Protein AF-A0ABD1XYP7-F1 (afdb_monomer)

InterPro domains:
  IPR052374 SERAC1 [PTHR48182] (109-264)

Secondary structure (DSSP, 8-state):
-------SSSS-----------TTSSHHHHHHHHHHHHHHHHHHHHHHHHHHHHHHHHHHHHHHHHHHHHHHHHHHHHHHHHHHHHHHHHHHHHHHHHHHHHHHTSS---------PEE-SSSEEEES--TT-SSS-TT-SEEEEEE--PBPTTS-GGGHHHHTTB-SS-TT-BHHHHTHHHHTTGGG----EEEEEE----BS--TTSTTTTT-HHHHHHHHHHHHH-TTT-SSS-STT--EEEEE-THHHHHHHHHHHHHHHHHHHHTS----TTSS---SSSHHHHHHHHHHHHHHS--SS-S-S---EEEEE-SPEEEEETTEEEEE-SS-HHHHHTT-SEEEEESS-TTTTTS-SSTT-HHHHHHHHHHHHHHHHHTT--GGG-HHHHHHHHHHHHHHSPPPP-

Structure (mmCIF, N/CA/C/O backbone):
data_AF-A0ABD1XYP7-F1
#
_entry.id   AF-A0ABD1XYP7-F1
#
loop_
_atom_site.group_PDB
_atom_site.id
_atom_site.type_symbol
_atom_site.label_atom_id
_atom_site.label_alt_id
_atom_site.label_comp_id
_atom_site.label_asym_id
_atom_site.label_entity_id
_atom_site.label_seq_id
_atom_site.pdbx_PDB_ins_code
_atom_site.Cartn_x
_atom_site.Cartn_y
_atom_site.Cartn_z
_atom_site.occupancy
_atom_site.B_iso_or_equiv
_atom_site.auth_seq_id
_atom_site.auth_comp_id
_atom_site.auth_asym_id
_atom_site.auth_atom_id
_atom_site.pdbx_PDB_model_num
ATOM 1 N N . MET A 1 1 ? 67.434 40.157 -52.008 1.00 37.41 1 MET A N 1
ATOM 2 C CA . MET A 1 1 ? 68.834 40.425 -51.614 1.00 37.41 1 MET A CA 1
ATOM 3 C C . MET A 1 1 ? 69.728 39.711 -52.620 1.00 37.41 1 MET A C 1
ATOM 5 O O . MET A 1 1 ? 69.440 38.561 -52.905 1.00 37.41 1 MET A O 1
ATOM 9 N N . LEU A 1 2 ? 70.724 40.421 -53.167 1.00 35.06 2 LEU A N 1
ATOM 10 C CA . LEU A 1 2 ? 71.664 40.052 -54.247 1.00 35.06 2 LEU A CA 1
ATOM 11 C C . LEU A 1 2 ? 71.114 40.037 -55.690 1.00 35.06 2 LEU A C 1
ATOM 13 O O . LEU A 1 2 ? 70.698 39.028 -56.244 1.00 35.06 2 LEU A O 1
ATOM 17 N N . ARG A 1 3 ? 71.184 41.229 -56.300 1.00 31.38 3 ARG A N 1
ATOM 18 C CA . ARG A 1 3 ? 71.047 41.532 -57.730 1.00 31.38 3 ARG A CA 1
ATOM 19 C C . ARG A 1 3 ? 72.464 41.837 -58.234 1.00 31.38 3 ARG A C 1
ATOM 21 O O . ARG A 1 3 ? 72.964 42.921 -57.953 1.00 31.38 3 ARG A O 1
ATOM 28 N N . MET A 1 4 ? 73.135 40.897 -58.902 1.00 36.47 4 MET A N 1
ATOM 29 C CA . MET A 1 4 ? 74.430 41.163 -59.549 1.00 36.47 4 MET A CA 1
ATOM 30 C C . MET A 1 4 ? 74.198 41.647 -60.984 1.00 36.47 4 MET A C 1
ATOM 32 O O . MET A 1 4 ? 73.587 40.953 -61.793 1.00 36.47 4 MET A O 1
ATOM 36 N N . ARG A 1 5 ? 74.647 42.878 -61.256 1.00 38.38 5 ARG A N 1
ATOM 37 C CA . ARG A 1 5 ? 74.736 43.501 -62.582 1.00 38.38 5 ARG A CA 1
ATOM 38 C C . ARG A 1 5 ? 75.950 42.927 -63.314 1.00 38.38 5 ARG A C 1
ATOM 40 O O . ARG A 1 5 ? 77.047 42.958 -62.773 1.00 38.38 5 ARG A O 1
ATOM 47 N N . THR A 1 6 ? 75.761 42.473 -64.545 1.00 44.56 6 THR A N 1
ATOM 48 C CA . THR A 1 6 ? 76.816 41.993 -65.454 1.00 44.56 6 THR A CA 1
ATOM 49 C C . THR A 1 6 ? 77.081 42.999 -66.577 1.00 44.56 6 THR A C 1
ATOM 51 O O . THR A 1 6 ? 77.059 42.624 -67.743 1.00 44.56 6 THR A O 1
ATOM 54 N N . ASN A 1 7 ? 77.289 44.278 -66.241 1.00 41.00 7 ASN A N 1
ATOM 55 C CA . ASN A 1 7 ? 77.436 45.353 -67.237 1.00 41.00 7 ASN A CA 1
ATOM 56 C C . ASN A 1 7 ? 78.763 46.134 -67.168 1.00 41.00 7 ASN A C 1
ATOM 58 O O . ASN A 1 7 ? 78.830 47.206 -67.749 1.00 41.00 7 ASN A O 1
ATOM 62 N N . ASP A 1 8 ? 79.821 45.608 -66.543 1.00 43.84 8 ASP A N 1
ATOM 63 C CA . ASP A 1 8 ? 81.109 46.325 -66.430 1.00 43.84 8 ASP A CA 1
ATOM 64 C C . ASP A 1 8 ? 82.315 45.489 -66.896 1.00 43.84 8 ASP A C 1
ATOM 66 O O . ASP A 1 8 ? 83.331 45.398 -66.212 1.00 43.84 8 ASP A O 1
ATOM 70 N N . LEU A 1 9 ? 82.223 44.843 -68.065 1.00 44.03 9 LEU A N 1
ATOM 71 C CA . LEU A 1 9 ? 83.355 44.080 -68.612 1.00 44.03 9 LEU A CA 1
ATOM 72 C C . LEU A 1 9 ? 83.523 44.192 -70.135 1.00 44.03 9 LEU A C 1
ATOM 74 O O . LEU A 1 9 ? 83.969 43.244 -70.761 1.00 44.03 9 LEU A O 1
ATOM 78 N N . GLU A 1 10 ? 83.205 45.343 -70.741 1.00 44.25 10 GLU A N 1
ATOM 79 C CA . GLU A 1 10 ? 83.543 45.627 -72.155 1.00 44.25 10 GLU A CA 1
ATOM 80 C C . GLU A 1 10 ? 83.921 47.101 -72.415 1.00 44.25 10 GLU A C 1
ATOM 82 O O . GLU A 1 10 ? 83.537 47.701 -73.416 1.00 44.25 10 GLU A O 1
ATOM 87 N N . ALA A 1 11 ? 84.718 47.710 -71.536 1.00 44.16 11 ALA A N 1
ATOM 88 C CA . ALA A 1 11 ? 85.338 49.007 -71.816 1.00 44.16 11 ALA A CA 1
ATOM 89 C C . ALA A 1 11 ? 86.779 49.026 -71.300 1.00 44.16 11 ALA A C 1
ATOM 91 O O . ALA A 1 11 ? 87.026 49.341 -70.141 1.00 44.16 11 ALA A O 1
ATOM 92 N N . GLY A 1 12 ? 87.737 48.657 -72.156 1.00 44.53 12 GLY A N 1
ATOM 93 C CA . GLY A 1 12 ? 89.149 48.802 -71.802 1.00 44.53 12 GLY A CA 1
ATOM 94 C C . GLY A 1 12 ? 90.160 47.964 -72.574 1.00 44.53 12 GLY A C 1
ATOM 95 O O . GLY A 1 12 ? 91.100 47.499 -71.951 1.00 44.53 12 GLY A O 1
ATOM 96 N N . VAL A 1 13 ? 90.015 47.751 -73.889 1.00 46.94 13 VAL A N 1
ATOM 97 C CA . VAL A 1 13 ? 91.142 47.280 -74.727 1.00 46.94 13 VAL A CA 1
ATOM 98 C C . VAL A 1 13 ? 91.039 47.886 -76.131 1.00 46.94 13 VAL A C 1
ATOM 100 O O . VAL A 1 13 ? 90.602 47.247 -77.087 1.00 46.94 13 VAL A O 1
ATOM 103 N N . ARG A 1 14 ? 91.412 49.161 -76.258 1.00 44.78 14 ARG A N 1
ATOM 104 C CA . ARG A 1 14 ? 91.701 49.816 -77.543 1.00 44.78 14 ARG A CA 1
ATOM 105 C C . ARG A 1 14 ? 92.742 50.911 -77.316 1.00 44.78 14 ARG A C 1
ATOM 107 O O . ARG A 1 14 ? 92.373 52.053 -77.120 1.00 44.78 14 ARG A O 1
ATOM 114 N N . GLU A 1 15 ? 94.016 50.527 -77.302 1.00 42.56 15 GLU A N 1
ATOM 115 C CA . GLU A 1 15 ? 95.159 51.312 -77.804 1.00 42.56 15 GLU A CA 1
ATOM 116 C C . GLU A 1 15 ? 96.464 50.608 -77.426 1.00 42.56 15 GLU A C 1
ATOM 118 O O . GLU A 1 15 ? 96.880 50.639 -76.276 1.00 42.56 15 GLU A O 1
ATOM 123 N N . GLN A 1 16 ? 97.085 49.938 -78.395 1.00 41.25 16 GLN A N 1
ATOM 124 C CA . GLN A 1 16 ? 98.480 50.148 -78.801 1.00 41.25 16 GLN A CA 1
ATOM 125 C C . GLN A 1 16 ? 98.911 48.996 -79.708 1.00 41.25 16 GLN A C 1
ATOM 127 O O . GLN A 1 16 ? 99.059 47.846 -79.303 1.00 41.25 16 GLN A O 1
ATOM 132 N N . ALA A 1 17 ? 99.077 49.346 -80.979 1.00 42.38 17 ALA A N 1
ATOM 133 C CA . ALA A 1 17 ? 99.805 48.562 -81.953 1.00 42.38 17 ALA A CA 1
ATOM 134 C C . ALA A 1 17 ? 101.308 48.782 -81.741 1.00 42.38 17 ALA A C 1
ATOM 136 O O . ALA A 1 17 ? 101.734 49.925 -81.575 1.00 42.38 17 ALA A O 1
ATOM 137 N N . GLY A 1 18 ? 102.103 47.712 -81.817 1.00 44.47 18 GLY A N 1
ATOM 138 C CA . GLY A 1 18 ? 103.547 47.840 -82.011 1.00 44.47 18 GLY A CA 1
ATOM 139 C C . GLY A 1 18 ? 104.395 46.679 -81.501 1.00 44.47 18 GLY A C 1
ATOM 140 O O . GLY A 1 18 ? 105.128 46.875 -80.544 1.00 44.47 18 GLY A O 1
ATOM 141 N N . ALA A 1 19 ? 104.336 45.509 -82.148 1.00 45.31 19 ALA A N 1
ATOM 142 C CA . ALA A 1 19 ? 105.483 44.598 -82.315 1.00 45.31 19 ALA A CA 1
ATOM 143 C C . ALA A 1 19 ? 105.086 43.383 -83.185 1.00 45.31 19 ALA A C 1
ATOM 145 O O . ALA A 1 19 ? 104.047 42.776 -82.921 1.00 45.31 19 ALA A O 1
ATOM 146 N N . PRO A 1 20 ? 105.875 43.008 -84.209 1.00 52.56 20 PRO A N 1
ATOM 147 C CA . PRO A 1 20 ? 105.659 41.802 -84.994 1.00 52.56 20 PRO A CA 1
ATOM 148 C C . PRO A 1 20 ? 106.479 40.643 -84.411 1.00 52.56 20 PRO A C 1
ATOM 150 O O . PRO A 1 20 ? 107.706 40.687 -84.392 1.00 52.56 20 PRO A O 1
ATOM 153 N N . GLY A 1 21 ? 105.801 39.596 -83.958 1.00 53.56 21 GLY A N 1
ATOM 154 C CA . GLY A 1 21 ? 106.430 38.352 -83.526 1.00 53.56 21 GLY A CA 1
ATOM 155 C C . GLY A 1 21 ? 105.373 37.354 -83.073 1.00 53.56 21 GLY A C 1
ATOM 156 O O . GLY A 1 21 ? 104.520 37.698 -82.266 1.00 53.56 21 GLY A O 1
ATOM 157 N N . ASP A 1 22 ? 105.448 36.142 -83.616 1.00 46.72 22 ASP A N 1
ATOM 158 C CA . ASP A 1 22 ? 104.757 34.922 -83.178 1.00 46.72 22 ASP A CA 1
ATOM 159 C C . ASP A 1 22 ? 103.331 34.681 -83.715 1.00 46.72 22 ASP A C 1
ATOM 161 O O . ASP A 1 22 ? 102.302 34.873 -83.069 1.00 46.72 22 ASP A O 1
ATOM 165 N N . VAL A 1 23 ? 103.296 34.134 -84.936 1.00 53.69 23 VAL A N 1
ATOM 166 C CA . VAL A 1 23 ? 102.107 33.614 -85.642 1.00 53.69 23 VAL A CA 1
ATOM 167 C C . VAL A 1 23 ? 101.726 32.185 -85.196 1.00 53.69 23 VAL A C 1
ATOM 169 O O . VAL A 1 23 ? 100.814 31.585 -85.753 1.00 53.69 23 VAL A O 1
ATOM 172 N N . GLU A 1 24 ? 102.320 31.632 -84.134 1.00 52.03 24 GLU A N 1
ATOM 173 C CA . GLU A 1 24 ? 102.100 30.224 -83.745 1.00 52.03 24 GLU A CA 1
ATOM 174 C C . GLU A 1 24 ? 101.394 30.010 -82.390 1.00 52.03 24 GLU A C 1
ATOM 176 O O . GLU A 1 24 ? 101.464 28.933 -81.810 1.00 52.03 24 GLU A O 1
ATOM 181 N N . TYR A 1 25 ? 100.640 31.003 -81.895 1.00 48.78 25 TYR A N 1
ATOM 182 C CA . TYR A 1 25 ? 99.848 30.876 -80.651 1.00 48.78 25 TYR A CA 1
ATOM 183 C C . TYR A 1 25 ? 98.356 31.243 -80.780 1.00 48.78 25 TYR A C 1
ATOM 185 O O . TYR A 1 25 ? 97.660 31.423 -79.780 1.00 48.78 25 TYR A O 1
ATOM 193 N N . ASN A 1 26 ? 97.823 31.336 -82.007 1.00 50.66 26 ASN A N 1
ATOM 194 C CA . ASN A 1 26 ? 96.419 31.722 -82.242 1.00 50.66 26 ASN A CA 1
ATOM 195 C C . ASN A 1 26 ? 95.475 30.582 -82.665 1.00 50.66 26 ASN A C 1
ATOM 197 O O . ASN A 1 26 ? 94.258 30.755 -82.608 1.00 50.66 26 ASN A O 1
ATOM 201 N N . VAL A 1 27 ? 95.984 29.392 -83.000 1.00 53.78 27 VAL A N 1
ATOM 202 C CA . VAL A 1 27 ? 95.121 28.244 -83.354 1.00 53.78 27 VAL A CA 1
ATOM 203 C C . VAL A 1 27 ? 94.685 27.451 -82.109 1.00 53.78 27 VAL A C 1
ATOM 205 O O . VAL A 1 27 ? 93.539 27.007 -82.028 1.00 53.78 27 VAL A O 1
ATOM 208 N N . ALA A 1 28 ? 95.530 27.371 -81.072 1.00 54.72 28 ALA A N 1
ATOM 209 C CA . ALA A 1 28 ? 95.205 26.673 -79.820 1.00 54.72 28 ALA A CA 1
ATOM 210 C C . ALA A 1 28 ? 94.099 27.374 -78.997 1.00 54.72 28 ALA A C 1
ATOM 212 O O . ALA A 1 28 ? 93.266 26.716 -78.371 1.00 54.72 28 ALA A O 1
ATOM 213 N N . ASN A 1 29 ? 94.018 28.708 -79.056 1.00 56.66 29 ASN A N 1
ATOM 214 C CA . ASN A 1 29 ? 93.014 29.481 -78.315 1.00 56.66 29 ASN A CA 1
ATOM 215 C C . ASN A 1 29 ? 91.600 29.403 -78.920 1.00 56.66 29 ASN A C 1
ATOM 217 O O . ASN A 1 29 ? 90.615 29.521 -78.188 1.00 56.66 29 ASN A O 1
ATOM 221 N N . GLY A 1 30 ? 91.471 29.182 -80.232 1.00 59.47 30 GLY A N 1
ATOM 222 C CA . GLY A 1 30 ? 90.167 29.039 -80.890 1.00 59.47 30 GLY A CA 1
ATOM 223 C C . GLY A 1 30 ? 89.461 27.737 -80.509 1.00 59.47 30 GLY A C 1
ATOM 224 O O . GLY A 1 30 ? 88.283 27.746 -80.143 1.00 59.47 30 GLY A O 1
ATOM 225 N N . TRP A 1 31 ? 90.202 26.625 -80.513 1.00 67.31 31 TRP A N 1
ATOM 226 C CA . TRP A 1 31 ? 89.675 25.311 -80.132 1.00 67.31 31 TRP A CA 1
ATOM 227 C C . TRP A 1 31 ? 89.304 25.244 -78.647 1.00 67.31 31 TRP A C 1
ATOM 229 O O . TRP A 1 31 ? 88.237 24.738 -78.300 1.00 67.31 31 TRP A O 1
ATOM 239 N N . PHE A 1 32 ? 90.123 25.834 -77.771 1.00 68.81 32 PHE A N 1
ATOM 240 C CA . PHE A 1 32 ? 89.846 25.870 -76.334 1.00 68.81 32 PHE A CA 1
ATOM 241 C C . PHE A 1 32 ? 88.618 26.734 -75.991 1.00 68.81 32 PHE A C 1
ATOM 243 O O . PHE A 1 32 ? 87.756 26.305 -75.222 1.00 68.81 32 PHE A O 1
ATOM 250 N N . LYS A 1 33 ? 88.454 27.904 -76.631 1.00 73.00 33 LYS A N 1
ATOM 251 C CA . LYS A 1 33 ? 87.241 28.733 -76.485 1.00 73.00 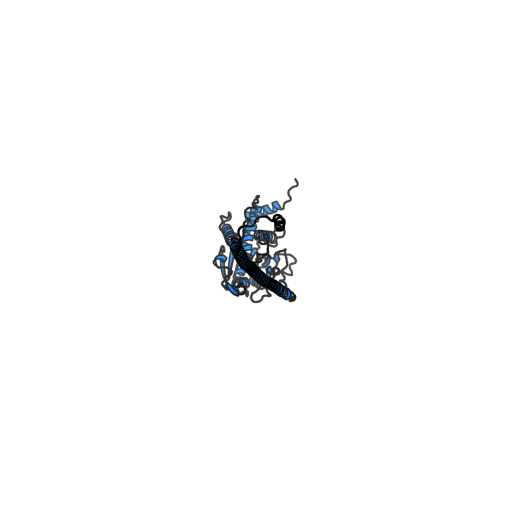33 LYS A CA 1
ATOM 252 C C . LYS A 1 33 ? 85.989 28.031 -77.024 1.00 73.00 33 LYS A C 1
ATOM 254 O O . LYS A 1 33 ? 84.929 28.123 -76.405 1.00 73.00 33 LYS A O 1
ATOM 259 N N . GLY A 1 34 ? 86.108 27.295 -78.132 1.00 72.75 34 GLY A N 1
ATOM 260 C CA . GLY A 1 34 ? 85.026 26.471 -78.679 1.00 72.75 34 GLY A CA 1
ATOM 261 C C . GLY A 1 34 ? 84.605 25.340 -77.737 1.00 72.75 34 GLY A C 1
ATOM 262 O O . GLY A 1 34 ? 83.410 25.154 -77.499 1.00 72.75 34 GLY A O 1
ATOM 263 N N . LEU A 1 35 ? 85.575 24.641 -77.138 1.00 75.19 35 LEU A N 1
ATOM 264 C CA . LEU A 1 35 ? 85.332 23.565 -76.175 1.00 75.19 35 LEU A CA 1
ATOM 265 C C . LEU A 1 35 ? 84.685 24.090 -74.886 1.00 75.19 35 LEU A C 1
ATOM 267 O O . LEU A 1 35 ? 83.712 23.503 -74.417 1.00 75.19 35 LEU A O 1
ATOM 271 N N . ILE A 1 36 ? 85.155 25.224 -74.353 1.00 73.62 36 ILE A N 1
ATOM 272 C CA . ILE A 1 36 ? 84.551 25.866 -73.175 1.00 73.62 36 ILE A CA 1
ATOM 273 C C . ILE A 1 36 ? 83.125 26.322 -73.480 1.00 73.62 36 ILE A C 1
ATOM 275 O O . ILE A 1 36 ? 82.221 26.039 -72.698 1.00 73.62 36 ILE A O 1
ATOM 279 N N . ALA A 1 37 ? 82.883 26.970 -74.624 1.00 73.25 37 ALA A N 1
ATOM 280 C CA . ALA A 1 37 ? 81.538 27.394 -75.011 1.00 73.25 37 ALA A CA 1
ATOM 281 C C . ALA A 1 37 ? 80.592 26.198 -75.216 1.00 73.25 37 ALA A C 1
ATOM 283 O O . ALA A 1 37 ? 79.418 26.263 -74.842 1.00 73.25 37 ALA A O 1
ATOM 284 N N . TYR A 1 38 ? 81.090 25.092 -75.775 1.00 75.12 38 TYR A N 1
ATOM 285 C CA . TYR A 1 38 ? 80.327 23.855 -75.920 1.00 75.12 38 TYR A CA 1
ATOM 286 C C . TYR A 1 38 ? 80.023 23.210 -74.563 1.00 75.12 38 TYR A C 1
ATOM 288 O O . TYR A 1 38 ? 78.866 22.882 -74.301 1.00 75.12 38 TYR A O 1
ATOM 296 N N . ALA A 1 39 ? 81.013 23.108 -73.671 1.00 72.75 39 ALA A N 1
ATOM 297 C CA . ALA A 1 39 ? 80.836 22.604 -72.312 1.00 72.75 39 ALA A CA 1
ATOM 298 C C . ALA A 1 39 ? 79.838 23.465 -71.522 1.00 72.75 39 ALA A C 1
ATOM 300 O O . ALA A 1 39 ? 78.925 22.923 -70.906 1.00 72.75 39 ALA A O 1
ATOM 301 N N . PHE A 1 40 ? 79.913 24.796 -71.628 1.00 73.44 40 PHE A N 1
ATOM 302 C CA . PHE A 1 40 ? 78.950 25.701 -70.995 1.00 73.44 40 PHE A CA 1
ATOM 303 C C . PHE A 1 40 ? 77.534 25.514 -71.546 1.00 73.44 40 PHE A C 1
ATOM 305 O O . PHE A 1 40 ? 76.577 25.466 -70.778 1.00 73.44 40 PHE A O 1
ATOM 312 N N . ARG A 1 41 ? 77.369 25.350 -72.867 1.00 73.12 41 ARG A N 1
ATOM 313 C CA . ARG A 1 41 ? 76.054 25.058 -73.466 1.00 73.12 41 ARG A CA 1
ATOM 314 C C . ARG A 1 41 ? 75.535 23.677 -73.065 1.00 73.12 41 ARG A C 1
ATOM 316 O O . ARG A 1 41 ? 74.333 23.539 -72.850 1.00 73.12 41 ARG A O 1
ATOM 323 N N . ALA A 1 42 ? 76.402 22.672 -72.960 1.00 70.88 42 ALA A N 1
ATOM 324 C CA . ALA A 1 42 ? 76.035 21.321 -72.545 1.00 70.88 42 ALA A CA 1
ATOM 325 C C . ALA A 1 42 ? 75.608 21.286 -71.069 1.00 70.88 42 ALA A C 1
ATOM 327 O O . ALA A 1 42 ? 74.534 20.773 -70.760 1.00 70.88 42 ALA A O 1
ATOM 328 N N . VAL A 1 43 ? 76.382 21.923 -70.185 1.00 71.44 43 VAL A N 1
ATOM 329 C CA . VAL A 1 43 ? 76.063 22.086 -68.760 1.00 71.44 43 VAL A CA 1
ATOM 330 C C . VAL A 1 43 ? 74.788 22.908 -68.592 1.00 71.44 43 VAL A C 1
ATOM 332 O O . VAL A 1 43 ? 73.885 22.472 -67.888 1.00 71.44 43 VAL A O 1
ATOM 335 N N . ASN A 1 44 ? 74.631 24.028 -69.304 1.00 73.44 44 ASN A N 1
ATOM 336 C CA . ASN A 1 44 ? 73.414 24.836 -69.226 1.00 73.44 44 ASN A CA 1
ATOM 337 C C . ASN A 1 44 ? 72.178 24.062 -69.722 1.00 73.44 44 ASN A C 1
ATOM 339 O O . ASN A 1 44 ? 71.129 24.103 -69.083 1.00 73.44 44 ASN A O 1
ATOM 343 N N . ARG A 1 45 ? 72.289 23.275 -70.804 1.00 70.62 45 ARG A N 1
ATOM 344 C CA . ARG A 1 45 ? 71.197 22.391 -71.260 1.00 70.62 45 ARG A CA 1
ATOM 345 C C . ARG A 1 45 ? 70.870 21.301 -70.240 1.00 70.62 45 ARG A C 1
ATOM 347 O O . ARG A 1 45 ? 69.692 20.997 -70.062 1.00 70.62 45 ARG A O 1
ATOM 354 N N . PHE A 1 46 ? 71.876 20.724 -69.586 1.00 74.62 46 PHE A N 1
ATOM 355 C CA . PHE A 1 46 ? 71.676 19.709 -68.553 1.00 74.62 46 PHE A CA 1
ATOM 356 C C . PHE A 1 46 ? 70.994 20.308 -67.317 1.00 74.62 46 PHE A C 1
ATOM 358 O O . PHE A 1 46 ? 69.954 19.810 -66.897 1.00 74.62 46 PHE A O 1
ATOM 365 N N . TYR A 1 47 ? 71.493 21.437 -66.806 1.00 73.06 47 TYR A N 1
ATOM 366 C CA . TYR A 1 47 ? 70.888 22.145 -65.677 1.00 73.06 47 TYR A CA 1
ATOM 367 C C . TYR A 1 47 ? 69.473 22.632 -65.984 1.00 73.06 47 TYR A C 1
ATOM 369 O O . TYR A 1 47 ? 68.587 22.458 -65.155 1.00 73.06 47 TYR A O 1
ATOM 377 N N . THR A 1 48 ? 69.220 23.163 -67.183 1.00 74.25 48 THR A N 1
ATOM 378 C CA . THR A 1 48 ? 67.874 23.612 -67.571 1.00 74.25 48 THR A CA 1
ATOM 379 C C . THR A 1 48 ? 66.890 22.438 -67.591 1.00 74.25 48 THR A C 1
ATOM 381 O O . THR A 1 48 ? 65.796 22.549 -67.045 1.00 74.25 48 THR A O 1
ATOM 384 N N . LYS A 1 49 ? 67.283 21.279 -68.143 1.00 76.44 49 LYS A N 1
ATOM 385 C CA . LYS A 1 49 ? 66.440 20.071 -68.130 1.00 76.44 49 LYS A CA 1
ATOM 386 C C . LYS A 1 49 ? 66.212 19.529 -66.715 1.00 76.44 49 LYS A C 1
ATOM 388 O O . LYS A 1 49 ? 65.086 19.159 -66.396 1.00 76.44 49 LYS A O 1
ATOM 393 N N . SER A 1 50 ? 67.237 19.533 -65.863 1.00 78.81 50 SER A N 1
ATOM 394 C CA . SER A 1 50 ? 67.128 19.093 -64.467 1.00 78.81 50 SER A CA 1
ATOM 395 C C . SER A 1 50 ? 66.254 20.027 -63.625 1.00 78.81 50 SER A C 1
ATOM 397 O O . SER A 1 50 ? 65.423 19.548 -62.860 1.00 78.81 50 SER A O 1
ATOM 399 N N . ILE A 1 51 ? 66.369 21.348 -63.802 1.00 78.94 51 ILE A N 1
ATOM 400 C CA . ILE A 1 51 ? 65.522 22.337 -63.115 1.00 78.94 51 ILE A CA 1
ATOM 401 C C . ILE A 1 51 ? 64.064 22.190 -63.558 1.00 78.94 51 ILE A C 1
ATOM 403 O O . ILE A 1 51 ? 63.182 22.136 -62.706 1.00 78.94 51 ILE A O 1
ATOM 407 N N . ILE A 1 52 ? 63.802 22.042 -64.863 1.00 81.56 52 ILE A N 1
ATOM 408 C CA . ILE A 1 52 ? 62.446 21.780 -65.373 1.00 81.56 52 ILE A CA 1
ATOM 409 C C . ILE A 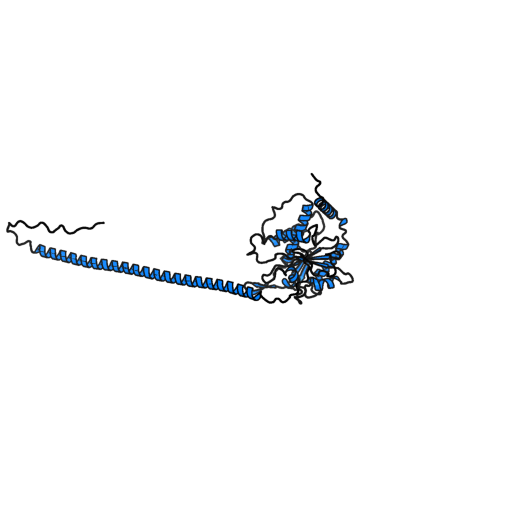1 52 ? 61.893 20.477 -6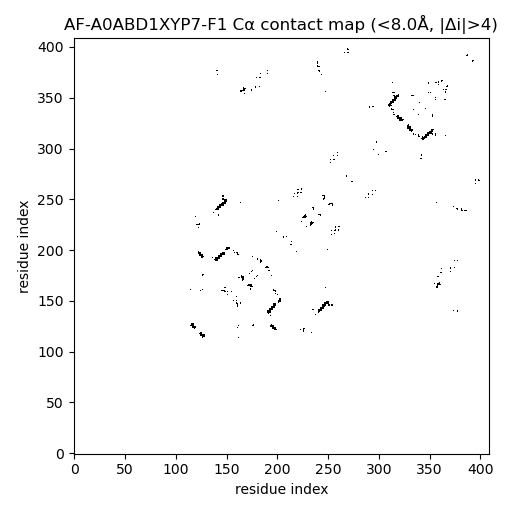4.780 1.00 81.56 52 ILE A C 1
ATOM 411 O O . ILE A 1 52 ? 60.751 20.457 -64.327 1.00 81.56 52 ILE A O 1
ATOM 415 N N . GLY A 1 53 ? 62.702 19.415 -64.710 1.00 83.31 53 GLY A N 1
ATOM 416 C CA . GLY A 1 53 ? 62.311 18.150 -64.084 1.00 83.31 53 GLY A CA 1
ATOM 417 C C . GLY A 1 53 ? 61.950 18.295 -62.601 1.00 83.31 53 GLY A C 1
ATOM 418 O O . GLY A 1 53 ? 60.915 17.789 -62.171 1.00 83.31 53 GLY A O 1
ATOM 419 N N . ILE A 1 54 ? 62.748 19.037 -61.827 1.00 83.31 54 ILE A N 1
ATOM 420 C CA . ILE A 1 54 ? 62.479 19.299 -60.405 1.00 83.31 54 ILE A CA 1
ATOM 421 C C . ILE A 1 54 ? 61.214 20.150 -60.234 1.00 83.31 54 ILE A C 1
ATOM 423 O O . ILE A 1 54 ? 60.380 19.823 -59.393 1.00 83.31 54 ILE A O 1
ATOM 427 N N . CYS A 1 55 ? 61.028 21.199 -61.040 1.00 81.06 55 CYS A N 1
ATOM 428 C CA . CYS A 1 55 ? 59.823 22.032 -61.011 1.00 81.06 55 CYS A CA 1
ATOM 429 C C . CYS A 1 55 ? 58.558 21.246 -61.388 1.00 81.06 55 CYS A C 1
ATOM 431 O O . CYS A 1 55 ? 57.513 21.437 -60.770 1.00 81.06 55 CYS A O 1
ATOM 433 N N . LEU A 1 56 ? 58.641 20.336 -62.362 1.00 82.25 56 LEU A N 1
ATOM 434 C CA . LEU A 1 56 ? 57.523 19.462 -62.722 1.00 82.25 56 LEU A CA 1
ATOM 435 C C . LEU A 1 56 ? 57.212 18.455 -61.611 1.00 82.25 56 LEU A C 1
ATOM 437 O O . LEU A 1 56 ? 56.044 18.252 -61.298 1.00 82.25 56 LEU A O 1
ATOM 441 N N . MET A 1 57 ? 58.229 17.873 -60.968 1.00 78.06 57 MET A N 1
ATOM 442 C CA . MET A 1 57 ? 58.035 16.959 -59.836 1.00 78.06 57 MET A CA 1
ATOM 443 C C . MET A 1 57 ? 57.434 17.662 -58.614 1.00 78.06 57 MET A C 1
ATOM 445 O O . MET A 1 57 ? 56.523 17.122 -57.983 1.00 78.06 57 MET A O 1
ATOM 449 N N . THR A 1 58 ? 57.885 18.874 -58.276 1.00 80.69 58 THR A N 1
ATOM 450 C CA . THR A 1 58 ? 57.299 19.644 -57.165 1.00 80.69 58 THR A CA 1
ATOM 451 C C . THR A 1 58 ? 55.871 20.076 -57.477 1.00 80.69 58 THR A C 1
ATOM 453 O O . THR A 1 58 ? 55.001 19.930 -56.616 1.00 80.69 58 THR A O 1
ATOM 456 N N . TRP A 1 59 ? 55.596 20.509 -58.711 1.00 85.88 59 TRP A N 1
ATOM 457 C CA . TRP A 1 59 ? 54.239 20.824 -59.162 1.00 85.88 59 TRP A CA 1
ATOM 458 C C . TRP A 1 59 ? 53.324 19.593 -59.122 1.00 85.88 59 TRP A C 1
ATOM 460 O O . TRP A 1 59 ? 52.228 19.661 -58.571 1.00 85.88 59 TRP A O 1
ATOM 470 N N . PHE A 1 60 ? 53.794 18.441 -59.605 1.00 80.69 60 PHE A N 1
ATOM 471 C CA . PHE A 1 60 ? 53.043 17.184 -59.588 1.00 80.69 60 PHE A CA 1
ATOM 472 C C . PHE A 1 60 ? 52.745 16.708 -58.157 1.00 80.69 60 PHE A C 1
ATOM 474 O O . PHE A 1 60 ? 51.623 16.312 -57.846 1.00 80.69 60 PHE A O 1
ATOM 481 N N . THR A 1 61 ? 53.714 16.829 -57.245 1.00 80.19 61 THR A N 1
ATOM 482 C CA . THR A 1 61 ? 53.528 16.479 -55.825 1.00 80.19 61 THR A CA 1
ATOM 483 C C . THR A 1 61 ? 52.535 17.423 -55.135 1.00 80.19 61 THR A C 1
ATOM 485 O O . THR A 1 61 ? 51.723 16.984 -54.317 1.00 80.19 61 THR A O 1
ATOM 488 N N . ALA A 1 62 ? 52.563 18.719 -55.467 1.00 79.00 62 ALA A N 1
ATOM 489 C CA . ALA A 1 62 ? 51.590 19.693 -54.974 1.00 79.00 62 ALA A CA 1
ATOM 490 C C . ALA A 1 62 ? 50.180 19.412 -55.517 1.00 79.00 62 ALA A C 1
ATOM 492 O O . ALA A 1 62 ? 49.218 19.461 -54.750 1.00 79.00 62 ALA A O 1
ATOM 493 N N . ALA A 1 63 ? 50.065 19.041 -56.797 1.00 80.25 63 ALA A N 1
ATOM 494 C CA . ALA A 1 63 ? 48.805 18.637 -57.407 1.00 80.25 63 ALA A CA 1
ATOM 495 C C . ALA A 1 63 ? 48.217 17.404 -56.703 1.00 80.25 63 ALA A C 1
ATOM 497 O O . ALA A 1 63 ? 47.072 17.460 -56.274 1.00 80.25 63 ALA A O 1
ATOM 498 N N . ILE A 1 64 ? 49.006 16.347 -56.462 1.00 81.62 64 ILE A N 1
ATOM 499 C CA . ILE A 1 64 ? 48.547 15.150 -55.729 1.00 81.62 64 ILE A CA 1
ATOM 500 C C . ILE A 1 64 ? 48.056 15.500 -54.318 1.00 81.62 64 ILE A C 1
ATOM 502 O O . ILE A 1 64 ? 47.003 15.017 -53.899 1.00 81.62 64 ILE A O 1
ATOM 506 N N . LYS A 1 65 ? 48.789 16.349 -53.582 1.00 80.56 65 LYS A N 1
ATOM 507 C CA . LYS A 1 65 ? 48.370 16.797 -52.243 1.00 80.56 65 LYS A CA 1
ATOM 508 C C . LYS A 1 65 ? 47.055 17.572 -52.289 1.00 80.56 65 LYS A C 1
ATOM 510 O O . LYS A 1 65 ? 46.210 17.358 -51.422 1.00 80.56 65 LYS A O 1
ATOM 515 N N . LEU A 1 66 ? 46.871 18.432 -53.291 1.00 84.31 66 LEU A N 1
ATOM 516 C CA . LEU A 1 66 ? 45.628 19.171 -53.485 1.00 84.31 66 LEU A CA 1
ATOM 517 C C . LEU A 1 66 ? 44.467 18.220 -53.804 1.00 84.31 66 LEU A C 1
ATOM 519 O O . LEU A 1 66 ? 43.411 18.335 -53.191 1.00 84.31 66 LEU A O 1
ATOM 523 N N . THR A 1 67 ? 44.670 17.228 -54.676 1.00 82.25 67 THR A N 1
ATOM 524 C CA . THR A 1 67 ? 43.642 16.226 -54.992 1.00 82.25 67 THR A CA 1
ATOM 525 C C . THR A 1 67 ? 43.267 15.403 -53.758 1.00 82.25 67 THR A C 1
ATOM 527 O O . THR A 1 67 ? 42.084 15.215 -53.488 1.00 82.25 67 THR A O 1
ATOM 530 N N . HIS A 1 68 ? 44.247 14.979 -52.951 1.00 82.00 68 HIS A N 1
ATOM 531 C CA . HIS A 1 68 ? 43.991 14.278 -51.687 1.00 82.00 68 HIS A CA 1
ATOM 532 C C . HIS A 1 68 ? 43.209 15.137 -50.685 1.00 82.00 68 HIS A C 1
ATOM 534 O O . HIS A 1 68 ? 42.286 14.634 -50.050 1.00 82.00 68 HIS A O 1
ATOM 540 N N . GLN A 1 69 ? 43.546 16.424 -50.558 1.00 83.19 69 GLN A N 1
ATOM 541 C CA . GLN A 1 69 ? 42.817 17.369 -49.705 1.00 83.19 69 GLN A CA 1
ATOM 542 C C . GLN A 1 69 ? 41.366 17.536 -50.171 1.00 83.19 69 GLN A C 1
ATOM 544 O O . GLN A 1 69 ? 40.453 17.469 -49.354 1.00 83.19 69 GLN A O 1
ATOM 549 N N . VAL A 1 70 ? 41.134 17.672 -51.481 1.00 84.38 70 VAL A N 1
ATOM 550 C CA . VAL A 1 70 ? 39.782 17.792 -52.050 1.00 84.38 70 VAL A CA 1
ATOM 551 C C . VAL A 1 70 ? 38.960 16.522 -51.811 1.00 84.38 70 VAL A C 1
ATOM 553 O O . VAL A 1 70 ? 37.806 16.627 -51.394 1.00 84.38 70 VAL A O 1
ATOM 556 N N . VAL A 1 71 ? 39.547 15.334 -52.004 1.00 85.69 71 VAL A N 1
ATOM 557 C CA . VAL A 1 71 ? 38.892 14.040 -51.721 1.00 85.69 71 VAL A CA 1
ATOM 558 C C . VAL A 1 71 ? 38.559 13.903 -50.234 1.00 85.69 71 VAL A C 1
ATOM 560 O O . VAL A 1 71 ? 37.462 13.476 -49.881 1.00 85.69 71 VAL A O 1
ATOM 563 N N . TYR A 1 72 ? 39.469 14.311 -49.347 1.00 85.50 72 TYR A N 1
ATOM 564 C CA . TYR A 1 72 ? 39.236 14.269 -47.905 1.00 85.50 72 TYR A CA 1
ATOM 565 C C . TYR A 1 72 ? 38.107 15.225 -47.499 1.00 85.50 72 TYR A C 1
ATOM 567 O O . TYR A 1 72 ? 37.180 14.826 -46.803 1.00 85.50 72 TYR A O 1
ATOM 575 N N . ILE A 1 73 ? 38.116 16.464 -47.999 1.00 87.19 73 ILE A N 1
ATOM 576 C CA . ILE A 1 73 ? 37.058 17.445 -47.719 1.00 87.19 73 ILE A CA 1
ATOM 577 C C . ILE A 1 73 ? 35.701 16.939 -48.217 1.00 87.19 73 ILE A C 1
ATOM 579 O O . ILE A 1 73 ? 34.728 17.006 -47.472 1.00 87.19 73 ILE A O 1
ATOM 583 N N . THR A 1 74 ? 35.623 16.388 -49.433 1.00 85.50 74 THR A N 1
ATOM 584 C CA . THR A 1 74 ? 34.363 15.835 -49.965 1.00 85.50 74 THR A CA 1
ATOM 585 C C . THR A 1 74 ? 33.876 14.621 -49.176 1.00 85.50 74 THR A C 1
ATOM 587 O O . THR A 1 74 ? 32.680 14.526 -48.904 1.00 85.50 74 THR A O 1
ATOM 590 N N . PHE A 1 75 ? 34.779 13.741 -48.734 1.00 88.50 75 PHE A N 1
ATOM 591 C CA . PHE A 1 75 ? 34.435 12.610 -47.869 1.00 88.50 75 PHE A CA 1
ATOM 592 C C . PHE A 1 75 ? 33.863 13.068 -46.517 1.00 88.50 75 PHE A C 1
ATOM 594 O O . PHE A 1 75 ? 32.809 12.591 -46.097 1.00 88.50 75 PHE A O 1
ATOM 601 N N . PHE A 1 76 ? 34.504 14.043 -45.863 1.00 86.81 76 PHE A N 1
ATOM 602 C CA . PHE A 1 76 ? 34.027 14.587 -44.587 1.00 86.81 76 PHE A CA 1
ATOM 603 C C . PHE A 1 76 ? 32.715 15.361 -44.732 1.00 86.81 76 PHE A C 1
ATOM 605 O O . PHE A 1 76 ? 31.847 15.234 -43.869 1.00 86.81 76 PHE A O 1
ATOM 612 N N . LEU A 1 77 ? 32.531 16.105 -45.829 1.00 89.19 77 LEU A N 1
ATOM 613 C CA . LEU A 1 77 ? 31.258 16.766 -46.119 1.00 89.19 77 LEU A CA 1
ATOM 614 C C . LEU A 1 77 ? 30.132 15.737 -46.288 1.00 89.19 77 LEU A C 1
ATOM 616 O O . LEU A 1 77 ? 29.055 15.910 -45.723 1.00 89.19 77 LEU A O 1
ATOM 620 N N . GLY A 1 78 ? 30.394 14.644 -47.014 1.00 90.31 78 GLY A N 1
ATOM 621 C CA . GLY A 1 78 ? 29.442 13.544 -47.178 1.00 90.31 78 GLY A CA 1
ATOM 622 C C . GLY A 1 78 ? 29.058 12.905 -45.842 1.00 90.31 78 GLY A C 1
ATOM 623 O O . GLY A 1 78 ? 27.875 12.719 -45.565 1.00 90.31 78 GLY A O 1
ATOM 624 N N . PHE A 1 79 ? 30.040 12.645 -44.973 1.00 88.56 79 PHE A N 1
ATOM 625 C CA . PHE A 1 79 ? 29.788 12.077 -43.646 1.00 88.56 79 PHE A CA 1
ATOM 626 C C . PHE A 1 79 ? 28.999 13.035 -42.740 1.00 88.56 79 PHE A C 1
ATOM 628 O O . PHE A 1 79 ? 28.076 12.607 -42.050 1.00 88.56 79 PHE A O 1
ATOM 635 N N . ALA A 1 80 ? 29.306 14.336 -42.781 1.00 87.81 80 ALA A N 1
ATOM 636 C CA . ALA A 1 80 ? 28.573 15.354 -42.032 1.00 87.81 80 ALA A CA 1
ATOM 637 C C . ALA A 1 80 ? 27.107 15.464 -42.485 1.00 87.81 80 ALA A C 1
ATOM 639 O O . ALA A 1 80 ? 26.220 15.593 -41.645 1.00 87.81 80 ALA A O 1
ATOM 640 N N . ILE A 1 81 ? 26.841 15.355 -43.793 1.00 91.06 81 ILE A N 1
ATOM 641 C CA . ILE A 1 81 ? 25.478 15.348 -44.344 1.00 91.06 81 ILE A CA 1
ATOM 642 C C . ILE A 1 81 ? 24.709 14.102 -43.884 1.00 91.06 81 ILE A C 1
ATOM 644 O O . ILE A 1 81 ? 23.574 14.228 -43.432 1.00 91.06 81 ILE A O 1
ATOM 648 N N . ILE A 1 82 ? 25.323 12.914 -43.943 1.00 89.06 82 ILE A N 1
ATOM 649 C CA . ILE A 1 82 ? 24.699 11.662 -43.476 1.00 89.06 82 ILE A CA 1
ATOM 650 C C . ILE A 1 82 ? 24.396 11.734 -41.975 1.00 89.06 82 ILE A C 1
ATOM 652 O O . ILE A 1 82 ? 23.304 11.367 -41.544 1.00 89.06 82 ILE A O 1
ATOM 656 N N . PHE A 1 83 ? 25.339 12.239 -41.178 1.00 89.19 83 PHE A N 1
ATOM 657 C CA . PHE A 1 83 ? 25.152 12.401 -39.740 1.00 89.19 83 PHE A CA 1
ATOM 658 C C . PHE A 1 83 ? 24.031 13.399 -39.422 1.00 89.19 83 PHE A C 1
ATOM 660 O O . PHE A 1 83 ? 23.160 13.104 -38.607 1.00 89.19 83 PHE A O 1
ATOM 667 N N . LEU A 1 84 ? 24.003 14.549 -40.104 1.00 90.75 84 LEU A N 1
ATOM 668 C CA . LEU A 1 84 ? 22.939 15.539 -39.946 1.00 90.75 84 LEU A CA 1
ATOM 669 C C . LEU A 1 84 ? 21.570 14.954 -40.323 1.00 90.75 84 LEU A C 1
ATOM 671 O O . LEU A 1 84 ? 20.602 15.166 -39.597 1.00 90.75 84 LEU A O 1
ATOM 675 N N . TRP A 1 85 ? 21.497 14.173 -41.404 1.00 92.06 85 TRP A N 1
ATOM 676 C CA . TRP A 1 85 ? 20.276 13.471 -41.802 1.00 92.06 85 TRP A CA 1
ATOM 677 C C . TRP A 1 85 ? 19.806 12.478 -40.731 1.00 92.06 85 TRP A C 1
ATOM 679 O O . TRP A 1 85 ? 18.633 12.479 -40.369 1.00 92.06 85 TRP A O 1
ATOM 689 N N . ALA A 1 86 ? 20.717 11.678 -40.168 1.00 87.69 86 ALA A N 1
ATOM 690 C CA . ALA A 1 86 ? 20.395 10.733 -39.098 1.00 87.69 86 ALA A CA 1
ATOM 691 C C . ALA A 1 86 ? 19.875 11.437 -37.831 1.00 87.69 86 ALA A C 1
ATOM 693 O O . ALA A 1 86 ? 18.928 10.963 -37.206 1.00 87.69 86 ALA A O 1
ATOM 694 N N . VAL A 1 87 ? 20.450 12.590 -37.471 1.00 88.81 87 VAL A N 1
ATOM 695 C CA . VAL A 1 87 ? 19.964 13.412 -36.350 1.00 88.81 87 VAL A CA 1
ATOM 696 C C . VAL A 1 87 ? 18.570 13.972 -36.644 1.00 88.81 87 VAL A C 1
ATOM 698 O O . VAL A 1 87 ? 17.709 13.931 -35.767 1.00 88.81 87 VAL A O 1
ATOM 701 N N . ILE A 1 88 ? 18.323 14.457 -37.866 1.00 90.06 88 ILE A N 1
ATOM 702 C CA . ILE A 1 88 ? 17.002 14.949 -38.283 1.00 90.06 88 ILE A CA 1
ATOM 703 C C . ILE A 1 88 ? 15.959 13.827 -38.197 1.00 90.06 88 ILE A C 1
ATOM 705 O O . ILE A 1 88 ? 14.909 14.046 -37.599 1.00 90.06 88 ILE A O 1
ATOM 709 N N . GLU A 1 89 ? 16.252 12.630 -38.711 1.00 89.50 89 GLU A N 1
ATOM 710 C CA . GLU A 1 89 ? 15.376 11.452 -38.597 1.00 89.50 89 GLU A CA 1
ATOM 711 C C . GLU A 1 89 ? 15.090 11.085 -37.137 1.00 89.50 89 GLU A C 1
ATOM 713 O O . GLU A 1 89 ? 13.940 10.865 -36.765 1.00 89.50 89 GLU A O 1
ATOM 718 N N . LEU A 1 90 ? 16.102 11.103 -36.267 1.00 84.88 90 LEU A N 1
ATOM 719 C CA . LEU A 1 90 ? 15.928 10.787 -34.847 1.00 84.88 90 LEU A CA 1
ATOM 720 C C . LEU A 1 90 ? 15.049 11.826 -34.126 1.00 84.88 90 LEU A C 1
ATOM 722 O O . LEU A 1 90 ? 14.205 11.474 -33.296 1.00 84.88 90 LEU A O 1
ATOM 726 N N . VAL A 1 91 ? 15.191 13.108 -34.476 1.00 85.50 91 VAL A N 1
ATOM 727 C CA . VAL A 1 91 ? 14.308 14.180 -33.991 1.00 85.50 91 VAL A CA 1
ATOM 728 C C . VAL A 1 91 ? 12.892 14.009 -34.546 1.00 85.50 91 VAL A C 1
ATOM 730 O O . VAL A 1 91 ? 11.931 14.128 -33.786 1.00 85.50 91 VAL A O 1
ATOM 733 N N . PHE A 1 92 ? 12.736 13.677 -35.830 1.00 82.81 92 PHE A N 1
ATOM 734 C CA . PHE A 1 92 ? 11.429 13.423 -36.441 1.00 82.81 92 PHE A CA 1
ATOM 735 C C . PHE A 1 92 ? 10.731 12.205 -35.834 1.00 82.81 92 PHE A C 1
ATOM 737 O O . PHE A 1 92 ? 9.542 12.299 -35.537 1.00 82.81 92 PHE A O 1
ATOM 744 N N . GLN A 1 93 ? 11.443 11.110 -35.563 1.00 80.00 93 GLN A N 1
ATOM 745 C CA . GLN A 1 93 ? 10.905 9.950 -34.850 1.00 80.00 93 GLN A CA 1
ATOM 746 C C . GLN A 1 93 ? 10.452 10.325 -33.439 1.00 80.00 93 GLN A C 1
ATOM 748 O O . GLN A 1 93 ? 9.344 9.971 -33.038 1.00 80.00 93 GLN A O 1
ATOM 753 N N . LYS A 1 94 ? 11.245 11.117 -32.705 1.00 75.94 94 LYS A N 1
ATOM 754 C CA . LYS A 1 94 ? 10.880 11.575 -31.355 1.00 75.94 94 LYS A CA 1
ATOM 755 C C . LYS A 1 94 ? 9.656 12.499 -31.366 1.00 75.94 94 LYS A C 1
ATOM 757 O O . LYS A 1 94 ? 8.781 12.369 -30.512 1.00 75.94 94 LYS A O 1
ATOM 762 N N . VAL A 1 95 ? 9.553 13.390 -32.354 1.00 75.00 95 VAL A N 1
ATOM 763 C CA . VAL A 1 95 ? 8.403 14.295 -32.531 1.00 75.00 95 VAL A CA 1
ATOM 764 C C . VAL A 1 95 ? 7.166 13.559 -33.065 1.00 75.00 95 VAL A C 1
ATOM 766 O O . VAL A 1 95 ? 6.044 13.900 -32.703 1.00 75.00 95 VAL A O 1
ATOM 769 N N . SER A 1 96 ? 7.329 12.545 -33.914 1.00 71.25 96 SER A N 1
ATOM 770 C CA . SER A 1 96 ? 6.224 11.718 -34.411 1.00 71.25 96 SER A CA 1
ATOM 771 C C . SER A 1 96 ? 5.681 10.805 -33.307 1.00 71.25 96 SER A C 1
ATOM 773 O O . SER A 1 96 ? 4.467 10.742 -33.115 1.00 71.25 96 SER A O 1
ATOM 775 N N . SER A 1 97 ? 6.565 10.214 -32.495 1.00 62.12 97 SER A N 1
ATOM 776 C CA . SER A 1 97 ? 6.193 9.455 -31.298 1.00 62.12 97 SER A CA 1
ATOM 777 C C . SER A 1 97 ? 5.438 10.331 -30.298 1.00 62.12 97 SER A C 1
ATOM 779 O O . SER A 1 97 ? 4.390 9.911 -29.809 1.00 62.12 97 SER A O 1
ATOM 781 N N . SER A 1 98 ? 5.897 11.566 -30.050 1.00 54.31 98 SER A N 1
ATOM 782 C CA . SER A 1 98 ? 5.212 12.489 -29.134 1.00 54.31 98 SER A CA 1
ATOM 783 C C . SER A 1 98 ? 3.880 13.004 -29.685 1.00 54.31 98 SER A C 1
ATOM 785 O O . SER A 1 98 ? 2.942 13.204 -28.916 1.00 54.31 98 SER A O 1
ATOM 787 N N . LYS A 1 99 ? 3.748 13.164 -31.009 1.00 53.59 99 LYS A N 1
ATOM 788 C CA . LYS A 1 99 ? 2.474 13.520 -31.652 1.00 53.59 99 LYS A CA 1
ATOM 789 C C . LYS A 1 99 ? 1.472 12.365 -31.666 1.00 53.59 99 LYS A C 1
ATOM 791 O O . LYS A 1 99 ? 0.296 12.642 -31.469 1.00 53.59 99 LYS A O 1
ATOM 796 N N . SER A 1 100 ? 1.901 11.108 -31.821 1.00 51.09 100 SER A N 1
ATOM 797 C CA . SER A 1 100 ? 0.988 9.955 -31.693 1.00 51.09 100 SER A CA 1
ATOM 798 C C . SER A 1 100 ? 0.448 9.819 -30.262 1.00 51.09 100 SER A C 1
ATOM 800 O O . SER A 1 100 ? -0.757 9.693 -30.076 1.00 51.09 100 SER A O 1
ATOM 802 N N . LEU A 1 101 ? 1.301 10.032 -29.250 1.00 49.66 101 LEU A N 1
ATOM 803 C CA . LEU A 1 101 ? 0.886 10.095 -27.844 1.00 49.66 101 LEU A CA 1
ATOM 804 C C . LEU A 1 101 ? -0.029 11.295 -27.548 1.00 49.66 101 LEU A C 1
ATOM 806 O O . LEU A 1 101 ? -0.981 11.175 -26.785 1.00 49.66 101 LEU A O 1
ATOM 810 N N . ALA A 1 102 ? 0.206 12.455 -28.166 1.00 45.91 102 ALA A N 1
ATOM 811 C CA . ALA A 1 102 ? -0.630 13.638 -27.951 1.00 45.91 102 ALA A CA 1
ATOM 812 C C . ALA A 1 102 ? -1.979 13.591 -28.697 1.00 45.91 102 ALA A C 1
ATOM 814 O O . ALA A 1 102 ? -2.909 14.308 -28.315 1.00 45.91 102 ALA A O 1
ATOM 815 N N . GLN A 1 103 ? -2.099 12.782 -29.755 1.00 41.66 103 GLN A N 1
ATOM 816 C CA . GLN A 1 103 ? -3.301 12.708 -30.588 1.00 41.66 103 GLN A CA 1
ATOM 817 C C . GLN A 1 103 ? -4.274 11.606 -30.137 1.00 41.66 103 GLN A C 1
ATOM 819 O O . GLN A 1 103 ? -5.476 11.800 -30.297 1.00 41.66 103 GLN A O 1
ATOM 824 N N . ASP A 1 104 ? -3.800 10.568 -29.436 1.00 42.03 104 ASP A N 1
ATOM 825 C CA . ASP A 1 104 ? -4.665 9.595 -28.741 1.00 42.03 104 ASP A CA 1
ATOM 826 C C . ASP A 1 104 ? -5.184 10.093 -27.375 1.00 42.03 104 ASP A C 1
ATOM 828 O O . ASP A 1 104 ? -6.181 9.589 -26.859 1.00 42.03 104 ASP A O 1
ATOM 832 N N . TYR A 1 105 ? -4.598 11.155 -26.807 1.00 41.34 105 TYR A N 1
ATOM 833 C CA . TYR A 1 105 ? -5.094 11.775 -25.565 1.00 41.34 105 TYR A CA 1
ATOM 834 C C . TYR A 1 105 ? -6.206 12.818 -25.772 1.00 41.34 105 TYR A C 1
ATOM 836 O O . TYR A 1 105 ? -6.776 13.334 -24.803 1.00 41.34 105 TYR A O 1
ATOM 844 N N . LYS A 1 106 ? -6.570 13.133 -27.021 1.00 41.00 106 LYS A N 1
ATOM 845 C CA . LYS A 1 106 ? -7.685 14.037 -27.333 1.00 41.00 106 LYS A CA 1
ATOM 846 C C . LYS A 1 106 ? -8.862 13.255 -27.914 1.00 41.00 106 LYS A C 1
ATOM 848 O O . LYS A 1 106 ? -8.900 12.952 -29.095 1.00 41.00 106 LYS A O 1
ATOM 853 N N . LEU A 1 107 ? -9.876 13.086 -27.063 1.00 40.22 107 LEU A N 1
ATOM 854 C CA . LEU A 1 107 ? -11.226 12.584 -27.355 1.00 40.22 107 LEU A CA 1
ATOM 855 C C . LEU A 1 107 ? -11.398 11.063 -27.440 1.00 40.22 107 LEU A C 1
ATOM 857 O O . LEU A 1 107 ? -11.964 10.525 -28.383 1.00 40.22 107 LEU A O 1
ATOM 861 N N . SER A 1 108 ? -11.219 10.429 -26.286 1.00 33.50 108 SER A N 1
ATOM 862 C CA . SER A 1 108 ? -12.342 9.678 -25.733 1.00 33.50 108 SER A CA 1
ATOM 863 C C . SER A 1 108 ? -12.642 10.159 -24.313 1.00 33.50 108 SER A C 1
ATOM 865 O O . SER A 1 108 ? -12.262 9.538 -23.323 1.00 33.50 108 SER A O 1
ATOM 867 N N . ARG A 1 109 ? -13.361 11.288 -24.203 1.00 38.47 109 ARG A N 1
ATOM 868 C CA . ARG A 1 109 ? -14.190 11.569 -23.020 1.00 38.47 109 ARG A CA 1
ATOM 869 C C . ARG A 1 109 ? -15.339 10.558 -23.013 1.00 38.47 109 ARG A C 1
ATOM 871 O O . ARG A 1 109 ? -16.492 10.915 -23.227 1.00 38.47 109 ARG A O 1
ATOM 878 N N . PHE A 1 110 ? -15.026 9.286 -22.796 1.00 34.25 110 PHE A N 1
ATOM 879 C CA . PHE A 1 110 ? -15.997 8.435 -22.141 1.00 34.25 110 PHE A CA 1
ATOM 880 C C . PHE A 1 110 ? -16.129 9.004 -20.728 1.00 34.25 110 PHE A C 1
ATOM 882 O O . PHE A 1 110 ? -15.101 9.243 -20.086 1.00 34.25 110 PHE A O 1
ATOM 889 N N . PRO A 1 111 ? -17.342 9.290 -20.236 1.00 36.69 111 PRO A N 1
ATOM 890 C CA . PRO A 1 111 ? -17.535 9.526 -18.821 1.00 36.69 111 PRO A CA 1
ATOM 891 C C . PRO A 1 111 ? -17.263 8.190 -18.128 1.00 36.69 111 PRO A C 1
ATOM 893 O O . PRO A 1 111 ? -18.179 7.428 -17.832 1.00 36.69 111 PRO A O 1
ATOM 896 N N . ILE A 1 112 ? -15.985 7.866 -17.914 1.00 42.91 112 ILE A N 1
ATOM 897 C CA . ILE A 1 112 ? -15.605 6.895 -16.902 1.00 42.91 112 ILE A CA 1
ATOM 898 C C . ILE A 1 112 ? -16.154 7.526 -15.635 1.00 42.91 112 ILE A C 1
ATOM 900 O O . ILE A 1 112 ? -15.684 8.594 -15.237 1.00 42.91 112 ILE A O 1
ATOM 904 N N . LYS A 1 113 ? -17.225 6.943 -15.084 1.00 51.31 113 LYS A N 1
ATOM 905 C CA . LYS A 1 113 ? -17.756 7.336 -13.781 1.00 51.31 113 LYS A CA 1
ATOM 906 C C . LYS A 1 113 ? -16.553 7.398 -12.848 1.00 51.31 113 LYS A C 1
ATOM 908 O O . LYS A 1 113 ? -15.958 6.367 -12.545 1.00 51.31 113 LYS A O 1
ATOM 913 N N . SER A 1 114 ? -16.149 8.612 -12.481 1.00 57.94 114 SER A N 1
ATOM 914 C CA . SER A 1 114 ? -15.146 8.823 -11.450 1.00 57.94 114 SER A CA 1
ATOM 915 C C . SER A 1 114 ? -15.584 7.994 -10.254 1.00 57.94 114 SER A C 1
ATOM 917 O O . SER A 1 114 ? -16.771 8.032 -9.911 1.00 57.94 114 SER A O 1
ATOM 919 N N . CYS A 1 115 ? -14.669 7.236 -9.646 1.00 61.94 115 CYS A N 1
ATOM 920 C CA . CYS A 1 115 ? -14.947 6.627 -8.352 1.00 61.94 115 CYS A CA 1
ATOM 921 C C . CYS A 1 115 ? -15.592 7.711 -7.476 1.00 61.94 115 CYS A C 1
ATOM 923 O O . CYS A 1 115 ? -15.063 8.820 -7.386 1.00 61.94 115 CYS A O 1
ATOM 925 N N . SER A 1 116 ? -16.772 7.429 -6.922 1.00 62.97 116 SER A N 1
ATOM 926 C CA . SER A 1 116 ? -17.630 8.365 -6.176 1.00 62.97 116 SER A CA 1
ATOM 927 C C . SER A 1 116 ? -17.018 8.809 -4.838 1.00 62.97 116 SER A C 1
ATOM 929 O O . SER A 1 116 ? -17.722 9.286 -3.950 1.00 62.97 116 SER A O 1
ATOM 931 N N . GLY A 1 117 ? -15.707 8.622 -4.676 1.00 75.06 117 GLY A N 1
ATOM 932 C CA . GLY A 1 117 ? -14.982 8.915 -3.462 1.00 75.06 117 GLY A CA 1
ATOM 933 C C . GLY A 1 117 ? -15.031 10.398 -3.118 1.00 75.06 117 GLY A C 1
ATOM 934 O O . GLY A 1 117 ? -14.892 11.272 -3.977 1.00 75.06 117 GLY A O 1
ATOM 935 N N . ARG A 1 118 ? -15.213 10.680 -1.830 1.00 85.69 118 ARG A N 1
ATOM 936 C CA . ARG A 1 118 ? -15.155 12.033 -1.278 1.00 85.69 118 ARG A CA 1
ATOM 937 C C . ARG A 1 118 ? -13.713 12.330 -0.890 1.00 85.69 118 ARG A C 1
ATOM 939 O O . ARG A 1 118 ? -13.146 11.627 -0.057 1.00 85.69 118 ARG A O 1
ATOM 946 N N . LYS A 1 119 ? -13.126 13.381 -1.463 1.00 88.62 119 LYS A N 1
ATOM 947 C CA . LYS A 1 119 ? -11.828 13.904 -1.016 1.00 88.62 119 LYS A CA 1
ATOM 948 C C . LYS A 1 119 ? -11.987 14.455 0.410 1.00 88.62 119 LYS A C 1
ATOM 950 O O . LYS A 1 119 ? -12.852 15.302 0.631 1.00 88.62 119 LYS A O 1
ATOM 955 N N . LEU A 1 120 ? -11.221 13.924 1.363 1.00 85.19 120 LEU A N 1
ATOM 956 C CA . LEU A 1 120 ? -11.201 14.388 2.757 1.00 85.19 120 LEU A CA 1
ATOM 957 C C . LEU A 1 120 ? -10.075 15.399 2.972 1.00 85.19 120 LEU A C 1
ATOM 959 O O . LEU A 1 120 ? -10.306 16.457 3.543 1.00 85.19 120 LEU A O 1
ATOM 963 N N . GLN A 1 121 ? -8.892 15.071 2.456 1.00 86.50 121 GLN A N 1
ATOM 964 C CA . GLN A 1 121 ? -7.697 15.910 2.459 1.00 86.50 121 GLN A CA 1
ATOM 965 C C . GLN A 1 121 ? -6.985 15.805 1.105 1.00 86.50 121 GLN A C 1
ATOM 967 O O . GLN A 1 121 ? -7.501 15.169 0.183 1.00 86.50 121 GLN A O 1
ATOM 972 N N . ASP A 1 122 ? -5.816 16.428 0.947 1.00 86.75 122 ASP A N 1
ATOM 973 C CA . ASP A 1 122 ? -5.117 16.477 -0.337 1.00 86.75 122 ASP A CA 1
ATOM 974 C C . ASP A 1 122 ? -4.761 15.104 -0.903 1.00 86.75 122 ASP A C 1
ATOM 976 O O . ASP A 1 122 ? -4.980 14.859 -2.102 1.00 86.75 122 ASP A O 1
ATOM 980 N N . ARG A 1 123 ? -4.336 14.183 -0.037 1.00 89.44 123 ARG A N 1
ATOM 981 C CA . ARG A 1 123 ? -3.971 12.814 -0.406 1.00 89.44 123 ARG A CA 1
ATOM 982 C C . ARG A 1 123 ? -4.958 11.767 0.080 1.00 89.44 123 ARG A C 1
ATOM 984 O O . ARG A 1 123 ? -4.839 10.616 -0.326 1.00 89.44 123 ARG A O 1
ATOM 991 N N . VAL A 1 124 ? -5.943 12.127 0.898 1.00 90.56 124 VAL A N 1
ATOM 992 C CA . VAL A 1 124 ? -6.845 11.152 1.527 1.00 90.56 124 VAL A CA 1
ATOM 993 C C . VAL A 1 124 ? -8.245 11.221 0.930 1.00 90.56 124 VAL A C 1
ATOM 995 O O . VAL A 1 124 ? -8.930 12.245 0.987 1.00 90.56 124 VAL A O 1
ATOM 998 N N . TYR A 1 125 ? -8.696 10.088 0.399 1.00 91.88 125 TYR A N 1
ATOM 999 C CA . TYR A 1 125 ? -10.006 9.925 -0.222 1.00 91.88 125 TYR A CA 1
ATOM 1000 C C . TYR A 1 125 ? -10.811 8.894 0.554 1.00 91.88 125 TYR A C 1
ATOM 1002 O O . TYR A 1 125 ? -10.342 7.784 0.775 1.00 91.88 125 TYR A O 1
ATOM 1010 N N . GLN A 1 126 ? -12.043 9.219 0.926 1.00 91.44 126 GLN A N 1
ATOM 1011 C CA . GLN A 1 126 ? -12.985 8.222 1.415 1.00 91.44 126 GLN A CA 1
ATOM 1012 C C . GLN A 1 126 ? -13.643 7.535 0.228 1.00 91.44 126 GLN A C 1
ATOM 1014 O O . GLN A 1 126 ? -14.337 8.181 -0.560 1.00 91.44 126 GLN A O 1
ATOM 1019 N N . LEU A 1 127 ? -13.441 6.228 0.117 1.00 88.12 127 LEU A N 1
ATOM 1020 C CA . LEU A 1 127 ? -14.150 5.410 -0.848 1.00 88.12 127 LEU A CA 1
ATOM 1021 C C . LEU A 1 127 ? -15.557 5.126 -0.304 1.00 88.12 127 LEU A C 1
ATOM 1023 O O . LEU A 1 127 ? -15.714 4.730 0.848 1.00 88.12 127 LEU A O 1
ATOM 1027 N N . PHE A 1 128 ? -16.570 5.352 -1.141 1.00 80.50 128 PHE A N 1
ATOM 1028 C CA . PHE A 1 128 ? -17.988 5.062 -0.859 1.00 80.50 128 PHE A CA 1
ATOM 1029 C C . PHE A 1 128 ? -18.524 5.783 0.385 1.00 80.50 128 PHE A C 1
ATOM 1031 O O . PHE A 1 128 ? -18.915 5.146 1.365 1.00 80.50 128 PHE A O 1
ATOM 1038 N N . PRO A 1 129 ? -18.537 7.129 0.372 1.00 76.44 129 PRO A N 1
ATOM 1039 C CA . PRO A 1 129 ? -19.176 7.889 1.439 1.00 76.44 129 PRO A CA 1
ATOM 1040 C C . PRO A 1 129 ? -20.664 7.519 1.516 1.00 76.44 129 PRO A C 1
ATOM 1042 O O . PRO A 1 129 ? -21.342 7.471 0.489 1.00 76.44 129 PRO A O 1
ATOM 1045 N N . ASP A 1 130 ? -21.181 7.284 2.724 1.00 69.19 130 ASP A N 1
ATOM 1046 C CA . ASP A 1 130 ? -22.623 7.124 2.920 1.00 69.19 130 ASP A CA 1
ATOM 1047 C C . ASP A 1 130 ? -23.316 8.433 2.498 1.00 69.19 130 ASP A C 1
ATOM 1049 O O . ASP A 1 130 ? -23.044 9.484 3.091 1.00 69.19 130 ASP A O 1
ATOM 1053 N N . PRO A 1 131 ? -24.200 8.409 1.482 1.00 63.75 131 PRO A N 1
ATOM 1054 C CA . PRO A 1 131 ? -24.848 9.616 0.977 1.00 63.75 131 PRO A CA 1
ATOM 1055 C C . PRO A 1 131 ? -25.763 10.284 2.014 1.00 63.75 131 PRO A C 1
ATOM 1057 O O . PRO A 1 131 ? -26.106 11.457 1.856 1.00 63.75 131 PRO A O 1
ATOM 1060 N N . ASN A 1 132 ? -26.159 9.564 3.067 1.00 60.56 132 ASN A N 1
ATOM 1061 C CA . ASN A 1 132 ? -27.030 10.066 4.126 1.00 60.56 132 ASN A CA 1
ATOM 1062 C C . ASN A 1 132 ? -26.252 10.634 5.323 1.00 60.56 132 ASN A C 1
ATOM 1064 O O . ASN A 1 132 ? -26.832 11.360 6.135 1.00 60.56 132 ASN A O 1
ATOM 1068 N N . LEU A 1 133 ? -24.948 10.357 5.436 1.00 59.44 133 LEU A N 1
ATOM 1069 C CA . LEU A 1 133 ? -24.102 10.906 6.495 1.00 59.44 133 LEU A CA 1
ATOM 1070 C C . LEU A 1 133 ? -23.514 12.251 6.046 1.00 59.44 133 LEU A C 1
ATOM 1072 O O . LEU A 1 133 ? -22.545 12.328 5.292 1.00 59.44 133 LEU A O 1
ATOM 1076 N N . LYS A 1 134 ? -24.121 13.344 6.528 1.00 55.81 134 LYS A N 1
ATOM 1077 C CA . LYS A 1 134 ? -23.614 14.715 6.318 1.00 55.81 134 LYS A CA 1
ATOM 1078 C C . LYS A 1 134 ? -22.265 14.953 7.007 1.00 55.81 134 LYS A C 1
ATOM 1080 O O . LYS A 1 134 ? -21.477 15.770 6.531 1.00 55.81 134 LYS A O 1
ATOM 1085 N N . GLU A 1 135 ? -21.983 14.213 8.076 1.00 55.50 135 GLU A N 1
ATOM 1086 C CA . GLU A 1 135 ? -20.735 14.279 8.836 1.00 55.50 135 GLU A CA 1
ATOM 1087 C C . GLU A 1 135 ? -19.842 13.067 8.573 1.00 55.50 135 GLU A C 1
ATOM 1089 O O . GLU A 1 135 ? -20.306 11.940 8.390 1.00 55.50 135 GLU A O 1
ATOM 1094 N N . ALA A 1 136 ? -18.533 13.316 8.561 1.00 54.31 136 ALA A N 1
ATOM 1095 C CA . ALA A 1 136 ? -17.536 12.267 8.507 1.00 54.31 136 ALA A CA 1
ATOM 1096 C C . ALA A 1 136 ? -17.521 11.521 9.856 1.00 54.31 136 ALA A C 1
ATOM 1098 O O . ALA A 1 136 ? -17.134 12.079 10.872 1.00 54.31 136 ALA A O 1
ATOM 1099 N N . ALA A 1 137 ? -17.884 10.237 9.835 1.00 56.41 137 ALA A N 1
ATOM 1100 C CA . ALA A 1 137 ? -17.264 9.196 10.665 1.00 56.41 137 ALA A CA 1
ATOM 1101 C C . ALA A 1 137 ? -17.821 8.715 12.033 1.00 56.41 137 ALA A C 1
ATOM 1103 O O . ALA A 1 137 ? -17.179 7.814 12.573 1.00 56.41 137 ALA A O 1
ATOM 1104 N N . PRO A 1 138 ? -18.975 9.091 12.621 1.00 54.62 138 PRO A N 1
ATOM 1105 C CA . PRO A 1 138 ? -19.224 8.631 13.997 1.00 54.62 138 PRO A CA 1
ATOM 1106 C C . PRO A 1 138 ? -19.567 7.127 14.152 1.00 54.62 138 PRO A C 1
ATOM 1108 O O . PRO A 1 138 ? -19.447 6.587 15.256 1.00 54.62 138 PRO A O 1
ATOM 1111 N N . SER A 1 139 ? -19.945 6.399 13.093 1.00 75.06 139 SER A N 1
ATOM 1112 C CA . SER A 1 139 ? -20.481 5.026 13.213 1.00 75.06 139 SER A CA 1
ATOM 1113 C C . SER A 1 139 ? -19.616 3.897 12.647 1.00 75.06 139 SER A C 1
ATOM 1115 O O . SER A 1 139 ? -20.085 2.762 12.605 1.00 75.06 139 SER A O 1
ATOM 1117 N N . ALA A 1 140 ? -18.376 4.157 12.225 1.00 87.88 140 ALA A N 1
ATOM 1118 C CA . ALA A 1 140 ? -17.522 3.071 11.748 1.00 87.88 140 ALA A CA 1
ATOM 1119 C C . ALA A 1 140 ? -17.166 2.112 12.900 1.00 87.88 140 ALA A C 1
ATOM 1121 O O . ALA A 1 140 ? -16.849 2.555 14.010 1.00 87.88 140 ALA A O 1
ATOM 1122 N N . ASP A 1 141 ? -17.230 0.811 12.615 1.00 89.06 141 ASP A N 1
ATOM 1123 C CA . ASP A 1 141 ? -16.714 -0.259 13.477 1.00 89.06 141 ASP A CA 1
ATOM 1124 C C . ASP A 1 141 ? -15.238 -0.551 13.182 1.00 89.06 141 ASP A C 1
ATOM 1126 O O . ASP A 1 141 ? -14.565 -1.156 14.006 1.00 89.06 141 ASP A O 1
ATOM 1130 N N . VAL A 1 142 ? -14.749 -0.153 12.002 1.00 90.94 142 VAL A N 1
ATOM 1131 C CA . VAL A 1 142 ? -13.364 -0.331 11.550 1.00 90.94 142 VAL A CA 1
ATOM 1132 C C . VAL A 1 142 ? -13.010 0.715 10.501 1.00 90.94 142 VAL A C 1
ATOM 1134 O O . VAL A 1 142 ? -13.825 1.036 9.630 1.00 90.94 142 VAL A O 1
ATOM 1137 N N . GLU A 1 143 ? -11.782 1.218 10.554 1.00 90.44 143 GLU A N 1
ATOM 1138 C CA . GLU A 1 143 ? -11.215 2.086 9.524 1.00 90.44 143 GLU A CA 1
ATOM 1139 C C . GLU A 1 143 ? -10.195 1.304 8.699 1.00 90.44 143 GLU A C 1
ATOM 1141 O O . GLU A 1 143 ? -9.298 0.664 9.238 1.00 90.44 143 GLU A O 1
ATOM 1146 N N . ILE A 1 144 ? -10.338 1.331 7.378 1.00 93.94 144 ILE A N 1
ATOM 1147 C CA . ILE A 1 144 ? -9.466 0.616 6.446 1.00 93.94 144 ILE A CA 1
ATOM 1148 C C . ILE A 1 144 ? -8.772 1.648 5.574 1.00 93.94 144 ILE A C 1
ATOM 1150 O O . ILE A 1 144 ? -9.447 2.421 4.903 1.00 93.94 144 ILE A O 1
ATOM 1154 N N . VAL A 1 145 ? -7.443 1.648 5.553 1.00 94.56 145 VAL A N 1
ATOM 1155 C CA . VAL A 1 145 ? -6.640 2.619 4.802 1.00 94.56 145 VAL A CA 1
ATOM 1156 C C . VAL A 1 145 ? -5.844 1.900 3.723 1.00 94.56 145 VAL A C 1
ATOM 1158 O O . VAL A 1 145 ? -5.005 1.046 4.006 1.00 94.56 145 VAL A O 1
ATOM 1161 N N . LEU A 1 146 ? -6.129 2.243 2.472 1.00 96.38 146 LEU A N 1
ATOM 1162 C CA . LEU A 1 146 ? -5.577 1.609 1.284 1.00 96.38 146 LEU A CA 1
ATOM 1163 C C . LEU A 1 146 ? -4.377 2.403 0.736 1.00 96.38 146 LEU A C 1
ATOM 1165 O O . LEU A 1 146 ? -4.509 3.585 0.413 1.00 96.38 146 LEU A O 1
ATOM 1169 N N . PHE A 1 147 ? -3.233 1.737 0.571 1.00 95.12 147 PHE A N 1
ATOM 1170 C CA . PHE A 1 147 ? -1.994 2.276 -0.003 1.00 95.12 147 PHE A CA 1
ATOM 1171 C C . PHE A 1 147 ? -1.698 1.579 -1.342 1.00 95.12 147 PHE A C 1
ATOM 1173 O O . PHE A 1 147 ? -1.521 0.358 -1.391 1.00 95.12 147 PHE A O 1
ATOM 1180 N N . HIS A 1 148 ? -1.703 2.332 -2.447 1.00 94.06 148 HIS A N 1
ATOM 1181 C CA . HIS A 1 148 ? -1.593 1.775 -3.802 1.00 94.06 148 HIS A CA 1
ATOM 1182 C C . HIS A 1 148 ? -0.171 1.307 -4.189 1.00 94.06 148 HIS A C 1
ATOM 1184 O O . HIS A 1 148 ? 0.823 1.610 -3.542 1.00 94.06 148 HIS A O 1
ATOM 1190 N N . GLY A 1 149 ? -0.045 0.555 -5.281 1.00 89.06 149 GLY A N 1
ATOM 1191 C CA . GLY A 1 149 ? 1.272 0.129 -5.778 1.00 89.06 149 GLY A CA 1
ATOM 1192 C C . GLY A 1 149 ? 2.041 1.223 -6.511 1.00 89.06 149 GLY A C 1
ATOM 1193 O O . GLY A 1 149 ? 1.612 2.381 -6.561 1.00 89.06 149 GLY A O 1
ATOM 1194 N N . LEU A 1 150 ? 3.163 0.819 -7.114 1.00 83.00 150 LEU A N 1
ATOM 1195 C CA . LEU A 1 150 ? 3.901 1.645 -8.065 1.00 83.00 150 LEU A CA 1
ATOM 1196 C C . LEU A 1 150 ? 3.024 2.072 -9.246 1.00 83.00 150 LEU A C 1
ATOM 1198 O O . LEU A 1 150 ? 2.185 1.327 -9.762 1.00 83.00 150 LEU A O 1
ATOM 1202 N N . HIS A 1 151 ? 3.272 3.292 -9.700 1.00 81.38 151 HIS A N 1
ATOM 1203 C CA . HIS A 1 151 ? 2.669 3.870 -10.882 1.00 81.38 151 HIS A CA 1
ATOM 1204 C C . HIS A 1 151 ? 3.366 3.344 -12.138 1.00 81.38 151 HIS A C 1
ATOM 1206 O O . HIS A 1 151 ? 4.552 3.590 -12.364 1.00 81.38 151 HIS A O 1
ATOM 1212 N N . MET A 1 152 ? 2.604 2.643 -12.980 1.00 76.31 152 MET A N 1
ATOM 1213 C CA . MET A 1 152 ? 3.049 2.265 -14.322 1.00 76.31 152 MET A CA 1
ATOM 1214 C C . MET A 1 152 ? 2.912 3.463 -15.278 1.00 76.31 152 MET A C 1
ATOM 1216 O O . MET A 1 152 ? 1.875 4.127 -15.219 1.00 76.31 152 MET A O 1
ATOM 1220 N N . PRO A 1 153 ? 3.870 3.710 -16.195 1.00 70.25 153 PRO A N 1
ATOM 1221 C CA . PRO A 1 153 ? 3.896 4.904 -17.053 1.00 70.25 153 PRO A CA 1
ATOM 1222 C C . PRO A 1 153 ? 2.587 5.215 -17.794 1.00 70.25 153 PRO A C 1
ATOM 1224 O O . PRO A 1 153 ? 2.219 6.377 -17.930 1.00 70.25 153 PRO A O 1
ATOM 1227 N N . ASP A 1 154 ? 1.847 4.184 -18.206 1.00 74.44 154 ASP A N 1
ATOM 1228 C CA . ASP A 1 154 ? 0.605 4.327 -18.982 1.00 74.44 154 ASP A CA 1
ATOM 1229 C C . ASP A 1 154 ? -0.646 4.589 -18.120 1.00 74.44 154 ASP A C 1
ATOM 1231 O O . ASP A 1 154 ? -1.764 4.708 -18.626 1.00 74.44 154 ASP A O 1
ATOM 1235 N N . SER A 1 155 ? -0.503 4.630 -16.795 1.00 79.00 155 SER A N 1
ATOM 1236 C CA . SER A 1 155 ? -1.620 4.891 -15.884 1.00 79.00 155 SER A CA 1
ATOM 1237 C C . SER A 1 155 ? -1.764 6.383 -15.589 1.00 79.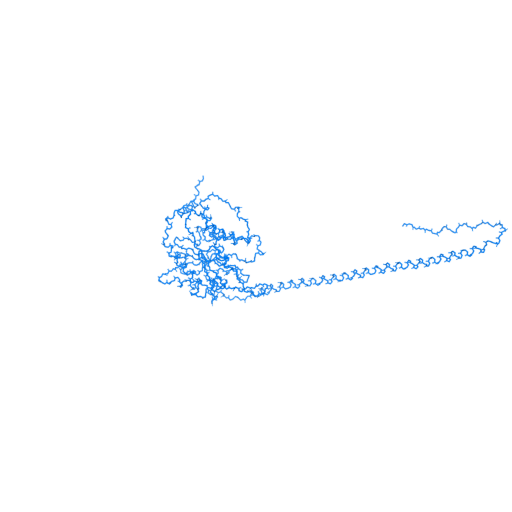00 155 SER A C 1
ATOM 1239 O O . SER A 1 155 ? -0.799 7.135 -15.596 1.00 79.00 155 SER A O 1
ATOM 1241 N N . ASP A 1 156 ? -2.981 6.824 -15.286 1.00 85.12 156 ASP A N 1
ATOM 1242 C CA . ASP A 1 156 ? -3.215 8.179 -14.781 1.00 85.12 156 ASP A CA 1
ATOM 1243 C C . ASP A 1 156 ? -2.904 8.219 -13.269 1.00 85.12 156 ASP A C 1
ATOM 1245 O O . ASP A 1 156 ? -3.605 7.522 -12.517 1.00 85.12 156 ASP A O 1
ATOM 1249 N N . PRO A 1 157 ? -1.896 8.993 -12.811 1.00 83.44 157 PRO A N 1
ATOM 1250 C CA . PRO A 1 157 ? -1.521 9.079 -11.398 1.00 83.44 157 PRO A CA 1
ATOM 1251 C C . PRO A 1 157 ? -2.666 9.590 -10.515 1.00 83.44 157 PRO A C 1
ATOM 1253 O O . PRO A 1 157 ? -2.798 9.175 -9.363 1.00 83.44 157 PRO A O 1
ATOM 1256 N N . GLU A 1 158 ? -3.568 10.410 -11.063 1.00 85.94 158 GLU A N 1
ATOM 1257 C CA . GLU A 1 158 ? -4.739 10.925 -10.344 1.00 85.94 158 GLU A CA 1
ATOM 1258 C C . GLU A 1 158 ? -5.757 9.831 -10.002 1.00 85.94 158 GLU A C 1
ATOM 1260 O O . GLU A 1 158 ? -6.651 10.040 -9.188 1.00 85.94 158 GLU A O 1
ATOM 1265 N N . GLN A 1 159 ? -5.638 8.649 -10.609 1.00 88.44 159 GLN A N 1
ATOM 1266 C CA . GLN A 1 159 ? -6.621 7.575 -10.485 1.00 88.44 159 GLN A CA 1
ATOM 1267 C C . GLN A 1 159 ? -6.083 6.342 -9.746 1.00 88.44 159 GLN A C 1
ATOM 1269 O O . GLN A 1 159 ? -6.838 5.396 -9.514 1.00 88.44 159 GLN A O 1
ATOM 1274 N N . LEU A 1 160 ? -4.802 6.321 -9.363 1.00 87.75 160 LEU A N 1
ATOM 1275 C CA . LEU A 1 160 ? -4.157 5.142 -8.764 1.00 87.75 160 LEU A CA 1
ATOM 1276 C C . LEU A 1 160 ? -4.786 4.715 -7.442 1.00 87.75 160 LEU A C 1
ATOM 1278 O O . LEU A 1 160 ? -4.938 3.512 -7.201 1.00 87.75 160 LEU A O 1
ATOM 1282 N N . PHE A 1 161 ? -5.206 5.694 -6.636 1.00 89.88 161 PHE A N 1
ATOM 1283 C CA . PHE A 1 161 ? -5.806 5.464 -5.326 1.00 89.88 161 PHE A CA 1
ATOM 1284 C C . PHE A 1 161 ? -7.045 4.559 -5.400 1.00 89.88 161 PHE A C 1
ATOM 1286 O O . PHE A 1 161 ? -7.287 3.786 -4.491 1.00 89.88 161 PHE A O 1
ATOM 1293 N N . TRP A 1 162 ? -7.804 4.552 -6.499 1.00 90.56 162 TRP A N 1
ATOM 1294 C CA . TRP A 1 162 ? -8.958 3.654 -6.647 1.00 90.56 162 TRP A CA 1
ATOM 1295 C C . TRP A 1 162 ? -8.754 2.567 -7.710 1.00 90.56 162 TRP A C 1
ATOM 1297 O O . TRP A 1 162 ? -9.277 1.462 -7.562 1.00 90.56 162 TRP A O 1
ATOM 1307 N N . LYS A 1 163 ? -7.965 2.825 -8.766 1.00 91.00 163 LYS A N 1
ATOM 1308 C CA . LYS A 1 163 ? -7.713 1.852 -9.848 1.00 91.00 163 LYS A CA 1
ATOM 1309 C C . LYS A 1 163 ? -7.018 0.583 -9.371 1.00 91.00 163 LYS A C 1
ATOM 1311 O O . LYS A 1 163 ? -7.256 -0.485 -9.938 1.00 91.00 163 LYS A O 1
ATOM 1316 N N . THR A 1 164 ? -6.163 0.693 -8.357 1.00 91.12 164 THR A N 1
ATOM 1317 C CA . THR A 1 164 ? -5.459 -0.459 -7.771 1.00 91.12 164 THR A CA 1
ATOM 1318 C C . THR A 1 164 ? -6.443 -1.507 -7.251 1.00 91.12 164 THR A C 1
ATOM 1320 O O . THR A 1 164 ? -6.207 -2.705 -7.394 1.00 91.12 164 THR A O 1
ATOM 1323 N N . TRP A 1 165 ? -7.598 -1.055 -6.762 1.00 94.12 165 TRP A N 1
ATOM 1324 C CA . TRP A 1 165 ? -8.598 -1.859 -6.059 1.00 94.12 165 TRP A CA 1
ATOM 1325 C C . TRP A 1 165 ? -9.786 -2.257 -6.940 1.00 94.12 165 TRP A C 1
ATOM 1327 O O . TRP A 1 165 ? -10.874 -2.550 -6.442 1.00 94.12 165 TRP A O 1
ATOM 1337 N N . LYS A 1 166 ? -9.609 -2.262 -8.262 1.00 93.50 166 LYS A N 1
ATOM 1338 C CA . LYS A 1 166 ? -10.634 -2.745 -9.192 1.00 93.50 166 LYS A CA 1
ATOM 1339 C C . LYS A 1 166 ? -10.853 -4.250 -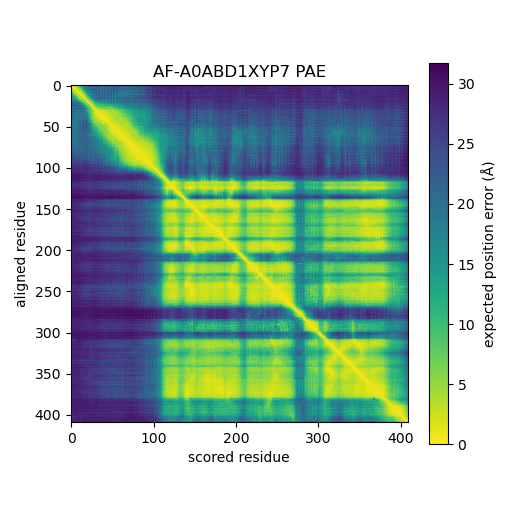9.065 1.00 93.50 166 LYS A C 1
ATOM 1341 O O . LYS A 1 166 ? -9.929 -5.002 -8.754 1.00 93.50 166 LYS A O 1
ATOM 1346 N N . MET A 1 167 ? -12.068 -4.704 -9.345 1.00 92.88 167 MET A N 1
ATOM 1347 C CA . MET A 1 167 ? -12.342 -6.132 -9.489 1.00 92.88 167 MET A CA 1
ATOM 1348 C C . MET A 1 167 ? -11.714 -6.664 -10.779 1.00 92.88 167 MET A C 1
ATOM 1350 O O . MET A 1 167 ? -11.617 -5.964 -11.787 1.00 92.88 167 MET A O 1
ATOM 1354 N N . ARG A 1 168 ? -11.297 -7.934 -10.767 1.00 91.06 168 ARG A N 1
ATOM 1355 C CA . ARG A 1 168 ? -10.659 -8.550 -11.944 1.00 91.06 168 ARG A CA 1
ATOM 1356 C C . ARG A 1 168 ? -11.638 -8.821 -13.081 1.00 91.06 168 ARG A C 1
ATOM 1358 O O . ARG A 1 168 ? -11.275 -8.704 -14.244 1.00 91.06 168 ARG A O 1
ATOM 1365 N N . GLN A 1 169 ? -12.853 -9.235 -12.735 1.00 90.62 169 GLN A N 1
ATOM 1366 C CA . GLN A 1 169 ? -13.890 -9.588 -13.707 1.00 90.62 169 GLN A CA 1
ATOM 1367 C C . GLN A 1 169 ? -14.724 -8.382 -14.152 1.00 90.62 169 GLN A C 1
ATOM 1369 O O . GLN A 1 169 ? -15.400 -8.460 -15.171 1.00 90.62 169 GLN A O 1
ATOM 1374 N N . ASP A 1 170 ? -14.671 -7.281 -13.402 1.00 89.06 170 ASP A N 1
ATOM 1375 C CA . ASP A 1 170 ? -15.445 -6.073 -13.662 1.00 89.06 170 ASP A CA 1
ATOM 1376 C C . ASP A 1 170 ? -14.576 -4.848 -13.362 1.00 89.06 170 ASP A C 1
ATOM 1378 O O . ASP A 1 170 ? -14.477 -4.382 -12.226 1.00 89.06 170 ASP A O 1
ATOM 1382 N N . SER A 1 171 ? -13.896 -4.347 -14.394 1.00 84.19 171 SER A N 1
ATOM 1383 C CA . SER A 1 171 ? -12.967 -3.225 -14.262 1.00 84.19 171 SER A CA 1
ATOM 1384 C C . SER A 1 171 ? -13.651 -1.906 -13.913 1.00 84.19 171 SER A C 1
ATOM 1386 O O . SER A 1 171 ? -12.954 -0.941 -13.601 1.00 84.19 171 SER A O 1
ATOM 1388 N N . ASP A 1 172 ? -14.976 -1.828 -13.987 1.00 87.19 172 ASP A N 1
ATOM 1389 C CA . ASP A 1 172 ? -15.721 -0.622 -13.629 1.00 87.19 172 ASP A CA 1
ATOM 1390 C C . ASP A 1 172 ? -16.091 -0.605 -12.144 1.00 87.19 172 ASP A C 1
ATOM 1392 O O . ASP A 1 172 ? -16.470 0.439 -11.613 1.00 87.19 172 ASP A O 1
ATOM 1396 N N . LYS A 1 173 ? -15.916 -1.738 -11.456 1.00 90.56 173 LYS A N 1
ATOM 1397 C CA . LYS A 1 173 ? -16.194 -1.894 -10.031 1.00 90.56 173 LYS A CA 1
ATOM 1398 C C . LYS A 1 173 ? -14.924 -1.916 -9.199 1.00 90.56 173 LYS A C 1
ATOM 1400 O O . LYS A 1 173 ? -13.898 -2.481 -9.578 1.00 90.56 173 LYS A O 1
ATOM 1405 N N . VAL A 1 174 ? -15.028 -1.330 -8.015 1.00 92.62 174 VAL A N 1
ATOM 1406 C CA . VAL A 1 174 ? -13.971 -1.270 -7.007 1.00 92.62 174 VAL A CA 1
ATOM 1407 C C . VAL A 1 174 ? -14.365 -2.225 -5.883 1.00 92.62 174 VAL A C 1
ATOM 1409 O O . VAL A 1 174 ? -15.435 -2.095 -5.296 1.00 92.62 174 VAL A O 1
ATOM 1412 N N . TRP A 1 175 ? -13.554 -3.248 -5.610 1.00 94.19 175 TRP A N 1
ATOM 1413 C CA . TRP A 1 175 ? -13.977 -4.352 -4.741 1.00 94.19 175 TRP A CA 1
ATOM 1414 C C . TRP A 1 175 ? -14.288 -3.940 -3.290 1.00 94.19 175 TRP A C 1
ATOM 1416 O O . TRP A 1 175 ? -15.203 -4.545 -2.723 1.00 94.19 175 TRP A O 1
ATOM 1426 N N . PRO A 1 176 ? -13.631 -2.925 -2.681 1.00 93.31 176 PRO A N 1
ATOM 1427 C CA . PRO A 1 176 ? -14.038 -2.439 -1.367 1.00 93.31 176 PRO A CA 1
ATOM 1428 C C . PRO A 1 176 ? -15.460 -1.857 -1.346 1.00 93.31 176 PRO A C 1
ATOM 1430 O O . PRO A 1 176 ? -16.075 -1.847 -0.290 1.00 93.31 176 PRO A O 1
ATOM 1433 N N . GLU A 1 177 ? -16.000 -1.410 -2.487 1.00 89.69 177 GLU A N 1
ATOM 1434 C CA . GLU A 1 177 ? -17.405 -0.976 -2.609 1.00 89.69 177 GLU A CA 1
ATOM 1435 C C . GLU A 1 177 ? -18.354 -2.161 -2.620 1.00 89.69 177 GLU A C 1
ATOM 1437 O O . GLU A 1 177 ? -19.397 -2.159 -1.978 1.00 89.69 177 GLU A O 1
ATOM 1442 N N . VAL A 1 178 ? -18.008 -3.157 -3.435 1.00 90.69 178 VAL A N 1
ATOM 1443 C CA . VAL A 1 178 ? -18.975 -4.148 -3.903 1.00 90.69 178 VAL A CA 1
ATOM 1444 C C . VAL A 1 178 ? -18.956 -5.387 -3.028 1.00 90.69 178 VAL A C 1
ATOM 1446 O O . VAL A 1 178 ? -20.008 -5.920 -2.693 1.00 90.69 178 VAL A O 1
ATOM 1449 N N . LEU A 1 179 ? -17.763 -5.861 -2.672 1.00 93.94 179 LEU A N 1
ATOM 1450 C CA . LEU A 1 179 ? -17.595 -7.131 -1.973 1.00 93.94 179 LEU A CA 1
ATOM 1451 C C . LEU A 1 179 ? -17.558 -6.937 -0.459 1.00 93.94 179 LEU A C 1
ATOM 1453 O O . LEU A 1 179 ? -18.090 -7.757 0.288 1.00 93.94 179 LEU A O 1
ATOM 1457 N N . LEU A 1 180 ? -16.909 -5.867 0.005 1.00 92.44 180 LEU A N 1
ATOM 1458 C CA . LEU A 1 180 ? -16.626 -5.690 1.426 1.00 92.44 180 LEU A CA 1
ATOM 1459 C C . LEU A 1 180 ? -17.891 -5.503 2.283 1.00 92.44 180 LEU A C 1
ATOM 1461 O O . LEU A 1 180 ? -17.988 -6.197 3.296 1.00 92.44 180 LEU A O 1
ATOM 1465 N N . PRO A 1 181 ? -18.886 -4.671 1.902 1.00 89.00 181 PRO A N 1
ATOM 1466 C CA . PRO A 1 181 ? -20.100 -4.515 2.705 1.00 89.00 181 PRO A CA 1
ATOM 1467 C C . PRO A 1 181 ? -20.873 -5.826 2.868 1.00 89.00 181 PRO A C 1
ATOM 1469 O O . PRO A 1 181 ? -21.280 -6.160 3.978 1.00 89.00 181 PRO A O 1
ATOM 1472 N N . ASN A 1 182 ? -21.013 -6.607 1.792 1.00 89.88 182 ASN A N 1
ATOM 1473 C CA . ASN A 1 182 ? -21.698 -7.901 1.829 1.00 89.88 182 ASN A CA 1
ATOM 1474 C C . ASN A 1 182 ? -20.949 -8.897 2.714 1.00 89.88 182 ASN A C 1
ATOM 1476 O O . ASN A 1 182 ? -21.536 -9.557 3.574 1.00 89.88 182 ASN A O 1
ATOM 1480 N N . ALA A 1 183 ? -19.629 -8.975 2.539 1.00 92.25 183 ALA A N 1
ATOM 1481 C CA . ALA A 1 183 ? -18.800 -9.873 3.317 1.00 92.25 183 ALA A CA 1
ATOM 1482 C C . ALA A 1 183 ? -18.843 -9.524 4.810 1.00 92.25 183 ALA A C 1
ATOM 1484 O O . ALA A 1 183 ? -18.870 -10.422 5.645 1.00 92.25 183 ALA A O 1
ATOM 1485 N N . LEU A 1 184 ? -18.907 -8.246 5.178 1.00 91.31 184 LEU A N 1
ATOM 1486 C CA . LEU A 1 184 ? -18.933 -7.804 6.574 1.00 91.31 184 LEU A CA 1
ATOM 1487 C C . LEU A 1 184 ? -20.323 -7.829 7.236 1.00 91.31 184 LEU A C 1
ATOM 1489 O O . LEU A 1 184 ? -20.421 -7.554 8.428 1.00 91.31 184 LEU A O 1
ATOM 1493 N N . GLN A 1 185 ? -21.373 -8.223 6.509 1.00 87.88 185 GLN A N 1
ATOM 1494 C CA . GLN A 1 185 ? -22.737 -8.418 7.035 1.00 87.88 185 GLN A CA 1
ATOM 1495 C C . GLN A 1 185 ? -23.075 -9.882 7.365 1.00 87.88 185 GLN A C 1
ATOM 1497 O O . GLN A 1 185 ? -24.213 -10.216 7.704 1.00 87.88 185 GLN A O 1
ATOM 1502 N N . LYS A 1 186 ? -22.105 -10.791 7.253 1.00 76.62 186 LYS A N 1
ATOM 1503 C CA . LYS A 1 186 ? -22.341 -12.224 7.450 1.00 76.62 186 LYS A CA 1
ATOM 1504 C C . LYS A 1 186 ? -22.548 -12.583 8.929 1.00 76.62 186 LYS A C 1
ATOM 1506 O O . LYS A 1 186 ? -21.972 -11.972 9.822 1.00 76.62 186 LYS A O 1
ATOM 1511 N N . ASP A 1 187 ? -23.330 -13.635 9.169 1.00 78.44 187 ASP A N 1
ATOM 1512 C CA . ASP A 1 187 ? -23.498 -14.270 10.485 1.00 78.44 187 ASP A CA 1
ATOM 1513 C C . ASP A 1 187 ? -24.189 -13.375 11.540 1.00 78.44 187 ASP A C 1
ATOM 1515 O O . ASP A 1 187 ? -23.963 -13.509 12.741 1.00 78.44 187 ASP A O 1
ATOM 1519 N N . GLY A 1 188 ? -25.049 -12.448 11.093 1.00 78.06 188 GLY A N 1
ATOM 1520 C CA . GLY A 1 188 ? -25.877 -11.600 11.963 1.00 78.06 188 GLY A CA 1
ATOM 1521 C C . GLY A 1 188 ? -25.116 -10.489 12.694 1.00 78.06 188 GLY A C 1
ATOM 1522 O O . GLY A 1 188 ? -25.721 -9.737 13.457 1.00 78.06 188 GLY A O 1
ATOM 1523 N N . LYS A 1 189 ? -23.806 -10.360 12.458 1.00 81.25 189 LYS A N 1
ATOM 1524 C CA . LYS A 1 189 ? -22.990 -9.235 12.917 1.00 81.25 189 LYS A CA 1
ATOM 1525 C C . LYS A 1 189 ? -22.740 -8.308 11.736 1.00 81.25 189 LYS A C 1
ATOM 1527 O O . LYS A 1 189 ? -22.061 -8.686 10.789 1.00 81.25 189 LYS A O 1
ATOM 1532 N N . GLN A 1 190 ? -23.278 -7.098 11.807 1.00 89.06 190 GLN A N 1
ATOM 1533 C CA . GLN A 1 190 ? -22.968 -6.045 10.852 1.00 89.06 190 GLN A CA 1
ATOM 1534 C C . GLN A 1 190 ? -21.734 -5.291 11.349 1.00 89.06 190 GLN A C 1
ATOM 1536 O O . GLN A 1 190 ? -21.782 -4.688 12.417 1.00 89.06 190 GLN A O 1
A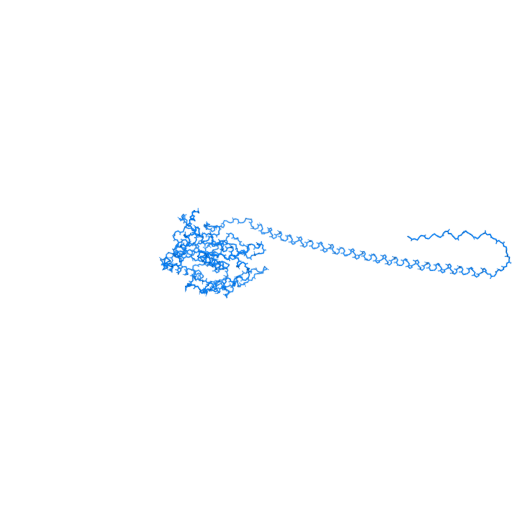TOM 1541 N N . ILE A 1 191 ? -20.636 -5.367 10.595 1.00 90.44 191 ILE A N 1
ATOM 1542 C CA . ILE A 1 191 ? -19.464 -4.502 10.775 1.00 90.44 191 ILE A CA 1
ATOM 1543 C C . ILE A 1 191 ? -19.552 -3.407 9.714 1.00 90.44 191 ILE A C 1
ATOM 1545 O O . ILE A 1 191 ? -19.648 -3.711 8.524 1.00 90.44 191 ILE A O 1
ATOM 1549 N N . SER A 1 192 ? -19.530 -2.148 10.139 1.00 90.62 192 SER A N 1
ATOM 1550 C CA . SER A 1 192 ? -19.557 -0.977 9.263 1.00 90.62 192 SER A CA 1
ATOM 1551 C C . SER A 1 192 ? -18.132 -0.488 8.963 1.00 90.62 192 SER A C 1
ATOM 1553 O O . SER A 1 192 ? -17.517 0.145 9.830 1.00 90.62 192 SER A O 1
ATOM 1555 N N . PRO A 1 193 ? -17.562 -0.779 7.776 1.00 91.44 193 PRO A N 1
ATOM 1556 C CA . PRO A 1 193 ? -16.239 -0.288 7.421 1.00 91.44 193 PRO A CA 1
ATOM 1557 C C . PRO A 1 193 ? -16.291 1.165 6.939 1.00 91.44 193 PRO A C 1
ATOM 1559 O O . PRO A 1 193 ? -17.127 1.537 6.114 1.00 91.44 193 PRO A O 1
ATOM 1562 N N . ARG A 1 194 ? -15.313 1.969 7.355 1.00 91.00 194 ARG A N 1
ATOM 1563 C CA . ARG A 1 194 ? -14.943 3.207 6.663 1.00 91.00 194 ARG A CA 1
ATOM 1564 C C . ARG A 1 194 ? -13.690 2.945 5.844 1.00 91.00 194 ARG A C 1
ATOM 1566 O O . ARG A 1 194 ? -12.635 2.672 6.406 1.00 91.00 194 ARG A O 1
ATOM 1573 N N . VAL A 1 195 ? -13.804 3.023 4.522 1.00 92.88 195 VAL A N 1
ATOM 1574 C CA . VAL A 1 195 ? -12.685 2.751 3.613 1.00 92.88 195 VAL A CA 1
ATOM 1575 C C . VAL A 1 195 ? -12.091 4.064 3.125 1.00 92.88 195 VAL A C 1
ATOM 1577 O O . VAL A 1 195 ? -12.767 4.877 2.497 1.00 92.88 195 VAL A O 1
ATOM 1580 N N . LEU A 1 196 ? -10.813 4.263 3.400 1.00 93.38 196 LEU A N 1
ATOM 1581 C CA . LEU A 1 196 ? -10.004 5.365 2.914 1.00 93.38 196 LEU A CA 1
ATOM 1582 C C . LEU A 1 196 ? -8.970 4.837 1.925 1.00 93.38 196 LEU A C 1
ATOM 1584 O O . LEU A 1 196 ? -8.495 3.711 2.042 1.00 93.38 196 LEU A O 1
ATOM 1588 N N . SER A 1 197 ? -8.586 5.668 0.969 1.00 94.81 197 SER A N 1
ATOM 1589 C CA . SER A 1 197 ? -7.441 5.422 0.114 1.00 94.81 197 SER A CA 1
ATOM 1590 C C . SER A 1 197 ? -6.542 6.637 0.062 1.00 94.81 197 SER A C 1
ATOM 1592 O O . SER A 1 197 ? -7.004 7.771 -0.074 1.00 94.81 197 SER A O 1
ATOM 1594 N N . VAL A 1 198 ? -5.249 6.358 0.133 1.00 93.31 198 VAL A N 1
ATOM 1595 C CA . VAL A 1 198 ? -4.187 7.352 0.104 1.00 93.31 198 VAL A CA 1
ATOM 1596 C C . VAL A 1 198 ? -3.685 7.499 -1.325 1.00 93.31 198 VAL A C 1
ATOM 1598 O O . VAL A 1 198 ? -3.560 6.509 -2.046 1.00 93.31 198 VAL A O 1
ATOM 1601 N N . LYS A 1 199 ? -3.413 8.734 -1.732 1.00 92.62 199 LYS A N 1
ATOM 1602 C CA . LYS A 1 199 ? -2.777 9.103 -2.991 1.00 92.62 199 LYS A CA 1
ATOM 1603 C C . LYS A 1 199 ? -1.377 9.634 -2.701 1.00 92.62 199 LYS A C 1
ATOM 1605 O O . LYS A 1 199 ? -1.228 10.616 -1.987 1.00 92.62 199 LYS A O 1
ATOM 1610 N N . TYR A 1 200 ? -0.356 9.054 -3.308 1.00 90.50 200 TYR A N 1
ATOM 1611 C CA . TYR A 1 200 ? 1.010 9.568 -3.207 1.00 90.50 200 TYR A CA 1
ATOM 1612 C C . TYR A 1 200 ? 1.767 9.395 -4.517 1.00 90.50 200 TYR A C 1
ATOM 1614 O O . TYR A 1 200 ? 1.350 8.669 -5.423 1.00 90.50 200 TYR A O 1
ATOM 1622 N N . GLU A 1 201 ? 2.890 10.099 -4.617 1.00 86.38 201 GLU A N 1
ATOM 1623 C CA . GLU A 1 201 ? 3.800 9.956 -5.742 1.00 86.38 201 GLU A CA 1
ATOM 1624 C C . GLU A 1 201 ? 4.412 8.551 -5.729 1.00 86.38 201 GLU A C 1
ATOM 1626 O O . GLU A 1 201 ? 4.982 8.121 -4.733 1.00 86.38 201 GLU A O 1
ATOM 1631 N N . SER A 1 202 ? 4.246 7.808 -6.818 1.00 83.31 202 SER A N 1
ATOM 1632 C CA . SER A 1 202 ? 4.652 6.398 -6.898 1.00 83.31 202 SER A CA 1
ATOM 1633 C C . SER A 1 202 ? 5.263 6.043 -8.251 1.00 83.31 202 SER A C 1
ATOM 1635 O O . SER A 1 202 ? 5.334 4.866 -8.608 1.00 83.31 202 SER A O 1
ATOM 1637 N N . ARG A 1 203 ? 5.695 7.049 -9.024 1.00 76.94 203 ARG A N 1
ATOM 1638 C CA . ARG A 1 203 ? 6.389 6.852 -10.299 1.00 76.94 203 ARG A CA 1
ATOM 1639 C C . ARG A 1 203 ? 7.595 5.930 -10.137 1.00 76.94 203 ARG A C 1
ATOM 1641 O O . ARG A 1 203 ? 8.485 6.179 -9.331 1.00 76.94 203 ARG A O 1
ATOM 1648 N N . ALA A 1 204 ? 7.624 4.878 -10.953 1.00 65.12 204 ALA A N 1
ATOM 1649 C CA . ALA A 1 204 ? 8.766 3.970 -11.041 1.00 65.12 204 ALA A CA 1
ATOM 1650 C C . ALA A 1 204 ? 9.983 4.616 -11.732 1.00 65.12 204 ALA A C 1
ATOM 1652 O O . ALA A 1 204 ? 11.113 4.171 -11.533 1.00 65.12 204 ALA A O 1
ATOM 1653 N N . ASP A 1 205 ? 9.759 5.655 -12.544 1.00 60.47 205 ASP A N 1
ATOM 1654 C CA . ASP A 1 205 ? 10.819 6.389 -13.230 1.00 60.47 205 ASP A CA 1
ATOM 1655 C C . ASP A 1 205 ? 11.291 7.582 -12.386 1.00 60.47 205 ASP A C 1
ATOM 1657 O O . ASP A 1 205 ? 10.646 8.630 -12.319 1.00 60.47 205 ASP A O 1
ATOM 1661 N N . LEU A 1 206 ? 12.428 7.390 -11.717 1.00 52.78 206 LEU A N 1
ATOM 1662 C CA . LEU A 1 206 ? 13.112 8.407 -10.915 1.00 52.78 206 LEU A CA 1
ATOM 1663 C C . LEU A 1 206 ? 14.014 9.324 -11.765 1.00 52.78 206 LEU A C 1
ATOM 1665 O O . LEU A 1 206 ? 14.615 10.250 -11.224 1.00 52.78 206 LEU A O 1
ATOM 1669 N N . GLY A 1 207 ? 14.148 9.068 -13.074 1.00 47.19 207 GLY A N 1
ATOM 1670 C CA . GLY A 1 207 ? 15.152 9.707 -13.932 1.00 47.19 207 GLY A CA 1
ATOM 1671 C C . GLY A 1 207 ? 14.987 11.219 -14.117 1.00 47.19 207 GLY A C 1
ATOM 1672 O O . GLY A 1 207 ? 15.986 11.912 -14.291 1.00 47.19 207 GLY A O 1
ATOM 1673 N N . ASP A 1 208 ? 13.757 11.732 -14.019 1.00 51.75 208 ASP A N 1
ATOM 1674 C CA . ASP A 1 208 ? 13.410 13.130 -14.339 1.00 51.75 208 ASP A CA 1
ATOM 1675 C C . ASP A 1 208 ? 12.976 13.970 -13.125 1.00 51.75 208 ASP A C 1
ATOM 1677 O O . ASP A 1 208 ? 12.606 15.137 -13.257 1.00 51.75 208 ASP A O 1
ATOM 1681 N N . LEU A 1 209 ? 13.004 13.398 -11.923 1.00 50.75 209 LEU A N 1
ATOM 1682 C CA . LEU A 1 209 ? 12.386 14.002 -10.742 1.00 50.75 209 LEU A CA 1
ATOM 1683 C C . LEU A 1 209 ? 13.309 14.960 -9.959 1.00 50.75 209 LEU A C 1
ATOM 1685 O O . LEU A 1 209 ? 12.870 15.645 -9.037 1.00 50.75 209 LEU A O 1
ATOM 1689 N N . GLY A 1 210 ? 14.575 15.097 -10.362 1.00 52.72 210 GLY A N 1
ATOM 1690 C CA . GLY A 1 210 ? 15.555 15.887 -9.612 1.00 52.72 210 GLY A CA 1
ATOM 1691 C C . GLY A 1 210 ? 15.876 15.265 -8.240 1.00 52.72 210 GLY A C 1
ATOM 1692 O O . GLY A 1 210 ? 15.374 14.192 -7.909 1.00 52.72 210 GLY A O 1
ATOM 1693 N N . PRO A 1 211 ? 16.743 15.897 -7.431 1.00 54.53 211 PRO A N 1
ATOM 1694 C CA . PRO A 1 211 ? 17.167 15.344 -6.141 1.00 54.53 211 PRO A CA 1
ATOM 1695 C C . PRO A 1 211 ? 16.043 15.269 -5.089 1.00 54.53 211 PRO A C 1
ATOM 1697 O O . PRO A 1 211 ? 16.191 14.523 -4.125 1.00 54.53 211 PRO A O 1
ATOM 1700 N N . ASP A 1 212 ? 14.935 15.993 -5.286 1.00 49.47 212 ASP A N 1
ATOM 1701 C CA . ASP A 1 212 ? 13.915 16.211 -4.251 1.00 49.47 212 ASP A CA 1
ATOM 1702 C C . ASP A 1 212 ? 12.682 15.295 -4.379 1.00 49.47 212 ASP A C 1
ATOM 1704 O O . ASP A 1 212 ? 12.036 14.995 -3.378 1.00 49.47 212 ASP A O 1
ATOM 1708 N N . ALA A 1 213 ? 12.339 14.794 -5.572 1.00 49.12 213 ALA A N 1
ATOM 1709 C CA . ALA A 1 213 ? 11.119 13.991 -5.765 1.00 49.12 213 ALA A CA 1
ATOM 1710 C C . ALA A 1 213 ? 11.308 12.473 -5.559 1.00 49.12 213 ALA A C 1
ATOM 1712 O O . ALA A 1 213 ? 10.549 11.660 -6.083 1.00 49.12 213 ALA A O 1
ATOM 1713 N N . GLY A 1 214 ? 12.290 12.100 -4.737 1.00 54.81 214 GLY A N 1
ATOM 1714 C CA . GLY A 1 214 ? 12.537 10.723 -4.301 1.00 54.81 214 GLY A CA 1
ATOM 1715 C C . GLY A 1 214 ? 12.670 10.550 -2.787 1.00 54.81 214 GLY A C 1
ATOM 1716 O O . GLY A 1 214 ? 13.101 9.483 -2.352 1.00 54.81 214 GLY A O 1
ATOM 1717 N N . ASP A 1 215 ? 12.356 11.570 -1.979 1.00 69.12 215 ASP A N 1
ATOM 1718 C CA . ASP A 1 215 ? 12.477 11.445 -0.526 1.00 69.12 215 ASP A CA 1
ATOM 1719 C C . ASP A 1 215 ? 11.250 10.740 0.075 1.00 69.12 215 ASP A C 1
ATOM 1721 O O . ASP A 1 215 ? 10.234 11.354 0.413 1.00 69.12 215 ASP A O 1
ATOM 1725 N N . GLU A 1 216 ? 11.358 9.414 0.194 1.00 70.06 216 GLU A N 1
ATOM 1726 C CA . GLU A 1 216 ? 10.385 8.555 0.879 1.00 70.06 216 GLU A CA 1
ATOM 1727 C C . GLU A 1 216 ? 10.037 9.092 2.276 1.00 70.06 216 GLU A C 1
ATOM 1729 O O . GLU A 1 216 ? 8.882 9.010 2.688 1.00 70.06 216 GLU A O 1
ATOM 1734 N N . LYS A 1 217 ? 10.999 9.690 2.992 1.00 72.44 217 LYS A N 1
ATOM 1735 C CA . LYS A 1 217 ? 10.780 10.192 4.352 1.00 72.44 217 LYS A CA 1
ATOM 1736 C C . LYS A 1 217 ? 9.857 11.400 4.354 1.00 72.44 217 LYS A C 1
ATOM 1738 O O . LYS A 1 217 ? 8.866 11.384 5.070 1.00 72.44 217 LYS A O 1
ATOM 1743 N N . LEU A 1 218 ? 10.119 12.389 3.497 1.00 76.38 218 LEU A N 1
ATOM 1744 C CA . LEU A 1 218 ? 9.231 13.550 3.349 1.00 76.38 218 LEU A CA 1
ATOM 1745 C C . LEU A 1 218 ? 7.820 13.122 2.932 1.00 76.38 218 LEU A C 1
ATOM 1747 O O . LEU A 1 218 ? 6.828 13.698 3.383 1.00 76.38 218 LEU A O 1
ATOM 1751 N N . MET A 1 219 ? 7.714 12.095 2.083 1.00 82.69 219 MET A N 1
ATOM 1752 C CA . MET A 1 219 ? 6.422 11.525 1.712 1.00 82.69 219 MET A CA 1
ATOM 1753 C C . MET A 1 219 ? 5.709 10.924 2.925 1.00 82.69 219 MET A C 1
ATOM 1755 O O . MET A 1 219 ? 4.536 11.227 3.129 1.00 82.69 219 MET A O 1
ATOM 1759 N N . VAL A 1 220 ? 6.398 10.101 3.717 1.00 83.38 220 VAL A N 1
ATOM 1760 C CA . VAL A 1 220 ? 5.838 9.448 4.906 1.00 83.38 220 VAL A CA 1
ATOM 1761 C C . VAL A 1 220 ? 5.463 10.466 5.981 1.00 83.38 220 VAL A C 1
ATOM 1763 O O . VAL A 1 220 ? 4.348 10.391 6.481 1.00 83.38 220 VAL A O 1
ATOM 1766 N N . GLU A 1 221 ? 6.315 11.446 6.278 1.00 82.00 221 GLU A N 1
ATOM 1767 C CA . GLU A 1 221 ? 6.014 12.538 7.216 1.00 82.00 221 GLU A CA 1
ATOM 1768 C C . GLU A 1 221 ? 4.748 13.290 6.794 1.00 82.00 221 GLU A C 1
ATOM 1770 O O . GLU A 1 221 ? 3.820 13.432 7.588 1.00 82.00 221 GLU A O 1
ATOM 1775 N N . SER A 1 222 ? 4.650 13.656 5.508 1.00 84.50 222 SER A N 1
ATOM 1776 C CA . SER A 1 222 ? 3.437 14.287 4.966 1.00 84.50 222 SER A CA 1
ATOM 1777 C C . SER A 1 222 ? 2.203 13.394 5.139 1.00 84.50 222 SER A C 1
ATOM 1779 O O . SER A 1 222 ? 1.112 13.887 5.392 1.00 84.50 222 SER A O 1
ATOM 1781 N N . LEU A 1 223 ? 2.344 12.071 4.984 1.00 86.12 223 LEU A N 1
ATOM 1782 C CA . LEU A 1 223 ? 1.236 11.134 5.180 1.00 86.12 223 LEU A CA 1
ATOM 1783 C C . LEU A 1 223 ? 0.854 10.980 6.653 1.00 86.12 223 LEU A C 1
ATOM 1785 O O . LEU A 1 223 ? -0.328 10.818 6.936 1.00 86.12 223 LEU A O 1
ATOM 1789 N N . VAL A 1 224 ? 1.814 11.017 7.579 1.00 82.19 224 VAL A N 1
ATOM 1790 C CA . VAL A 1 224 ? 1.550 11.006 9.026 1.00 82.19 224 VAL A CA 1
ATOM 1791 C C . VAL A 1 224 ? 0.772 12.250 9.426 1.00 82.19 224 VAL A C 1
ATOM 1793 O O . VAL A 1 224 ? -0.252 12.119 10.098 1.00 82.19 224 VAL A O 1
ATOM 1796 N N . GLU A 1 225 ? 1.204 13.423 8.958 1.00 80.38 225 GLU A N 1
ATOM 1797 C CA . GLU A 1 225 ? 0.463 14.670 9.137 1.00 80.38 225 GLU A CA 1
ATOM 1798 C C . GLU A 1 225 ? -0.944 14.541 8.535 1.00 80.38 225 GLU A C 1
ATOM 1800 O O . GLU A 1 225 ? -1.931 14.650 9.250 1.00 80.38 225 GLU A O 1
ATOM 1805 N N . GLU A 1 226 ? -1.086 14.175 7.263 1.00 84.50 226 GLU A N 1
ATOM 1806 C CA . GLU A 1 226 ? -2.411 14.112 6.632 1.00 84.50 226 GLU A CA 1
ATOM 1807 C C . GLU A 1 226 ? -3.348 13.029 7.206 1.00 84.50 226 GLU A C 1
ATOM 1809 O O . GLU A 1 226 ? -4.566 13.157 7.119 1.00 84.50 226 GLU A O 1
ATOM 1814 N N . LEU A 1 227 ? -2.836 11.933 7.774 1.00 82.06 227 LEU A N 1
ATOM 1815 C CA . LEU A 1 227 ? -3.677 10.835 8.269 1.00 82.06 227 LEU A CA 1
ATOM 1816 C C . LEU A 1 227 ? -3.994 10.948 9.765 1.00 82.06 227 LEU A C 1
ATOM 1818 O O . LEU A 1 227 ? -5.133 10.693 10.162 1.00 82.06 227 LEU A O 1
ATOM 1822 N N . ILE A 1 228 ? -3.018 11.313 10.597 1.00 77.94 228 ILE A N 1
ATOM 1823 C CA . ILE A 1 228 ? -3.115 11.187 12.063 1.00 77.94 228 ILE A CA 1
ATOM 1824 C C . ILE A 1 228 ? -2.955 12.548 12.763 1.00 77.94 228 ILE A C 1
ATOM 1826 O O . ILE A 1 228 ? -2.792 12.589 13.981 1.00 77.94 228 ILE A O 1
ATOM 1830 N N . HIS A 1 229 ? -3.019 13.683 12.049 1.00 73.56 229 HIS A N 1
ATOM 1831 C CA . HIS A 1 229 ? -2.921 14.986 12.716 1.00 73.56 229 HIS A CA 1
ATOM 1832 C C . HIS A 1 229 ? -3.922 15.093 13.892 1.00 73.56 229 HIS A C 1
ATOM 1834 O O . HIS A 1 229 ? -5.093 14.734 13.729 1.00 73.56 229 HIS A O 1
ATOM 1840 N N . PRO A 1 230 ? -3.491 15.556 15.084 1.00 60.41 230 PRO A N 1
ATOM 1841 C CA . PRO A 1 230 ? -4.318 15.512 16.293 1.00 60.41 230 PRO A CA 1
ATOM 1842 C C . PRO A 1 230 ? -5.645 16.267 16.188 1.00 60.41 230 PRO A C 1
ATOM 1844 O O . PRO A 1 230 ? -6.606 15.889 16.853 1.00 60.41 230 PRO A O 1
ATOM 1847 N N . ASP A 1 231 ? -5.688 17.324 15.373 1.00 62.25 231 ASP A N 1
ATOM 1848 C CA . ASP A 1 231 ? -6.844 18.222 15.298 1.00 62.25 231 ASP A CA 1
ATOM 1849 C C . ASP A 1 231 ? -7.825 17.856 14.167 1.00 62.25 231 ASP A C 1
ATOM 1851 O O . ASP A 1 231 ? -9.017 18.150 14.263 1.00 62.25 231 ASP A O 1
ATOM 1855 N N . ASP A 1 232 ? -7.344 17.237 13.085 1.00 70.06 232 ASP A N 1
ATOM 1856 C CA . ASP A 1 232 ? -8.104 17.061 11.835 1.00 70.06 232 ASP A CA 1
ATOM 1857 C C . ASP A 1 232 ? -7.719 15.814 11.014 1.00 70.06 232 ASP A C 1
ATOM 1859 O O . ASP A 1 232 ? -8.207 15.623 9.891 1.00 70.06 232 ASP A O 1
ATOM 1863 N N . GLY A 1 233 ? -6.888 14.933 11.575 1.00 71.00 233 GLY A N 1
ATOM 1864 C CA . GLY A 1 233 ? -6.519 13.662 10.967 1.00 71.00 233 GLY A CA 1
ATOM 1865 C C . GLY A 1 233 ? -7.755 12.783 10.726 1.00 71.00 233 GLY A C 1
ATOM 1866 O O . GLY A 1 233 ? -8.563 12.575 11.633 1.00 71.00 233 GLY A O 1
ATOM 1867 N N . PRO A 1 234 ? -7.958 12.235 9.519 1.00 76.94 234 PRO A N 1
ATOM 1868 C CA . PRO A 1 234 ? -9.147 11.477 9.184 1.00 76.94 234 PRO A CA 1
ATOM 1869 C C . PRO A 1 234 ? -9.190 10.087 9.821 1.00 76.94 234 PRO A C 1
ATOM 1871 O O . PRO A 1 234 ? -10.264 9.493 9.746 1.00 76.94 234 PRO A O 1
ATOM 1874 N N . ILE A 1 235 ? -8.100 9.556 10.390 1.00 81.00 235 ILE A N 1
ATOM 1875 C CA . ILE A 1 235 ? -8.053 8.207 10.984 1.00 81.00 235 ILE A CA 1
ATOM 1876 C C . ILE A 1 235 ? -7.738 8.227 12.478 1.00 81.00 235 ILE A C 1
ATOM 1878 O O . ILE A 1 235 ? -7.116 9.157 12.983 1.00 81.00 235 ILE A O 1
ATOM 1882 N N . GLY A 1 236 ? -8.159 7.179 13.188 1.00 71.81 236 GLY A N 1
ATOM 1883 C CA . GLY A 1 236 ? -7.802 6.949 14.591 1.00 71.81 236 GLY A CA 1
ATOM 1884 C C . GLY A 1 236 ? -8.483 7.889 15.589 1.00 71.81 236 GLY A C 1
ATOM 1885 O O . GLY A 1 236 ? -8.144 7.878 16.766 1.00 71.81 236 GLY A O 1
ATOM 1886 N N . GLN A 1 237 ? -9.464 8.678 15.141 1.00 68.06 237 GLN A N 1
ATOM 1887 C CA . GLN A 1 237 ? -10.150 9.677 15.971 1.00 68.06 237 GLN A CA 1
ATOM 1888 C C . GLN A 1 237 ? -11.110 9.062 16.998 1.00 68.06 237 GLN A C 1
ATOM 1890 O O . GLN A 1 237 ? -11.508 9.720 17.958 1.00 68.06 237 GLN A O 1
ATOM 1895 N N . LYS A 1 238 ? -11.522 7.804 16.797 1.00 73.44 238 LYS A N 1
ATOM 1896 C CA . LYS A 1 238 ? -12.494 7.124 17.656 1.00 73.44 238 LYS A CA 1
ATOM 1897 C C . LYS A 1 238 ? -11.842 5.977 18.418 1.00 73.44 238 LYS A C 1
ATOM 1899 O O . LYS A 1 238 ? -11.362 5.013 17.827 1.00 73.44 238 LYS A O 1
ATOM 1904 N N . GLU A 1 239 ? -11.890 6.065 19.742 1.00 71.31 239 GLU A N 1
ATOM 1905 C CA . GLU A 1 239 ? -11.390 5.017 20.630 1.00 71.31 239 GLU A CA 1
ATOM 1906 C C . GLU A 1 239 ? -12.106 3.675 20.393 1.00 71.31 239 GLU A C 1
ATOM 1908 O O . GLU A 1 239 ? -13.312 3.621 20.132 1.00 71.31 239 GLU A O 1
ATOM 1913 N N . GLY A 1 240 ? -11.345 2.579 20.469 1.00 71.12 240 GLY A N 1
ATOM 1914 C CA . GLY A 1 240 ? -11.851 1.213 20.290 1.00 71.12 240 GLY A CA 1
ATOM 1915 C C . GLY A 1 240 ? -12.162 0.820 18.840 1.00 71.12 240 GLY A C 1
ATOM 1916 O O . GLY A 1 240 ? -12.505 -0.339 18.588 1.00 71.12 240 GLY A O 1
ATOM 1917 N N . VAL A 1 241 ? -12.018 1.742 17.881 1.00 81.19 241 VAL A N 1
ATOM 1918 C CA . VAL A 1 241 ? -12.146 1.446 16.450 1.00 81.19 241 VAL A CA 1
ATOM 1919 C C . VAL A 1 241 ? -10.775 1.051 15.892 1.00 81.19 241 VAL A C 1
ATOM 1921 O O . VAL A 1 241 ? -9.859 1.873 15.889 1.00 81.19 241 VAL A O 1
ATOM 1924 N N . PRO A 1 242 ? -10.594 -0.197 15.427 1.00 85.12 242 PRO A N 1
ATOM 1925 C CA . PRO A 1 242 ? -9.337 -0.629 14.844 1.00 85.12 242 PRO A CA 1
ATOM 1926 C C . PRO A 1 242 ? -9.085 0.067 13.504 1.00 85.12 242 PRO A C 1
ATOM 1928 O O . PRO A 1 242 ? -9.996 0.229 12.687 1.00 85.12 242 PRO A O 1
ATOM 1931 N N . VAL A 1 243 ? -7.818 0.408 13.266 1.00 87.50 243 VAL A N 1
ATOM 1932 C CA . VAL A 1 243 ? -7.315 0.893 11.977 1.00 87.50 243 VAL A CA 1
ATOM 1933 C C . VAL A 1 243 ? -6.556 -0.242 11.293 1.00 87.50 243 VAL A C 1
ATOM 1935 O O . VAL A 1 243 ? -5.626 -0.811 11.861 1.00 87.50 243 VAL A O 1
ATOM 1938 N N . ILE A 1 244 ? -6.950 -0.579 10.067 1.00 91.25 244 ILE A N 1
ATOM 1939 C CA . ILE A 1 244 ? -6.344 -1.634 9.251 1.00 91.25 244 ILE A CA 1
ATOM 1940 C C . ILE A 1 244 ? -5.696 -0.990 8.032 1.00 91.25 244 ILE A C 1
ATOM 1942 O O . ILE A 1 244 ? -6.374 -0.427 7.173 1.00 91.25 244 ILE A O 1
ATOM 1946 N N . LEU A 1 245 ? -4.374 -1.102 7.939 1.00 93.44 245 LEU A N 1
ATOM 1947 C CA . LEU A 1 245 ? -3.598 -0.592 6.812 1.00 93.44 245 LEU A CA 1
ATOM 1948 C C . LEU A 1 245 ? -3.396 -1.715 5.786 1.00 93.44 245 LEU A C 1
ATOM 1950 O O . LEU A 1 245 ? -2.910 -2.793 6.125 1.00 93.44 245 LEU A O 1
ATOM 1954 N N . ILE A 1 246 ? -3.767 -1.477 4.529 1.00 95.00 246 ILE A N 1
ATOM 1955 C CA . ILE A 1 246 ? -3.642 -2.449 3.435 1.00 95.00 246 ILE A CA 1
ATOM 1956 C C . ILE A 1 246 ? -2.793 -1.829 2.334 1.00 95.00 246 ILE A C 1
ATOM 1958 O O . ILE A 1 246 ? -3.187 -0.844 1.713 1.00 95.00 246 ILE A O 1
ATOM 1962 N N . GLY A 1 247 ? -1.639 -2.432 2.066 1.00 94.06 247 GLY A N 1
ATOM 1963 C CA . GLY A 1 247 ? -0.710 -1.971 1.042 1.00 94.06 247 GLY A CA 1
ATOM 1964 C C . GLY A 1 247 ? -0.603 -2.945 -0.119 1.00 94.06 247 GLY A C 1
ATOM 1965 O O . GLY A 1 247 ? -0.533 -4.157 0.081 1.00 94.06 247 GLY A O 1
ATOM 1966 N N . HIS A 1 248 ? -0.550 -2.412 -1.335 1.00 92.81 248 HIS A N 1
ATOM 1967 C CA . HIS A 1 248 ? -0.123 -3.154 -2.515 1.00 92.81 248 HIS A CA 1
ATOM 1968 C C . HIS A 1 248 ? 1.295 -2.728 -2.896 1.00 92.81 248 HIS A C 1
ATOM 1970 O O . HIS A 1 248 ? 1.546 -1.536 -3.026 1.00 92.81 248 HIS A O 1
ATOM 1976 N N . ASP A 1 249 ? 2.204 -3.683 -3.106 1.00 87.81 249 ASP A N 1
ATOM 1977 C CA . ASP A 1 249 ? 3.567 -3.424 -3.595 1.00 87.81 249 ASP A CA 1
ATOM 1978 C C . ASP A 1 249 ? 4.294 -2.313 -2.797 1.00 87.81 249 ASP A C 1
ATOM 1980 O O . ASP A 1 249 ? 4.468 -2.477 -1.584 1.00 87.81 249 ASP A O 1
ATOM 1984 N N . LEU A 1 250 ? 4.657 -1.177 -3.417 1.00 86.94 250 LEU A N 1
ATOM 1985 C CA . LEU A 1 250 ? 5.227 -0.006 -2.731 1.00 86.94 250 LEU A CA 1
ATOM 1986 C C . LEU A 1 250 ? 4.390 0.450 -1.525 1.00 86.94 250 LEU A C 1
ATOM 1988 O O . LEU A 1 250 ? 4.953 0.825 -0.499 1.00 86.94 250 LEU A O 1
ATOM 1992 N N . GLY A 1 251 ? 3.062 0.362 -1.601 1.00 89.94 251 GLY A N 1
ATOM 1993 C CA . GLY A 1 251 ? 2.184 0.710 -0.488 1.00 89.94 251 GLY A CA 1
ATOM 1994 C C . GLY A 1 251 ? 2.422 -0.129 0.764 1.00 89.94 251 GLY A C 1
ATOM 1995 O O . GLY A 1 251 ? 2.281 0.376 1.872 1.00 89.94 251 GLY A O 1
ATOM 1996 N N . GLY A 1 252 ? 2.854 -1.386 0.619 1.00 87.94 252 GLY A N 1
ATOM 1997 C CA . GLY A 1 252 ? 3.247 -2.213 1.762 1.00 87.94 252 GLY A CA 1
ATOM 1998 C C . GLY A 1 252 ? 4.532 -1.722 2.438 1.00 87.94 252 GLY A C 1
ATOM 1999 O O . GLY A 1 252 ? 4.646 -1.799 3.658 1.00 87.94 252 GLY A O 1
ATOM 2000 N N . LEU A 1 253 ? 5.482 -1.186 1.664 1.00 82.94 253 LEU A N 1
ATOM 2001 C CA . LEU A 1 253 ? 6.710 -0.590 2.204 1.00 82.94 253 LEU A CA 1
ATOM 2002 C C . LEU A 1 253 ? 6.417 0.736 2.905 1.00 82.94 253 LEU A C 1
ATOM 2004 O O . LEU A 1 253 ? 6.864 0.934 4.031 1.00 82.94 253 LEU A O 1
ATOM 2008 N N . LEU A 1 254 ? 5.593 1.585 2.286 1.00 86.94 254 LEU A N 1
ATOM 2009 C CA . LEU A 1 254 ? 5.189 2.860 2.873 1.00 86.94 254 LEU A CA 1
ATOM 2010 C C . LEU A 1 254 ? 4.434 2.679 4.187 1.00 86.94 254 LEU A C 1
ATOM 2012 O O . LEU A 1 254 ? 4.663 3.454 5.105 1.00 86.94 254 LEU A O 1
ATOM 2016 N N . ILE A 1 255 ? 3.602 1.640 4.325 1.00 87.94 255 ILE A N 1
ATOM 2017 C CA . ILE A 1 255 ? 2.952 1.319 5.606 1.00 87.94 255 ILE A CA 1
ATOM 2018 C C . ILE A 1 255 ? 3.984 1.015 6.696 1.00 87.94 255 ILE A C 1
ATOM 2020 O O . ILE A 1 255 ? 3.826 1.482 7.821 1.00 87.94 255 ILE A O 1
ATOM 2024 N N . LYS A 1 256 ? 5.045 0.259 6.388 1.00 83.69 256 LYS A N 1
ATOM 2025 C CA . LYS A 1 256 ? 6.097 -0.035 7.375 1.00 83.69 256 LYS A CA 1
ATOM 2026 C C . LYS A 1 256 ? 6.797 1.245 7.822 1.00 83.69 256 LYS A C 1
ATOM 2028 O O . LYS A 1 256 ? 6.905 1.477 9.023 1.00 83.69 256 LYS A O 1
ATOM 2033 N N . SER A 1 257 ? 7.217 2.077 6.869 1.00 85.00 257 SER A N 1
ATOM 2034 C CA . SER A 1 257 ? 7.855 3.366 7.153 1.00 85.00 257 SER A CA 1
ATOM 2035 C C . SER A 1 257 ? 6.920 4.300 7.936 1.00 85.00 257 SER A C 1
ATOM 2037 O O . SER A 1 257 ? 7.336 4.906 8.916 1.00 85.00 257 SER A O 1
ATOM 2039 N N . PHE A 1 258 ? 5.636 4.338 7.574 1.00 84.12 258 PHE A N 1
ATOM 2040 C CA . PHE A 1 258 ? 4.595 5.102 8.261 1.00 84.12 258 PHE A CA 1
ATOM 2041 C C . PHE A 1 258 ? 4.410 4.678 9.717 1.00 84.12 258 PHE A C 1
ATOM 2043 O O . PHE A 1 258 ? 4.410 5.529 10.596 1.00 84.12 258 PHE A O 1
ATOM 2050 N N . VAL A 1 259 ? 4.294 3.377 10.000 1.00 79.25 259 VAL A N 1
ATOM 2051 C CA . VAL A 1 259 ? 4.128 2.888 11.380 1.00 79.25 259 VAL A CA 1
ATOM 2052 C C . VAL A 1 259 ? 5.350 3.217 12.241 1.00 79.25 259 VAL A C 1
ATOM 2054 O O . VAL A 1 259 ? 5.185 3.602 13.396 1.00 79.25 259 VAL A O 1
ATOM 2057 N N . ILE A 1 260 ? 6.560 3.111 11.681 1.00 77.00 260 ILE A N 1
ATOM 2058 C CA . ILE A 1 260 ? 7.793 3.507 12.378 1.00 77.00 260 ILE A CA 1
ATOM 2059 C C . ILE A 1 260 ? 7.744 4.999 12.728 1.00 77.00 260 ILE A C 1
ATOM 2061 O O . ILE A 1 260 ? 7.928 5.349 13.891 1.00 77.00 260 ILE A O 1
ATOM 2065 N N . GLU A 1 261 ? 7.432 5.862 11.758 1.00 81.12 261 GLU A N 1
ATOM 2066 C CA . GLU A 1 261 ? 7.392 7.316 11.960 1.00 81.12 261 GLU A CA 1
ATOM 2067 C C . GLU A 1 261 ? 6.311 7.733 12.972 1.00 81.12 261 GLU A C 1
ATOM 2069 O O . GLU A 1 261 ? 6.559 8.575 13.831 1.00 81.12 261 GLU A O 1
ATOM 2074 N N . VAL A 1 262 ? 5.127 7.108 12.942 1.00 72.38 262 VAL A N 1
ATOM 2075 C CA . VAL A 1 262 ? 4.059 7.363 13.929 1.00 72.38 262 VAL A CA 1
ATOM 2076 C C . VAL A 1 262 ? 4.526 7.048 15.348 1.00 72.38 262 VAL A C 1
ATOM 2078 O O . VAL A 1 262 ? 4.231 7.799 16.280 1.00 72.38 262 VAL A O 1
ATOM 2081 N N . GLU A 1 263 ? 5.263 5.955 15.537 1.00 69.31 263 GLU A N 1
ATOM 2082 C CA . GLU A 1 263 ? 5.785 5.608 16.857 1.00 69.31 263 GLU A CA 1
ATOM 2083 C C . GLU A 1 263 ? 6.953 6.488 17.286 1.00 69.31 263 GLU A C 1
ATOM 2085 O O . GLU A 1 263 ? 7.006 6.884 18.449 1.00 69.31 263 GLU A O 1
ATOM 2090 N N . GLU A 1 264 ? 7.845 6.864 16.369 1.00 74.31 264 GLU A N 1
ATOM 2091 C CA . GLU A 1 264 ? 8.889 7.854 16.649 1.00 74.31 264 GLU A CA 1
ATOM 2092 C C . GLU A 1 264 ? 8.281 9.215 17.024 1.00 74.31 264 GLU A C 1
ATOM 2094 O O . GLU A 1 264 ? 8.759 9.884 17.948 1.00 74.31 264 GLU A O 1
ATOM 2099 N N . LEU A 1 265 ? 7.177 9.610 16.384 1.00 67.25 265 LEU A N 1
ATOM 2100 C CA . LEU A 1 265 ? 6.417 10.802 16.747 1.00 67.25 265 LEU A CA 1
ATOM 2101 C C . LEU A 1 265 ? 5.787 10.656 18.141 1.00 67.25 265 LEU A C 1
ATOM 2103 O O . LEU A 1 265 ? 5.906 11.561 18.967 1.00 67.25 265 LEU A O 1
ATOM 2107 N N . ALA A 1 266 ? 5.171 9.513 18.447 1.00 63.09 266 ALA A N 1
ATOM 2108 C CA . ALA A 1 266 ? 4.607 9.245 19.770 1.00 63.09 266 ALA A CA 1
ATOM 2109 C C . ALA A 1 266 ? 5.680 9.262 20.878 1.00 63.09 266 ALA A C 1
ATOM 2111 O O . ALA A 1 266 ? 5.459 9.845 21.945 1.00 63.09 266 ALA A O 1
ATOM 2112 N N . ASP A 1 267 ? 6.857 8.691 20.611 1.00 63.19 267 ASP A N 1
ATOM 2113 C CA . ASP A 1 267 ? 7.992 8.665 21.535 1.00 63.19 267 ASP A CA 1
ATOM 2114 C C . ASP A 1 267 ? 8.653 10.051 21.674 1.00 63.19 267 ASP A C 1
ATOM 2116 O O . ASP A 1 267 ? 9.023 10.451 22.782 1.00 63.19 267 ASP A O 1
ATOM 2120 N N . SER A 1 268 ? 8.752 10.834 20.593 1.00 64.12 268 SER A N 1
ATOM 2121 C CA . SER A 1 268 ? 9.294 12.204 20.622 1.00 64.12 268 SER A CA 1
ATOM 2122 C C . SER A 1 268 ? 8.352 13.207 21.297 1.00 64.12 268 SER A C 1
ATOM 2124 O O . SER A 1 268 ? 8.813 14.139 21.954 1.00 64.12 268 SER A O 1
ATOM 2126 N N . ILE A 1 269 ? 7.032 12.986 21.258 1.00 54.41 269 ILE A N 1
ATOM 2127 C CA . ILE A 1 269 ? 6.060 13.738 22.073 1.00 54.41 269 ILE A CA 1
ATOM 2128 C C . ILE A 1 269 ? 6.310 13.526 23.583 1.00 54.41 269 ILE A C 1
ATOM 2130 O O . ILE A 1 269 ? 5.974 14.404 24.381 1.00 54.41 269 ILE A O 1
ATOM 2134 N N . LEU A 1 270 ? 6.962 12.426 23.978 1.00 48.28 270 LEU A N 1
ATOM 2135 C CA . LEU A 1 270 ? 7.337 12.111 25.363 1.00 48.28 270 LEU A CA 1
ATOM 2136 C C . LEU A 1 270 ? 8.797 12.463 25.717 1.00 48.28 270 LEU A C 1
ATOM 2138 O O . LEU A 1 270 ? 9.195 12.322 26.876 1.00 48.28 270 LEU A O 1
ATOM 2142 N N . SER A 1 271 ? 9.592 12.931 24.754 1.00 43.75 271 SER A N 1
ATOM 2143 C CA . SER A 1 271 ? 11.037 13.126 24.878 1.00 43.75 271 SER A CA 1
ATOM 2144 C C . SER A 1 271 ? 11.469 14.437 24.211 1.00 43.75 271 SER A C 1
ATOM 2146 O O . SER A 1 271 ? 11.678 14.486 23.000 1.00 43.75 271 SER A O 1
ATOM 2148 N N . ASP A 1 272 ? 11.689 15.487 25.008 1.00 44.28 272 ASP A N 1
ATOM 2149 C CA . ASP A 1 272 ? 12.373 16.708 24.563 1.00 44.28 272 ASP A CA 1
ATOM 2150 C C . ASP A 1 272 ? 13.835 16.391 24.197 1.00 44.28 272 ASP A C 1
ATOM 2152 O O . ASP A 1 272 ? 14.712 16.416 25.062 1.00 44.28 272 ASP A O 1
ATOM 2156 N N . GLN A 1 273 ? 14.094 16.071 22.922 1.00 39.25 273 GLN A N 1
ATOM 2157 C CA . GLN A 1 273 ? 15.323 16.377 22.169 1.00 39.25 273 GLN A CA 1
ATOM 2158 C C . GLN A 1 273 ? 15.258 15.785 20.752 1.00 39.25 273 GLN A C 1
ATOM 2160 O O . GLN A 1 273 ? 15.079 14.586 20.575 1.00 39.25 273 GLN A O 1
ATOM 2165 N N . HIS A 1 274 ? 15.448 16.634 19.739 1.00 38.69 274 HIS A N 1
ATOM 2166 C CA . HIS A 1 274 ? 15.292 16.305 18.320 1.00 38.69 274 HIS A CA 1
ATOM 2167 C C . HIS A 1 274 ? 16.650 16.002 17.647 1.00 38.69 274 HIS A C 1
ATOM 2169 O O . HIS A 1 274 ? 17.481 16.906 17.531 1.00 38.69 274 HIS A O 1
ATOM 2175 N N . PRO A 1 275 ? 16.897 14.779 17.134 1.00 40.88 275 PRO A N 1
ATOM 2176 C CA . PRO A 1 275 ? 18.086 14.432 16.359 1.00 40.88 275 PRO A CA 1
ATOM 2177 C C . PRO A 1 275 ? 17.737 14.229 14.872 1.00 40.88 275 PRO A C 1
ATOM 2179 O O . PRO A 1 275 ? 18.133 13.243 14.252 1.00 40.88 275 PRO A O 1
ATOM 2182 N N . MET A 1 276 ? 17.033 15.209 14.287 1.00 36.38 276 MET A N 1
ATOM 2183 C CA . MET A 1 276 ? 16.562 15.274 12.887 1.00 36.38 276 MET A CA 1
ATOM 2184 C C . MET A 1 276 ? 17.666 15.151 11.812 1.00 36.38 276 MET A C 1
ATOM 2186 O O . MET A 1 276 ? 17.384 15.154 10.623 1.00 36.38 276 MET A O 1
ATOM 2190 N N . LEU A 1 277 ? 18.944 15.048 12.191 1.00 35.69 277 LEU A N 1
ATOM 2191 C CA . LEU A 1 277 ? 20.082 15.269 11.291 1.00 35.69 277 LEU A CA 1
ATOM 2192 C C . LEU A 1 277 ? 20.970 14.043 11.031 1.00 35.69 277 LEU A C 1
ATOM 2194 O O . LEU A 1 277 ? 21.990 14.180 10.358 1.00 35.69 277 LEU A O 1
ATOM 2198 N N . ARG A 1 278 ? 20.632 12.840 11.523 1.00 35.16 278 ARG A N 1
ATOM 2199 C CA . ARG A 1 278 ? 21.529 11.669 11.363 1.00 35.16 278 ARG A CA 1
ATOM 2200 C C . ARG A 1 278 ? 21.050 10.579 10.404 1.00 35.16 278 ARG A C 1
ATOM 2202 O O . ARG A 1 278 ? 21.866 9.757 9.996 1.00 35.16 278 ARG A O 1
ATOM 2209 N N . PHE A 1 279 ? 19.781 10.584 10.001 1.00 36.38 279 PHE A N 1
ATOM 2210 C CA . PHE A 1 279 ? 19.198 9.491 9.206 1.00 36.38 279 PHE A CA 1
ATOM 2211 C C . PHE A 1 279 ? 19.119 9.772 7.690 1.00 36.38 279 PHE A C 1
ATOM 2213 O O . PHE A 1 279 ? 18.838 8.858 6.913 1.00 36.38 279 PHE A O 1
ATOM 2220 N N . MET A 1 280 ? 19.461 10.997 7.261 1.00 34.84 280 MET A N 1
ATOM 2221 C CA . MET A 1 280 ? 19.498 11.461 5.863 1.00 34.84 280 MET A CA 1
ATOM 2222 C C . MET A 1 280 ? 20.623 10.835 5.004 1.00 34.84 280 MET A C 1
ATOM 2224 O O . MET A 1 280 ? 21.469 11.542 4.452 1.00 34.84 280 MET A O 1
ATOM 2228 N N . ARG A 1 281 ? 20.681 9.504 4.839 1.00 28.06 281 ARG A N 1
ATOM 2229 C CA . ARG A 1 281 ? 21.623 8.915 3.862 1.00 28.06 281 ARG A CA 1
ATOM 2230 C C . ARG A 1 281 ? 21.154 7.618 3.173 1.00 28.06 281 ARG A C 1
ATOM 2232 O O . ARG A 1 281 ? 21.571 6.528 3.545 1.00 28.06 281 ARG A O 1
ATOM 2239 N N . VAL A 1 282 ? 20.389 7.816 2.091 1.00 33.47 282 VAL A N 1
ATOM 2240 C CA . VAL A 1 282 ? 20.471 7.152 0.761 1.00 33.47 282 VAL A CA 1
ATOM 2241 C C . VAL A 1 282 ? 19.724 5.820 0.500 1.00 33.47 282 VAL A C 1
ATOM 2243 O O . VAL A 1 282 ? 19.797 4.854 1.260 1.00 33.47 282 VAL A O 1
ATOM 2246 N N . VAL A 1 283 ? 19.052 5.815 -0.666 1.00 34.53 283 VAL A N 1
ATOM 2247 C CA . VAL A 1 283 ? 18.120 4.833 -1.262 1.00 34.53 283 VAL A CA 1
ATOM 2248 C C . VAL A 1 283 ? 18.807 3.904 -2.279 1.00 34.53 283 VAL A C 1
ATOM 2250 O O . VAL A 1 283 ? 19.893 4.190 -2.775 1.00 34.53 283 VAL A O 1
ATOM 2253 N N . ASN A 1 284 ? 18.125 2.794 -2.584 1.00 37.97 284 ASN A N 1
ATOM 2254 C CA . ASN A 1 284 ? 18.472 1.564 -3.324 1.00 37.97 284 ASN A CA 1
ATOM 2255 C C . ASN A 1 284 ? 19.019 0.412 -2.448 1.00 37.97 284 ASN A C 1
ATOM 2257 O O . ASN A 1 284 ? 18.898 -0.753 -2.804 1.00 37.97 284 ASN A O 1
ATOM 2261 N N . ASN A 1 285 ? 19.443 0.716 -1.213 1.00 44.88 285 ASN A N 1
ATOM 2262 C CA . ASN A 1 285 ? 19.590 -0.247 -0.103 1.00 44.88 285 ASN A CA 1
ATOM 2263 C C . ASN A 1 285 ? 18.355 -0.279 0.834 1.00 44.88 285 ASN A C 1
ATOM 2265 O O . ASN A 1 285 ? 18.374 -0.934 1.877 1.00 44.88 285 ASN A O 1
ATOM 2269 N N . GLN A 1 286 ? 17.282 0.447 0.496 1.00 51.81 286 GLN A N 1
ATOM 2270 C CA . GLN A 1 286 ? 16.207 0.776 1.435 1.00 51.81 286 GLN A CA 1
ATOM 2271 C C . GLN A 1 286 ? 15.192 -0.336 1.692 1.00 51.81 286 GLN A C 1
ATOM 2273 O O . GLN A 1 286 ? 14.747 -0.437 2.817 1.00 51.81 286 GLN A O 1
ATOM 2278 N N . THR A 1 287 ? 14.874 -1.245 0.769 1.00 52.38 287 THR A N 1
ATOM 2279 C CA . THR A 1 287 ? 13.907 -2.320 1.085 1.00 52.38 287 THR A CA 1
ATOM 2280 C C . THR A 1 287 ? 14.452 -3.313 2.115 1.00 52.38 287 THR A C 1
ATOM 2282 O O . THR A 1 287 ? 13.747 -3.708 3.041 1.00 52.38 287 THR A O 1
ATOM 2285 N N . ALA A 1 288 ? 15.722 -3.713 1.981 1.00 52.91 288 ALA A N 1
ATOM 2286 C CA . ALA A 1 288 ? 16.386 -4.568 2.963 1.00 52.91 288 ALA A CA 1
ATOM 2287 C C . ALA A 1 288 ? 16.577 -3.836 4.296 1.00 52.91 288 ALA A C 1
ATOM 2289 O O . ALA A 1 288 ? 16.385 -4.442 5.345 1.00 52.91 288 ALA A O 1
ATOM 2290 N N . ARG A 1 289 ? 16.891 -2.533 4.252 1.00 64.12 289 ARG A N 1
ATOM 2291 C CA . ARG A 1 289 ? 16.972 -1.677 5.438 1.00 64.12 289 ARG A CA 1
ATOM 2292 C C . ARG A 1 289 ? 15.619 -1.497 6.114 1.00 64.12 289 ARG A C 1
ATOM 2294 O O . ARG A 1 289 ? 15.558 -1.782 7.282 1.00 64.12 289 ARG A O 1
ATOM 2301 N N . ILE A 1 290 ? 14.548 -1.117 5.421 1.00 61.00 290 ILE A N 1
ATOM 2302 C CA . ILE A 1 290 ? 13.195 -0.970 5.982 1.00 61.00 290 ILE A CA 1
ATOM 2303 C C . ILE A 1 290 ? 12.742 -2.291 6.586 1.00 61.00 290 ILE A C 1
ATOM 2305 O O . ILE A 1 290 ? 12.262 -2.309 7.707 1.00 61.00 290 ILE A O 1
ATOM 2309 N N . ASN A 1 291 ? 12.951 -3.417 5.898 1.00 61.31 291 ASN A N 1
ATOM 2310 C CA . ASN A 1 291 ? 12.656 -4.721 6.486 1.00 61.31 291 ASN A CA 1
ATOM 2311 C C . ASN A 1 291 ? 13.547 -5.025 7.699 1.00 61.31 291 ASN A C 1
ATOM 2313 O O . ASN A 1 291 ? 13.047 -5.598 8.651 1.00 61.31 291 ASN A O 1
ATOM 2317 N N . SER A 1 292 ? 14.825 -4.639 7.697 1.00 64.94 292 SER A N 1
ATOM 2318 C CA . SER A 1 292 ? 15.742 -4.805 8.836 1.00 64.94 292 SER A CA 1
ATOM 2319 C C . SER A 1 292 ? 15.422 -3.865 10.001 1.00 64.94 292 SER A C 1
ATOM 2321 O O . SER A 1 292 ? 15.563 -4.261 11.153 1.00 64.94 292 SER A O 1
ATOM 2323 N N . ASP A 1 293 ? 15.012 -2.633 9.723 1.00 64.69 293 ASP A N 1
ATOM 2324 C CA . ASP A 1 293 ? 14.659 -1.583 10.673 1.00 64.69 293 ASP A CA 1
ATOM 2325 C C . ASP A 1 293 ? 13.311 -1.942 11.295 1.00 64.69 293 ASP A C 1
ATOM 2327 O O . ASP A 1 293 ? 13.212 -1.968 12.514 1.00 64.69 293 ASP A O 1
ATOM 2331 N N . PHE A 1 294 ? 12.331 -2.367 10.489 1.00 63.09 294 PHE A N 1
ATOM 2332 C CA . PHE A 1 294 ? 11.062 -2.945 10.941 1.00 63.09 294 PHE A CA 1
ATOM 2333 C C . PHE A 1 294 ? 11.299 -4.227 11.749 1.00 63.09 294 PHE A C 1
ATOM 2335 O O . PHE A 1 294 ? 10.807 -4.338 12.867 1.00 63.09 294 PHE A O 1
ATOM 2342 N N . GLN A 1 295 ? 12.166 -5.132 11.286 1.00 62.97 295 GLN A N 1
ATOM 2343 C CA . GLN A 1 295 ? 12.531 -6.330 12.040 1.00 62.97 295 GLN A CA 1
ATOM 2344 C C . GLN A 1 295 ? 13.205 -5.968 13.368 1.00 62.97 295 GLN A C 1
ATOM 2346 O O . GLN A 1 295 ? 12.864 -6.543 14.396 1.00 62.97 295 GLN A O 1
ATOM 2351 N N . THR A 1 296 ? 14.126 -5.005 13.390 1.00 63.22 296 THR A N 1
ATOM 2352 C CA . THR A 1 296 ? 14.787 -4.523 14.616 1.00 63.22 296 THR A CA 1
ATOM 2353 C C . THR A 1 296 ? 13.797 -3.840 15.545 1.00 63.22 296 THR A C 1
ATOM 2355 O O . THR A 1 296 ? 13.853 -4.042 16.752 1.00 63.22 296 THR A O 1
ATOM 2358 N N . TYR A 1 297 ? 12.868 -3.073 14.996 1.00 64.62 297 TYR A N 1
ATOM 2359 C CA . TYR A 1 297 ? 11.770 -2.455 15.714 1.00 64.62 297 TYR A CA 1
ATOM 2360 C C . TYR A 1 297 ? 10.880 -3.538 16.369 1.00 64.62 297 TYR A C 1
ATOM 2362 O O . TYR A 1 297 ? 10.597 -3.471 17.565 1.00 64.62 297 TYR A O 1
ATOM 2370 N N . ARG A 1 298 ? 10.533 -4.604 15.630 1.00 68.25 298 ARG A N 1
ATOM 2371 C CA . ARG A 1 298 ? 9.679 -5.709 16.096 1.00 68.25 298 ARG A CA 1
ATOM 2372 C C . ARG A 1 298 ? 10.372 -6.622 17.108 1.00 68.25 298 ARG A C 1
ATOM 2374 O O . ARG A 1 298 ? 9.740 -7.082 18.054 1.00 68.25 298 ARG A O 1
ATOM 2381 N N . HIS A 1 299 ? 11.655 -6.911 16.889 1.00 64.44 299 HIS A N 1
ATOM 2382 C CA . HIS A 1 299 ? 12.467 -7.840 17.689 1.00 64.44 299 HIS A CA 1
ATOM 2383 C C . HIS A 1 299 ? 13.294 -7.137 18.770 1.00 64.44 299 HIS A C 1
ATOM 2385 O O . HIS A 1 299 ? 13.941 -7.795 19.592 1.00 64.44 299 HIS A O 1
ATOM 2391 N N . GLY A 1 300 ? 13.325 -5.806 18.759 1.00 56.84 300 GLY A N 1
ATOM 2392 C CA . GLY A 1 300 ? 14.026 -5.000 19.739 1.00 56.84 300 GLY A CA 1
ATOM 2393 C C . GLY A 1 300 ? 13.530 -5.310 21.145 1.00 56.84 300 GLY A C 1
ATOM 2394 O O . GLY A 1 300 ? 12.406 -5.768 21.353 1.00 56.84 300 GLY A O 1
ATOM 2395 N N . LYS A 1 301 ? 14.374 -5.043 22.148 1.00 45.53 301 LYS A N 1
ATOM 2396 C CA . LYS A 1 301 ? 13.975 -5.057 23.563 1.00 45.53 301 LYS A CA 1
ATOM 2397 C C . LYS A 1 301 ? 13.007 -3.900 23.818 1.00 45.53 301 LYS A C 1
ATOM 2399 O O . LYS A 1 301 ? 13.365 -2.918 24.467 1.00 45.53 301 LYS A O 1
ATOM 2404 N N . ALA A 1 302 ? 11.794 -3.987 23.295 1.00 45.00 302 ALA A N 1
ATOM 2405 C CA . ALA A 1 302 ? 10.744 -3.066 23.652 1.00 45.00 302 ALA A CA 1
ATOM 2406 C C . ALA A 1 302 ? 10.560 -3.156 25.171 1.00 45.00 302 ALA A C 1
ATOM 2408 O O . ALA A 1 302 ? 10.449 -4.237 25.755 1.00 45.00 302 ALA A O 1
ATOM 2409 N N . LYS A 1 303 ? 10.506 -1.996 25.830 1.00 46.50 303 LYS A N 1
ATOM 2410 C CA . LYS A 1 303 ? 10.078 -1.882 27.233 1.00 46.50 303 LYS A CA 1
ATOM 2411 C C . LYS A 1 303 ? 8.660 -2.447 27.461 1.00 46.50 303 LYS A C 1
ATOM 2413 O O . LYS A 1 303 ? 8.244 -2.587 28.606 1.00 46.50 303 LYS A O 1
ATOM 2418 N N . PHE A 1 304 ? 7.947 -2.801 26.391 1.00 45.12 304 PHE A N 1
ATOM 2419 C CA . PHE A 1 304 ? 6.598 -3.344 26.370 1.00 45.12 304 PHE A CA 1
ATOM 2420 C C . PHE A 1 304 ? 6.637 -4.750 25.749 1.00 45.12 304 PHE A C 1
ATOM 2422 O O . PHE A 1 304 ? 7.051 -4.916 24.610 1.00 45.12 304 PHE A O 1
ATOM 2429 N N . LYS A 1 305 ? 6.254 -5.774 26.520 1.00 42.97 305 LYS A N 1
ATOM 2430 C CA . LYS A 1 305 ? 6.388 -7.211 26.190 1.00 42.97 305 LYS A CA 1
ATOM 2431 C C . LYS A 1 305 ? 5.365 -7.760 25.172 1.00 42.97 305 LYS A C 1
ATOM 2433 O O . LYS A 1 305 ? 5.313 -8.973 24.993 1.00 42.97 305 LYS A O 1
ATOM 2438 N N . ALA A 1 306 ? 4.542 -6.925 24.546 1.00 49.41 306 ALA A N 1
ATOM 2439 C CA . ALA A 1 306 ? 3.506 -7.367 23.608 1.00 49.41 306 ALA A CA 1
ATOM 2440 C C . ALA A 1 306 ? 3.906 -7.054 22.159 1.00 49.41 306 ALA A C 1
ATOM 2442 O O . ALA A 1 306 ? 4.521 -6.018 21.904 1.00 49.41 306 ALA A O 1
ATOM 2443 N N . SER A 1 307 ? 3.549 -7.928 21.211 1.00 50.12 307 SER A N 1
ATOM 2444 C CA . SER A 1 307 ? 3.652 -7.608 19.783 1.00 50.12 307 SER A CA 1
ATOM 2445 C C . SER A 1 307 ? 2.749 -6.409 19.484 1.00 50.12 307 SER A C 1
ATOM 2447 O O . SER A 1 307 ? 1.534 -6.506 19.646 1.00 50.12 307 SER A O 1
ATOM 2449 N N . ARG A 1 308 ? 3.341 -5.277 19.089 1.00 63.62 308 ARG A N 1
ATOM 2450 C CA . ARG A 1 308 ? 2.630 -3.998 18.914 1.00 63.62 308 ARG A CA 1
ATOM 2451 C C . ARG A 1 308 ? 1.651 -4.001 17.734 1.00 63.62 308 ARG A C 1
ATOM 2453 O O . ARG A 1 308 ? 0.625 -3.339 17.801 1.00 63.62 308 ARG A O 1
ATOM 2460 N N . PHE A 1 309 ? 1.923 -4.793 16.697 1.00 70.81 309 PHE A N 1
ATOM 2461 C CA . PHE A 1 309 ? 1.053 -4.961 15.533 1.00 70.81 309 PHE A CA 1
ATOM 2462 C C . PHE A 1 309 ? 1.176 -6.368 14.942 1.00 70.81 309 PHE A C 1
ATOM 2464 O O . PHE A 1 309 ? 2.197 -7.040 15.110 1.00 70.81 309 PHE A O 1
ATOM 2471 N N . THR A 1 310 ? 0.131 -6.785 14.226 1.00 82.31 310 THR A N 1
ATOM 2472 C CA . THR A 1 310 ? 0.123 -8.010 13.415 1.00 82.31 310 THR A CA 1
ATOM 2473 C C . THR A 1 310 ? 0.369 -7.632 11.957 1.00 82.31 310 THR A C 1
ATOM 2475 O O . THR A 1 310 ? -0.341 -6.793 11.408 1.00 82.31 310 THR A O 1
ATOM 2478 N N . SER A 1 311 ? 1.374 -8.238 11.330 1.00 84.31 311 SER A N 1
ATOM 2479 C CA . SER A 1 311 ? 1.721 -8.058 9.921 1.00 84.31 311 SER A CA 1
ATOM 2480 C C . SER A 1 311 ? 1.437 -9.337 9.150 1.00 84.31 311 SER A C 1
ATOM 2482 O O . SER A 1 311 ? 2.054 -10.375 9.393 1.00 84.31 311 SER A O 1
ATOM 2484 N N . ASN A 1 312 ? 0.546 -9.240 8.170 1.00 89.75 312 ASN A N 1
ATOM 2485 C CA . ASN A 1 312 ? 0.191 -10.342 7.291 1.00 89.75 312 ASN A CA 1
ATOM 2486 C C . ASN A 1 312 ? 0.611 -10.025 5.855 1.00 89.75 312 ASN A C 1
ATOM 2488 O O . ASN A 1 312 ? 0.360 -8.926 5.364 1.00 89.75 312 ASN A O 1
ATOM 2492 N N . ALA A 1 313 ? 1.186 -11.004 5.156 1.00 89.69 313 ALA A N 1
ATOM 2493 C CA . ALA A 1 313 ? 1.570 -10.863 3.752 1.00 89.69 313 ALA A CA 1
ATOM 2494 C C . ALA A 1 313 ? 0.833 -11.855 2.853 1.00 89.69 313 ALA A C 1
ATOM 2496 O O . ALA A 1 313 ? 0.693 -13.035 3.181 1.00 89.69 313 ALA A O 1
ATOM 2497 N N . ILE A 1 314 ? 0.413 -11.375 1.680 1.00 90.44 314 ILE A N 1
ATOM 2498 C CA . ILE A 1 314 ? -0.167 -12.191 0.610 1.00 90.44 314 ILE A CA 1
ATOM 2499 C C . ILE A 1 314 ? 0.775 -12.147 -0.594 1.00 90.44 314 ILE A C 1
ATOM 2501 O O . ILE A 1 314 ? 1.032 -11.092 -1.171 1.00 90.44 314 ILE A O 1
ATOM 2505 N N . HIS A 1 315 ? 1.289 -13.310 -0.982 1.00 92.31 315 HIS A N 1
ATOM 2506 C CA . HIS A 1 315 ? 2.234 -13.474 -2.078 1.00 92.31 315 HIS A CA 1
ATOM 2507 C C . HIS A 1 315 ? 1.571 -14.080 -3.318 1.00 92.31 315 HIS A C 1
ATOM 2509 O O . HIS A 1 315 ? 0.851 -15.077 -3.246 1.00 92.31 315 HIS A O 1
ATOM 2515 N N . ALA A 1 316 ? 1.837 -13.470 -4.469 1.00 89.94 316 ALA A N 1
ATOM 2516 C CA . ALA A 1 316 ? 1.386 -13.932 -5.774 1.00 89.94 316 ALA A CA 1
ATOM 2517 C C . ALA A 1 316 ? 2.265 -15.084 -6.292 1.00 89.94 316 ALA A C 1
ATOM 2519 O O . ALA A 1 316 ? 3.469 -14.908 -6.479 1.00 89.94 316 ALA A O 1
ATOM 2520 N N . LEU A 1 317 ? 1.668 -16.244 -6.578 1.00 91.25 317 LEU A N 1
ATOM 2521 C CA . LEU A 1 317 ? 2.387 -17.417 -7.096 1.00 91.25 317 LEU A CA 1
ATOM 2522 C C . LEU A 1 317 ? 2.672 -17.360 -8.600 1.00 91.25 317 LEU A C 1
ATOM 2524 O O . LEU A 1 317 ? 3.561 -18.063 -9.082 1.00 91.25 317 LEU A O 1
ATOM 2528 N N . TYR A 1 318 ? 1.894 -16.592 -9.361 1.00 92.44 318 TYR A N 1
ATOM 2529 C CA . TYR A 1 318 ? 2.022 -16.564 -10.813 1.00 92.44 318 TYR A CA 1
ATOM 2530 C C . TYR A 1 318 ? 2.938 -15.441 -11.274 1.00 92.44 318 TYR A C 1
ATOM 2532 O O . TYR A 1 318 ? 2.932 -14.324 -10.751 1.00 92.44 318 TYR A O 1
ATOM 2540 N N . LYS A 1 319 ? 3.692 -15.743 -12.330 1.00 88.12 319 LYS A N 1
ATOM 2541 C CA . LYS A 1 319 ? 4.483 -14.748 -13.040 1.00 88.12 319 LYS A CA 1
ATOM 2542 C C . LYS A 1 319 ? 3.560 -13.699 -13.652 1.00 88.12 319 LYS A C 1
ATOM 2544 O O . LYS A 1 319 ? 2.460 -13.997 -14.114 1.00 88.12 319 LYS A O 1
ATOM 2549 N N . THR A 1 320 ? 4.038 -12.471 -13.657 1.00 86.06 320 THR A N 1
ATOM 2550 C CA . THR A 1 320 ? 3.327 -11.304 -14.158 1.00 86.06 320 THR A CA 1
ATOM 2551 C C . THR A 1 320 ? 3.857 -10.974 -15.548 1.00 86.06 320 THR A C 1
ATOM 2553 O O . THR A 1 320 ? 5.079 -10.922 -15.712 1.00 86.06 320 THR A O 1
ATOM 2556 N N . PRO A 1 321 ? 2.988 -10.806 -16.557 1.00 80.00 321 PRO A N 1
ATOM 2557 C CA . PRO A 1 321 ? 3.420 -10.344 -17.866 1.00 80.00 321 PRO A CA 1
ATOM 2558 C C . PRO A 1 321 ? 3.949 -8.911 -17.748 1.00 80.00 321 PRO A C 1
ATOM 2560 O O . PRO A 1 321 ? 3.281 -8.033 -17.205 1.00 80.00 321 PRO A O 1
ATOM 2563 N N . VAL A 1 322 ? 5.169 -8.703 -18.227 1.00 78.94 322 VAL A N 1
ATOM 2564 C CA . VAL A 1 322 ? 5.892 -7.434 -18.254 1.00 78.94 322 VAL A CA 1
ATOM 2565 C C . VAL A 1 322 ? 6.501 -7.234 -19.635 1.00 78.94 322 VAL A C 1
ATOM 2567 O O . VAL A 1 322 ? 6.984 -8.181 -20.256 1.00 78.94 322 VAL A O 1
ATOM 2570 N N . THR A 1 323 ? 6.508 -5.996 -20.113 1.00 71.62 323 THR A N 1
ATOM 2571 C CA . THR A 1 323 ? 7.146 -5.641 -21.382 1.00 71.62 323 THR A CA 1
ATOM 2572 C C . THR A 1 323 ? 8.523 -5.062 -21.094 1.00 71.62 323 THR A C 1
ATOM 2574 O O . THR A 1 323 ? 8.639 -3.972 -20.542 1.00 71.62 323 THR A O 1
ATOM 2577 N N . VAL A 1 324 ? 9.580 -5.783 -21.470 1.00 73.06 324 VAL A N 1
ATOM 2578 C CA . VAL A 1 324 ? 10.973 -5.352 -21.291 1.00 73.06 324 VAL A CA 1
ATOM 2579 C C . VAL A 1 324 ? 11.589 -5.129 -22.666 1.00 73.06 324 VAL A C 1
ATOM 2581 O O . VAL A 1 324 ? 11.751 -6.072 -23.443 1.00 73.06 324 VAL A O 1
ATOM 2584 N N . ASN A 1 325 ? 11.935 -3.877 -22.979 1.00 74.00 325 ASN A N 1
ATOM 2585 C CA . ASN A 1 325 ? 12.471 -3.472 -24.287 1.00 74.00 325 ASN A CA 1
ATOM 2586 C C . ASN A 1 325 ? 11.569 -3.909 -25.458 1.00 74.00 325 ASN A C 1
ATOM 2588 O O . ASN A 1 325 ? 12.049 -4.471 -26.441 1.00 74.00 325 ASN A O 1
ATOM 2592 N N . GLY A 1 326 ? 10.252 -3.728 -25.313 1.00 79.88 326 GLY A N 1
ATOM 2593 C CA . GLY A 1 326 ? 9.259 -4.114 -26.322 1.00 79.88 326 GLY A CA 1
ATOM 2594 C C . GLY A 1 326 ? 8.971 -5.617 -26.418 1.00 79.88 326 GLY A C 1
ATOM 2595 O O . GLY A 1 326 ? 8.132 -6.011 -27.219 1.00 79.88 326 GLY A O 1
ATOM 2596 N N . ASN A 1 327 ? 9.624 -6.457 -25.606 1.00 77.19 327 ASN A N 1
ATOM 2597 C CA . ASN A 1 327 ? 9.366 -7.895 -25.571 1.00 77.19 327 ASN A CA 1
ATOM 2598 C C . ASN A 1 327 ? 8.533 -8.265 -24.346 1.00 77.19 327 ASN A C 1
ATOM 2600 O O . ASN A 1 327 ? 8.922 -7.961 -23.216 1.00 77.19 327 ASN A O 1
ATOM 2604 N N . GLU A 1 328 ? 7.432 -8.976 -24.565 1.00 87.12 328 GLU A N 1
ATOM 2605 C CA . GLU A 1 328 ? 6.643 -9.555 -23.483 1.00 87.12 328 GLU A CA 1
ATOM 2606 C C . GLU A 1 328 ? 7.407 -10.712 -22.828 1.00 87.12 328 GLU A C 1
ATOM 2608 O O . GLU A 1 328 ? 7.844 -11.665 -23.478 1.00 87.12 328 GLU A O 1
ATOM 2613 N N . LYS A 1 329 ? 7.570 -10.633 -21.511 1.00 85.38 329 LYS A N 1
ATOM 2614 C CA . LYS A 1 329 ? 8.113 -11.694 -20.666 1.00 85.38 329 LYS A CA 1
ATOM 2615 C C . LYS A 1 329 ? 7.208 -11.872 -19.464 1.00 85.38 329 LYS A C 1
ATOM 2617 O O . LYS A 1 329 ? 6.638 -10.916 -18.963 1.00 85.38 329 LYS A O 1
ATOM 2622 N N . SER A 1 330 ? 7.080 -13.093 -18.965 1.00 86.62 330 SER A N 1
ATOM 2623 C CA . SER A 1 330 ? 6.436 -13.318 -17.671 1.00 86.62 330 SER A CA 1
ATOM 2624 C C . SER A 1 330 ? 7.507 -13.457 -16.599 1.00 86.62 330 SER A C 1
ATOM 2626 O O . SER A 1 330 ? 8.338 -14.367 -16.672 1.00 86.62 330 SER A O 1
ATOM 2628 N N . GLU A 1 331 ? 7.470 -12.594 -15.587 1.00 85.31 331 GLU A N 1
ATOM 2629 C CA . GLU A 1 331 ? 8.457 -12.570 -14.506 1.00 85.31 331 GLU A CA 1
ATOM 2630 C C . GLU A 1 331 ? 7.804 -12.540 -13.124 1.00 85.31 331 GLU A C 1
ATOM 2632 O O . GLU A 1 331 ? 6.678 -12.082 -12.933 1.00 85.31 331 GLU A O 1
ATOM 2637 N N . GLN A 1 332 ? 8.510 -13.083 -12.135 1.00 83.44 332 GLN A N 1
ATOM 2638 C CA . GLN A 1 332 ? 8.089 -12.998 -10.743 1.00 83.44 332 GLN A CA 1
ATOM 2639 C C . GLN A 1 332 ? 8.534 -11.637 -10.195 1.00 83.44 332 GLN A C 1
ATOM 2641 O O . GLN A 1 332 ? 9.713 -11.475 -9.890 1.00 83.44 332 GLN A O 1
ATOM 2646 N N . ILE A 1 333 ? 7.601 -10.687 -10.065 1.00 80.94 333 ILE A N 1
ATOM 2647 C CA . ILE A 1 333 ? 7.902 -9.309 -9.626 1.00 80.94 333 ILE A CA 1
ATOM 2648 C C . ILE A 1 333 ? 8.502 -9.297 -8.219 1.00 80.94 333 ILE A C 1
ATOM 2650 O O . ILE A 1 333 ? 9.555 -8.714 -7.986 1.00 80.94 333 ILE A O 1
ATOM 2654 N N . VAL A 1 334 ? 7.870 -10.021 -7.290 1.00 79.00 334 VAL A N 1
ATOM 2655 C CA . VAL A 1 334 ? 8.343 -10.153 -5.909 1.00 79.00 334 VAL A CA 1
ATOM 2656 C C . VAL A 1 334 ? 8.637 -11.617 -5.611 1.00 79.00 334 VAL A C 1
ATOM 2658 O O . VAL A 1 334 ? 7.756 -12.486 -5.689 1.00 79.00 334 VAL A O 1
ATOM 2661 N N . LYS A 1 335 ? 9.896 -11.902 -5.263 1.00 83.25 335 LYS A N 1
ATOM 2662 C CA . LYS A 1 335 ? 10.322 -13.230 -4.808 1.00 83.25 335 LYS A CA 1
ATOM 2663 C C . LYS A 1 335 ? 9.685 -13.539 -3.456 1.00 83.25 335 LYS A C 1
ATOM 2665 O O . LYS A 1 335 ? 9.618 -12.675 -2.588 1.00 83.25 335 LYS A O 1
ATOM 2670 N N . GLU A 1 336 ? 9.289 -14.792 -3.257 1.00 85.56 336 GLU A N 1
ATOM 2671 C CA . GLU A 1 336 ? 8.646 -15.242 -2.017 1.00 85.56 336 GLU A CA 1
ATOM 2672 C C . GLU A 1 336 ? 9.482 -14.912 -0.772 1.00 85.56 336 GLU A C 1
ATOM 2674 O O . GLU A 1 336 ? 8.958 -14.377 0.197 1.00 85.56 336 GLU A O 1
ATOM 2679 N N . ALA A 1 337 ? 10.799 -15.147 -0.826 1.00 82.44 337 ALA A N 1
ATOM 2680 C CA . ALA A 1 337 ? 11.707 -14.850 0.282 1.00 82.44 337 ALA A CA 1
ATOM 2681 C C . ALA A 1 337 ? 11.656 -13.372 0.714 1.00 82.44 337 ALA A C 1
ATOM 2683 O O . ALA A 1 337 ? 11.701 -13.081 1.905 1.00 82.44 337 ALA A O 1
ATOM 2684 N N . SER A 1 338 ? 11.512 -12.449 -0.243 1.00 77.94 338 SER A N 1
ATOM 2685 C CA . SER A 1 338 ? 11.371 -11.016 0.032 1.00 77.94 338 SER A CA 1
ATOM 2686 C C . SER A 1 338 ? 10.001 -10.685 0.623 1.00 77.94 338 SER A C 1
ATOM 2688 O O . SER A 1 338 ? 9.920 -9.889 1.550 1.00 77.94 338 SER A O 1
ATOM 2690 N N . ALA A 1 339 ? 8.937 -11.321 0.124 1.00 80.06 339 ALA A N 1
ATOM 2691 C CA . ALA A 1 339 ? 7.577 -11.128 0.626 1.00 80.06 339 ALA A CA 1
ATOM 2692 C C . ALA A 1 339 ? 7.352 -11.745 2.016 1.00 80.06 339 ALA A C 1
ATOM 2694 O O . ALA A 1 339 ? 6.491 -11.284 2.754 1.00 80.06 339 ALA A O 1
ATOM 2695 N N . ARG A 1 340 ? 8.104 -12.791 2.377 1.00 86.19 340 ARG A N 1
ATOM 2696 C CA . ARG A 1 340 ? 7.995 -13.494 3.663 1.00 86.19 340 ARG A CA 1
ATOM 2697 C C . ARG A 1 340 ? 8.691 -12.754 4.805 1.00 86.19 340 ARG A C 1
ATOM 2699 O O . ARG A 1 340 ? 8.371 -13.006 5.962 1.00 86.19 340 ARG A O 1
ATOM 2706 N N . ALA A 1 341 ? 9.618 -11.851 4.496 1.00 77.94 341 ALA A N 1
ATOM 2707 C CA . ALA A 1 341 ? 10.402 -11.148 5.500 1.00 77.94 341 ALA A CA 1
ATOM 2708 C C . ALA A 1 341 ? 9.510 -10.366 6.485 1.00 77.94 341 ALA A C 1
ATOM 2710 O O . ALA A 1 341 ? 8.783 -9.454 6.090 1.00 77.94 341 ALA A O 1
ATOM 2711 N N . ASP A 1 342 ? 9.626 -10.722 7.767 1.00 78.88 342 ASP A N 1
ATOM 2712 C CA . ASP A 1 342 ? 9.051 -10.011 8.915 1.00 78.88 342 ASP A CA 1
ATOM 2713 C C . ASP A 1 342 ? 7.509 -9.955 8.993 1.00 78.88 342 ASP A C 1
ATOM 2715 O O . ASP A 1 342 ? 6.920 -8.965 9.433 1.00 78.88 342 ASP A O 1
ATOM 2719 N N . ASN A 1 343 ? 6.844 -11.038 8.576 1.00 83.00 343 ASN A N 1
ATOM 2720 C CA . ASN A 1 343 ? 5.393 -11.212 8.715 1.00 83.00 343 ASN A CA 1
ATOM 2721 C C . ASN A 1 343 ? 5.049 -12.291 9.744 1.00 83.00 343 ASN A C 1
ATOM 2723 O O . ASN A 1 343 ? 5.710 -13.327 9.798 1.00 83.00 343 ASN A O 1
ATOM 2727 N N . ASP A 1 344 ? 3.977 -12.065 10.504 1.00 87.88 344 ASP A N 1
ATOM 2728 C CA . ASP A 1 344 ? 3.407 -13.036 11.443 1.00 87.88 344 ASP A CA 1
ATOM 2729 C C . ASP A 1 344 ? 2.749 -14.184 10.696 1.00 87.88 344 ASP A C 1
ATOM 2731 O O . ASP A 1 344 ? 2.961 -15.355 11.016 1.00 87.88 344 ASP A O 1
ATOM 2735 N N . ILE A 1 345 ? 1.974 -13.836 9.664 1.00 89.69 345 ILE A N 1
ATOM 2736 C CA . ILE A 1 345 ? 1.318 -14.814 8.814 1.00 89.69 345 ILE A CA 1
ATOM 2737 C C . ILE A 1 345 ? 1.603 -14.522 7.348 1.00 89.69 345 ILE A C 1
ATOM 2739 O O . ILE A 1 345 ? 1.526 -13.393 6.861 1.00 89.69 345 ILE A O 1
ATOM 2743 N N . PHE A 1 346 ? 1.942 -15.586 6.632 1.00 92.38 346 PHE A N 1
ATOM 2744 C CA . PHE A 1 346 ? 2.278 -15.549 5.223 1.00 92.38 346 PHE A CA 1
ATOM 2745 C C . PHE A 1 346 ? 1.325 -16.444 4.439 1.00 92.38 346 PHE A C 1
ATOM 2747 O O . PHE A 1 346 ? 1.198 -17.637 4.724 1.00 92.38 346 PHE A O 1
ATOM 2754 N N . TYR A 1 347 ? 0.690 -15.869 3.426 1.00 93.38 347 TYR A N 1
ATOM 2755 C CA . TYR A 1 347 ? -0.220 -16.560 2.526 1.00 93.38 347 TYR A CA 1
ATOM 2756 C C . TYR A 1 347 ? 0.328 -16.530 1.108 1.00 93.38 347 TYR A C 1
ATOM 2758 O O . TYR A 1 347 ? 0.888 -15.531 0.663 1.00 93.38 347 TYR A O 1
ATOM 2766 N N . SER A 1 348 ? 0.091 -17.603 0.364 1.00 93.56 348 SER A N 1
ATOM 2767 C CA . SER A 1 348 ? 0.346 -17.651 -1.072 1.00 93.56 348 SER A CA 1
ATOM 2768 C C . SER A 1 348 ? -0.969 -17.843 -1.810 1.00 93.56 348 SER A C 1
ATOM 2770 O O . SER A 1 348 ? -1.785 -18.681 -1.426 1.00 93.56 348 SER A O 1
ATOM 2772 N N . VAL A 1 349 ? -1.178 -17.081 -2.879 1.00 93.12 349 VAL A N 1
ATOM 2773 C CA . VAL A 1 349 ? -2.403 -17.145 -3.680 1.00 93.12 349 VAL A CA 1
ATOM 2774 C C . VAL A 1 349 ? -2.089 -17.361 -5.155 1.00 93.12 349 VAL A C 1
ATOM 2776 O O . VAL A 1 349 ? -1.084 -16.893 -5.691 1.00 93.12 349 VAL A O 1
ATOM 2779 N N . SER A 1 350 ? -2.982 -18.089 -5.823 1.00 93.62 350 SER A N 1
ATOM 2780 C CA . SER A 1 350 ? -2.916 -18.413 -7.252 1.00 93.62 350 SER A CA 1
ATOM 2781 C C . SER A 1 350 ? -3.329 -17.215 -8.121 1.00 93.62 350 SER A C 1
ATOM 2783 O O . SER A 1 350 ? -4.365 -17.219 -8.787 1.00 93.62 350 SER A O 1
ATOM 2785 N N . ALA A 1 351 ? -2.529 -16.153 -8.063 1.00 91.94 351 ALA A N 1
ATOM 2786 C CA . ALA A 1 351 ? -2.690 -14.913 -8.813 1.00 91.94 351 ALA A CA 1
ATOM 2787 C C . ALA A 1 351 ? -1.317 -14.378 -9.246 1.00 91.94 351 ALA A C 1
ATOM 2789 O O . ALA A 1 351 ? -0.295 -14.774 -8.683 1.00 91.94 351 ALA A O 1
ATOM 2790 N N . ASN A 1 352 ? -1.299 -13.494 -10.249 1.00 90.44 352 ASN A N 1
ATOM 2791 C CA . ASN A 1 352 ? -0.110 -12.703 -10.576 1.00 90.44 352 ASN A CA 1
ATOM 2792 C C . ASN A 1 352 ? -0.015 -11.470 -9.656 1.00 90.44 352 ASN A C 1
ATOM 2794 O O . ASN A 1 352 ? -0.913 -11.225 -8.847 1.00 90.44 352 ASN A O 1
ATOM 2798 N N . HIS A 1 353 ? 1.071 -10.704 -9.762 1.00 86.75 353 HIS A N 1
ATOM 2799 C CA . HIS A 1 353 ? 1.330 -9.575 -8.870 1.00 86.75 353 HIS A CA 1
ATOM 2800 C C . HIS A 1 353 ? 0.255 -8.482 -8.967 1.00 86.75 353 HIS A C 1
ATOM 2802 O O . HIS A 1 353 ? -0.162 -7.968 -7.940 1.00 86.75 353 HIS A O 1
ATOM 2808 N N . PHE A 1 354 ? -0.265 -8.184 -10.161 1.00 85.25 354 PHE A N 1
ATOM 2809 C CA . PHE A 1 354 ? -1.332 -7.187 -10.336 1.00 85.25 354 PHE A CA 1
ATOM 2810 C C . PHE A 1 354 ? -2.708 -7.694 -9.889 1.00 85.25 354 PHE A C 1
ATOM 2812 O O . PHE A 1 354 ? -3.557 -6.927 -9.441 1.00 85.25 354 PHE A O 1
ATOM 2819 N N . ASP A 1 355 ? -2.929 -8.997 -10.007 1.00 89.75 355 ASP A N 1
ATOM 2820 C CA . ASP A 1 355 ? -4.197 -9.653 -9.713 1.00 89.75 355 ASP A CA 1
ATOM 2821 C C . ASP A 1 355 ? -4.396 -9.941 -8.220 1.00 89.75 355 ASP A C 1
ATOM 2823 O O . ASP A 1 355 ? -5.529 -10.168 -7.790 1.00 89.75 355 ASP A O 1
ATOM 2827 N N . VAL A 1 356 ? -3.317 -9.954 -7.429 1.00 89.69 356 VAL A N 1
ATOM 2828 C CA . VAL A 1 356 ? -3.337 -10.325 -6.002 1.00 89.69 356 VAL A CA 1
ATOM 2829 C C . VAL A 1 356 ? -4.252 -9.418 -5.169 1.00 89.69 356 VAL A C 1
ATOM 2831 O O . VAL A 1 356 ? -4.908 -9.889 -4.245 1.00 89.69 356 VAL A O 1
ATOM 2834 N N . CYS A 1 357 ? -4.354 -8.139 -5.543 1.00 90.50 357 CYS A N 1
ATOM 2835 C CA . CYS A 1 357 ? -5.211 -7.138 -4.899 1.00 90.50 357 CYS A CA 1
ATOM 2836 C C . CYS A 1 357 ? -6.530 -6.900 -5.655 1.00 90.50 357 CYS A C 1
ATOM 2838 O O . CYS A 1 357 ? -7.275 -5.976 -5.324 1.00 90.50 357 CYS A O 1
ATOM 2840 N N . ARG A 1 358 ? -6.817 -7.726 -6.671 1.00 93.38 358 ARG A N 1
ATOM 2841 C CA . ARG A 1 358 ? -8.007 -7.653 -7.527 1.00 93.38 358 ARG A CA 1
ATOM 2842 C C . ARG A 1 358 ? -8.787 -8.963 -7.409 1.00 93.38 358 ARG A C 1
ATOM 2844 O O . ARG A 1 358 ? -8.653 -9.845 -8.273 1.00 93.38 358 ARG A O 1
ATOM 2851 N N . PRO A 1 359 ? -9.566 -9.134 -6.327 1.00 94.56 359 PRO A N 1
ATOM 2852 C CA . PRO A 1 359 ? -10.371 -10.325 -6.154 1.00 94.56 359 PRO A CA 1
ATOM 2853 C C . PRO A 1 359 ? -11.377 -10.454 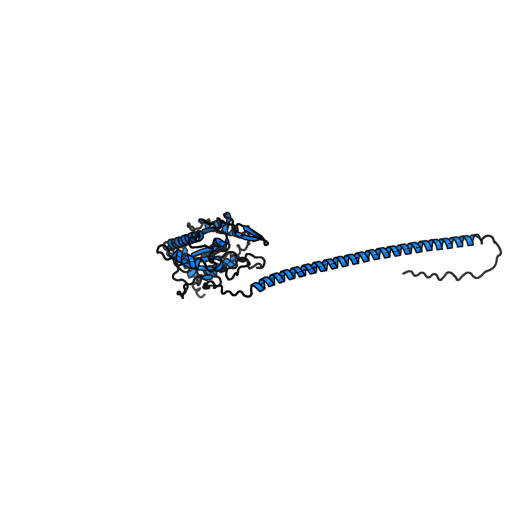-7.295 1.00 94.56 359 PRO A C 1
ATOM 2855 O O . PRO A 1 359 ? -11.868 -9.463 -7.852 1.00 94.56 359 PRO A O 1
ATOM 2858 N N . LYS A 1 360 ? -11.645 -11.702 -7.676 1.00 94.00 360 LYS A N 1
ATOM 2859 C CA . LYS A 1 360 ? -12.665 -12.010 -8.685 1.00 94.00 360 LYS A CA 1
ATOM 2860 C C . LYS A 1 360 ? -14.069 -11.823 -8.115 1.00 94.00 360 LYS A C 1
ATOM 2862 O O . LYS A 1 360 ? -14.913 -11.220 -8.765 1.00 94.00 360 LYS A O 1
ATOM 2867 N N . ASP A 1 361 ? -14.273 -12.319 -6.901 1.00 94.69 361 ASP A N 1
ATOM 2868 C CA . ASP A 1 361 ? -15.543 -12.366 -6.187 1.00 94.69 361 ASP A CA 1
ATOM 2869 C C . ASP A 1 361 ? -15.290 -12.570 -4.677 1.00 94.69 361 ASP A C 1
ATOM 2871 O O . ASP A 1 361 ? -14.145 -12.615 -4.219 1.00 94.69 361 ASP A O 1
ATOM 2875 N N . GLU A 1 362 ? -16.361 -12.715 -3.894 1.00 94.19 362 GLU A N 1
ATOM 2876 C CA . GLU A 1 362 ? -16.296 -12.965 -2.445 1.00 94.19 362 GLU A CA 1
ATOM 2877 C C . GLU A 1 362 ? -15.647 -14.314 -2.078 1.00 94.19 362 GLU A C 1
ATOM 2879 O O . GLU A 1 362 ? -15.301 -14.559 -0.918 1.00 94.19 362 GLU A O 1
ATOM 2884 N N . ASN A 1 363 ? -15.496 -15.218 -3.050 1.00 94.94 363 ASN A N 1
ATOM 2885 C CA . ASN A 1 363 ? -14.881 -16.519 -2.855 1.00 94.94 363 ASN A CA 1
ATOM 2886 C C . ASN A 1 363 ? -13.371 -16.533 -3.080 1.00 94.94 363 ASN A C 1
ATOM 2888 O O . ASN A 1 363 ? -12.750 -17.542 -2.717 1.00 94.94 363 ASN A O 1
ATOM 2892 N N . ASP A 1 364 ? -12.799 -15.450 -3.608 1.00 95.12 364 ASP A N 1
ATOM 2893 C CA . ASP A 1 364 ? -11.363 -15.286 -3.800 1.00 95.12 364 ASP A CA 1
ATOM 2894 C C . ASP A 1 364 ? -10.608 -15.459 -2.471 1.00 95.12 364 ASP A C 1
ATOM 2896 O O . ASP A 1 364 ? -10.991 -14.921 -1.429 1.00 95.12 364 ASP A O 1
ATOM 2900 N N . LEU A 1 365 ? -9.531 -16.247 -2.496 1.00 94.00 365 LEU A N 1
ATOM 2901 C CA . LEU A 1 365 ? -8.779 -16.596 -1.295 1.00 94.00 365 LEU A CA 1
ATOM 2902 C C . LEU A 1 365 ? -8.152 -15.362 -0.631 1.00 94.00 365 LEU A C 1
ATOM 2904 O O . LEU A 1 365 ? -8.212 -15.252 0.592 1.00 94.00 365 LEU A O 1
ATOM 2908 N N . ALA A 1 366 ? -7.596 -14.429 -1.414 1.00 92.50 366 ALA A N 1
ATOM 2909 C CA . ALA A 1 366 ? -6.984 -13.216 -0.868 1.00 92.50 366 ALA A CA 1
ATOM 2910 C C . ALA A 1 366 ? -8.029 -12.354 -0.142 1.00 92.50 366 ALA A C 1
ATOM 2912 O O . ALA A 1 366 ? -7.788 -11.861 0.960 1.00 92.50 366 ALA A O 1
ATOM 2913 N N . PHE A 1 367 ? -9.225 -12.250 -0.725 1.00 95.69 367 PHE A N 1
ATOM 2914 C CA . PHE A 1 367 ? -10.337 -11.516 -0.132 1.00 95.69 367 PHE A CA 1
ATOM 2915 C C . PHE A 1 367 ? -10.883 -12.196 1.129 1.00 95.69 367 PHE A C 1
ATOM 2917 O O . PHE A 1 367 ? -11.103 -11.533 2.139 1.00 95.69 367 PHE A O 1
ATOM 2924 N N . LYS A 1 368 ? -11.035 -13.527 1.122 1.00 95.12 368 LYS A N 1
ATOM 2925 C CA . LYS A 1 368 ? -11.447 -14.294 2.311 1.00 95.12 368 LYS A CA 1
ATOM 2926 C C . LYS A 1 368 ? -10.485 -14.128 3.482 1.00 95.12 368 LYS A C 1
ATOM 2928 O O . LYS A 1 368 ? -10.947 -13.989 4.613 1.00 95.12 368 LYS A O 1
ATOM 2933 N N . ILE A 1 369 ? -9.177 -14.147 3.210 1.00 93.56 369 ILE A N 1
ATOM 2934 C CA . ILE A 1 369 ? -8.146 -13.883 4.220 1.00 93.56 369 ILE A CA 1
ATOM 2935 C C . ILE A 1 369 ? -8.372 -12.490 4.805 1.00 93.56 369 ILE A C 1
ATOM 2937 O O . ILE A 1 369 ? -8.575 -12.379 6.008 1.00 93.56 369 ILE A O 1
ATOM 2941 N N . LEU A 1 370 ? -8.452 -11.456 3.961 1.00 93.62 370 LEU A N 1
ATOM 2942 C CA . LEU A 1 370 ? -8.672 -10.083 4.414 1.00 93.62 370 LEU A CA 1
ATOM 2943 C C . LEU A 1 370 ? -9.930 -9.938 5.286 1.00 93.62 370 LEU A C 1
ATOM 2945 O O . LEU A 1 370 ? -9.868 -9.369 6.371 1.00 93.62 370 LEU A O 1
ATOM 2949 N N . VAL A 1 371 ? -11.070 -10.476 4.844 1.00 95.00 371 VAL A N 1
ATOM 2950 C CA . VAL A 1 371 ? -12.334 -10.405 5.597 1.00 95.00 371 VAL A CA 1
ATOM 2951 C C . VAL A 1 371 ? -12.212 -11.080 6.964 1.00 95.00 371 VAL A C 1
ATOM 2953 O O . VAL A 1 371 ? -12.777 -10.587 7.941 1.00 95.00 371 VAL A O 1
ATOM 2956 N N . ARG A 1 372 ? -11.479 -12.197 7.056 1.00 94.00 372 ARG A N 1
ATOM 2957 C CA . ARG A 1 372 ? -11.213 -12.854 8.339 1.00 94.00 372 ARG A CA 1
ATOM 2958 C C . ARG A 1 372 ? -10.395 -11.948 9.261 1.00 94.00 372 ARG A C 1
ATOM 2960 O O . ARG A 1 372 ? -10.824 -11.751 10.393 1.00 94.00 372 ARG A O 1
ATOM 2967 N N . GLU A 1 373 ? -9.299 -11.366 8.770 1.00 92.50 373 GLU A N 1
ATOM 2968 C CA . GLU A 1 373 ? -8.450 -10.467 9.570 1.00 92.50 373 GLU A CA 1
ATOM 2969 C C . GLU A 1 373 ? -9.228 -9.234 10.062 1.00 92.50 373 GLU A C 1
ATOM 2971 O O . GLU A 1 373 ? -9.109 -8.847 11.221 1.00 92.50 373 GLU A O 1
ATOM 2976 N N . ILE A 1 374 ? -10.097 -8.657 9.221 1.00 92.75 374 ILE A N 1
ATOM 2977 C CA . ILE A 1 374 ? -10.960 -7.532 9.618 1.00 92.75 374 ILE A CA 1
ATOM 2978 C C . ILE A 1 374 ? -11.884 -7.934 10.772 1.00 92.75 374 ILE A C 1
ATOM 2980 O O . ILE A 1 374 ? -12.000 -7.210 11.761 1.00 92.75 374 ILE A O 1
ATOM 2984 N N . ARG A 1 375 ? -12.545 -9.093 10.670 1.00 92.81 375 ARG A N 1
ATOM 2985 C CA . ARG A 1 375 ? -13.454 -9.576 11.722 1.00 92.81 375 ARG A CA 1
ATOM 2986 C C . ARG A 1 375 ? -12.729 -9.875 13.027 1.00 92.81 375 ARG A C 1
ATOM 2988 O O . ARG A 1 375 ? -13.284 -9.615 14.096 1.00 92.81 375 ARG A O 1
ATOM 2995 N N . GLU A 1 376 ? -11.527 -10.429 12.941 1.00 89.94 376 GLU A N 1
ATOM 2996 C CA . GLU A 1 376 ? -10.692 -10.712 14.103 1.00 89.94 376 GLU A CA 1
ATOM 2997 C C . GLU A 1 376 ? -10.271 -9.413 14.799 1.00 89.94 376 GLU A C 1
ATOM 2999 O O . GLU A 1 376 ? -10.516 -9.258 15.995 1.00 89.94 376 GLU A O 1
ATOM 3004 N N . ALA A 1 377 ? -9.788 -8.423 14.041 1.00 87.69 377 ALA A N 1
ATOM 3005 C CA . ALA A 1 377 ? -9.441 -7.104 14.570 1.00 87.69 377 ALA A CA 1
ATOM 3006 C C . ALA A 1 377 ? -10.629 -6.421 15.275 1.00 87.69 377 ALA A C 1
ATOM 3008 O O . ALA A 1 377 ? -10.478 -5.921 16.389 1.00 87.69 377 ALA A O 1
ATOM 3009 N N . CYS A 1 378 ? -11.825 -6.462 14.674 1.00 88.44 378 CYS A N 1
ATOM 3010 C CA . CYS A 1 378 ? -13.045 -5.899 15.269 1.00 88.44 378 CYS A CA 1
ATOM 3011 C C . CYS A 1 378 ? -13.523 -6.654 16.519 1.00 88.44 378 CYS A C 1
ATOM 3013 O O . CYS A 1 378 ? -14.222 -6.087 17.358 1.00 88.44 378 CYS A O 1
ATOM 3015 N N 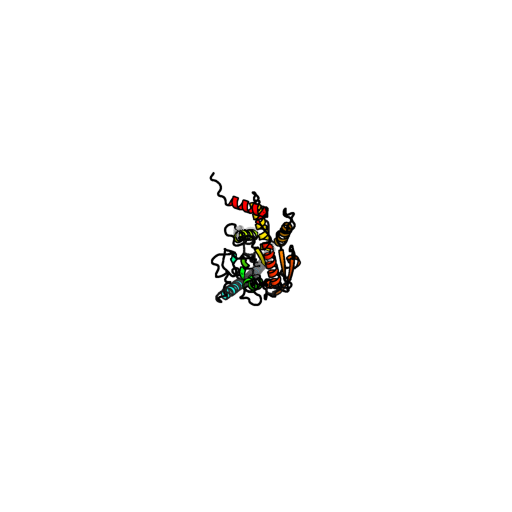. SER A 1 379 ? -13.218 -7.950 16.622 1.00 87.00 379 SER A N 1
ATOM 3016 C CA . SER A 1 379 ? -13.583 -8.749 17.795 1.00 87.00 379 SER A CA 1
ATOM 3017 C C . SER A 1 379 ? -12.642 -8.444 18.958 1.00 87.00 379 SER A C 1
ATOM 3019 O O . SER A 1 379 ? -13.112 -8.212 20.068 1.00 87.00 379 SER A O 1
ATOM 3021 N N . ASN A 1 380 ? -11.340 -8.342 18.678 1.00 79.56 380 ASN A N 1
ATOM 3022 C CA . ASN A 1 380 ? -10.311 -8.068 19.679 1.00 79.56 380 ASN A CA 1
ATOM 3023 C C . ASN A 1 380 ? -10.381 -6.629 20.213 1.00 79.56 380 ASN A C 1
ATOM 3025 O O . ASN A 1 380 ? -10.174 -6.405 21.403 1.00 79.56 380 ASN A O 1
ATOM 3029 N N . SER A 1 381 ? -10.709 -5.642 19.369 1.00 69.81 381 SER A N 1
ATOM 3030 C CA . SER A 1 381 ? -10.754 -4.234 19.792 1.00 69.81 381 SER A CA 1
ATOM 3031 C C . SER A 1 381 ? -11.828 -3.945 20.845 1.00 69.81 381 SER A C 1
ATOM 3033 O O . SER A 1 381 ? -11.663 -3.041 21.658 1.00 69.81 381 SER A O 1
ATOM 3035 N N . ARG A 1 382 ? -12.905 -4.740 20.881 1.00 65.75 382 ARG A N 1
ATOM 3036 C CA . ARG A 1 382 ? -13.980 -4.617 21.880 1.00 65.75 382 ARG A CA 1
ATOM 3037 C C . ARG A 1 382 ? -13.561 -5.075 23.277 1.00 65.75 382 ARG A C 1
ATOM 3039 O O . ARG A 1 382 ? -14.238 -4.736 24.243 1.00 65.75 382 ARG A O 1
ATOM 3046 N N . GLU A 1 383 ? -12.479 -5.842 23.388 1.00 60.16 383 GLU A N 1
ATOM 3047 C CA . GLU A 1 383 ? -11.997 -6.385 24.661 1.00 60.16 383 GLU A CA 1
ATOM 3048 C C . GLU A 1 383 ? -10.897 -5.518 25.298 1.00 60.16 383 GLU A C 1
ATOM 3050 O O . GLU A 1 383 ? -10.659 -5.610 26.503 1.00 60.16 383 GLU A O 1
ATOM 3055 N N . VAL A 1 384 ? -10.246 -4.642 24.523 1.00 57.50 384 VAL A N 1
ATOM 3056 C CA . VAL A 1 384 ? -9.131 -3.811 24.999 1.00 57.50 384 VAL A CA 1
ATOM 3057 C C . VAL A 1 384 ? -9.651 -2.489 25.570 1.00 57.50 384 VAL A C 1
ATOM 3059 O O . VAL A 1 384 ? -10.042 -1.584 24.839 1.00 57.50 384 VAL A O 1
ATOM 3062 N N . ASN A 1 385 ? -9.626 -2.356 26.899 1.00 60.88 385 ASN A N 1
ATOM 3063 C CA . ASN A 1 385 ? -9.924 -1.097 27.583 1.00 60.88 385 ASN A CA 1
ATOM 3064 C C . ASN A 1 385 ? -8.663 -0.215 27.647 1.00 60.88 385 ASN A C 1
ATOM 3066 O O . ASN A 1 385 ? -7.897 -0.283 28.611 1.00 60.88 385 ASN A O 1
ATOM 3070 N N . PHE A 1 386 ? -8.436 0.600 26.611 1.00 57.69 386 PHE A N 1
ATOM 3071 C CA . PHE A 1 386 ? -7.253 1.464 26.494 1.00 57.69 386 PHE A CA 1
ATOM 3072 C C . PHE A 1 386 ? -7.123 2.488 27.629 1.00 57.69 386 PHE A C 1
ATOM 3074 O O . PHE A 1 386 ? -6.004 2.848 27.992 1.00 57.69 386 PHE A O 1
ATOM 3081 N N . HIS A 1 387 ? -8.221 2.889 28.280 1.00 56.94 387 HIS A N 1
ATOM 3082 C CA . HIS A 1 387 ? -8.152 3.753 29.462 1.00 56.94 387 HIS A CA 1
ATOM 3083 C C . HIS A 1 387 ? -7.372 3.143 30.632 1.00 56.94 387 HIS A C 1
ATOM 3085 O O . HIS A 1 387 ? -6.901 3.891 31.491 1.00 56.94 387 HIS A O 1
ATOM 3091 N N . GLN A 1 388 ? -7.221 1.816 30.672 1.00 61.53 388 GLN A N 1
ATOM 3092 C CA . GLN A 1 388 ? -6.419 1.130 31.683 1.00 61.53 388 GLN A CA 1
ATOM 3093 C C . GLN A 1 388 ? -4.936 1.011 31.300 1.00 61.53 388 GLN A C 1
ATOM 3095 O O . GLN A 1 388 ? -4.148 0.608 32.154 1.00 61.53 388 GLN A O 1
ATOM 3100 N N . ASP A 1 389 ? -4.534 1.375 30.073 1.00 56.94 389 ASP A N 1
ATOM 3101 C CA . ASP A 1 389 ? -3.127 1.382 29.661 1.00 56.94 389 ASP A CA 1
ATOM 3102 C C . ASP A 1 389 ? -2.420 2.663 30.159 1.00 56.94 389 ASP A C 1
ATOM 3104 O O . ASP A 1 389 ? -2.701 3.771 29.684 1.00 56.94 389 ASP A O 1
ATOM 3108 N N . PRO A 1 390 ? -1.446 2.553 31.086 1.00 59.47 390 PRO A N 1
ATOM 3109 C CA . PRO A 1 390 ? -0.706 3.708 31.585 1.00 59.47 390 PRO A CA 1
ATOM 3110 C C . PRO A 1 390 ? 0.108 4.441 30.506 1.00 59.47 390 PRO A C 1
ATOM 3112 O O . PRO A 1 390 ? 0.481 5.596 30.708 1.00 59.47 390 PRO A O 1
ATOM 3115 N N . ALA A 1 391 ? 0.456 3.794 29.388 1.00 57.62 391 ALA A N 1
ATOM 3116 C CA . ALA A 1 391 ? 1.147 4.447 28.278 1.00 57.62 391 ALA A CA 1
ATOM 3117 C C . ALA A 1 391 ? 0.219 5.389 27.503 1.00 57.62 391 ALA A C 1
ATOM 3119 O O . ALA A 1 391 ? 0.622 6.517 27.217 1.00 57.62 391 ALA A O 1
ATOM 3120 N N . TYR A 1 392 ? -1.020 4.963 27.254 1.00 61.59 392 TYR A N 1
ATOM 3121 C CA . TYR A 1 392 ? -2.034 5.772 26.581 1.00 61.59 392 TYR A CA 1
ATOM 3122 C C . TYR A 1 392 ? -2.386 7.029 27.387 1.00 61.59 392 TYR A C 1
ATOM 3124 O O . TYR A 1 392 ? -2.374 8.135 26.847 1.00 61.59 392 TYR A O 1
ATOM 3132 N N . GLN A 1 393 ? -2.569 6.889 28.705 1.00 63.78 393 GLN A N 1
ATOM 3133 C CA . GLN A 1 393 ? -2.828 8.037 29.584 1.00 63.78 393 GLN A CA 1
ATOM 3134 C C . GLN A 1 393 ? -1.684 9.064 29.552 1.00 63.78 393 GLN A C 1
ATOM 3136 O O . GLN A 1 393 ? -1.920 10.260 29.409 1.00 63.78 393 GLN A O 1
ATOM 3141 N N . ARG A 1 394 ? -0.423 8.606 29.574 1.00 66.19 394 ARG A N 1
ATOM 3142 C CA . ARG A 1 394 ? 0.741 9.506 29.466 1.00 66.19 394 ARG A CA 1
ATOM 3143 C C . ARG A 1 394 ? 0.789 10.272 28.145 1.00 66.19 394 ARG A C 1
ATOM 3145 O O . ARG A 1 394 ? 1.259 11.409 28.132 1.00 66.19 394 ARG A O 1
ATOM 3152 N N . TRP A 1 395 ? 0.357 9.649 27.050 1.00 63.38 395 TRP A N 1
ATOM 3153 C CA . TRP A 1 395 ? 0.299 10.291 25.739 1.00 63.38 395 TRP A CA 1
ATOM 3154 C C . TRP A 1 395 ? -0.798 11.363 25.688 1.00 63.38 395 TRP A C 1
ATOM 3156 O O . TRP A 1 395 ? -0.513 12.492 25.286 1.00 63.38 395 TRP A O 1
ATOM 3166 N N . LEU A 1 396 ? -2.001 11.066 26.198 1.00 61.94 396 LEU A N 1
ATOM 3167 C CA . LEU A 1 396 ? -3.079 12.055 26.331 1.00 61.94 396 LEU A CA 1
ATOM 3168 C C . LEU A 1 396 ? -2.645 13.261 27.179 1.00 61.94 396 LEU A C 1
ATOM 3170 O O . LEU A 1 396 ? -2.821 14.408 26.762 1.00 61.94 396 LEU A O 1
ATOM 3174 N N . ASP A 1 397 ? -1.988 13.015 28.314 1.00 69.75 397 ASP A N 1
ATOM 3175 C CA . ASP A 1 397 ? -1.449 14.070 29.179 1.00 69.75 397 ASP A CA 1
ATOM 3176 C C . ASP A 1 397 ? -0.379 14.923 28.475 1.00 69.75 397 ASP A C 1
ATOM 3178 O O . ASP A 1 397 ? -0.199 16.104 28.786 1.00 69.75 397 ASP A O 1
ATOM 3182 N N . ALA A 1 398 ? 0.404 14.332 27.567 1.00 65.62 398 ALA A N 1
ATOM 3183 C CA . ALA A 1 398 ? 1.422 15.048 26.801 1.00 65.62 398 ALA A CA 1
ATOM 3184 C C . ALA A 1 398 ? 0.796 15.932 25.711 1.00 65.62 398 ALA A C 1
ATOM 3186 O O . ALA A 1 398 ? 1.215 17.081 25.546 1.00 65.62 398 ALA A O 1
ATOM 3187 N N . LEU A 1 399 ? -0.240 15.441 25.024 1.00 59.94 399 LEU A N 1
ATOM 3188 C CA . LEU A 1 399 ? -0.999 16.228 24.050 1.00 59.94 399 LEU A CA 1
ATOM 3189 C C . LEU A 1 399 ? -1.712 17.415 24.701 1.00 59.94 399 LEU A C 1
ATOM 3191 O O . LEU A 1 399 ? -1.563 18.544 24.234 1.00 59.94 399 LEU A O 1
ATOM 3195 N N . GLN A 1 400 ? -2.403 17.192 25.823 1.00 71.00 400 GLN A N 1
ATOM 3196 C CA . GLN A 1 400 ? -3.076 18.266 26.565 1.00 71.00 400 GLN A CA 1
ATOM 3197 C C . GLN A 1 400 ? -2.091 19.337 27.061 1.00 71.00 400 GLN A C 1
ATOM 3199 O O . GLN A 1 400 ? -2.406 20.530 27.082 1.00 71.00 400 GLN A O 1
ATOM 3204 N N . ARG A 1 401 ? -0.864 18.939 27.425 1.00 71.25 401 ARG A N 1
ATOM 3205 C CA . ARG A 1 401 ? 0.202 19.888 27.786 1.00 71.25 401 ARG A CA 1
ATOM 3206 C C . ARG A 1 401 ? 0.681 20.731 26.605 1.00 71.25 401 ARG A C 1
ATOM 3208 O O . ARG A 1 401 ? 1.008 21.895 26.818 1.00 71.25 401 ARG A O 1
ATOM 3215 N N . LYS A 1 402 ? 0.725 20.180 25.387 1.00 64.44 402 LYS A N 1
ATOM 3216 C CA . LYS A 1 402 ? 1.114 20.924 24.175 1.00 64.44 402 LYS A CA 1
ATOM 3217 C C . LYS A 1 402 ? 0.019 21.873 23.681 1.00 64.44 402 LYS A C 1
ATOM 3219 O O . LYS A 1 402 ? 0.353 22.939 23.173 1.00 64.44 402 LYS A O 1
ATOM 3224 N N . SER A 1 403 ? -1.255 21.514 23.846 1.00 59.59 403 SER A N 1
ATOM 3225 C CA . SER A 1 403 ? -2.389 22.358 23.439 1.00 59.59 403 SER A CA 1
ATOM 3226 C C . SER A 1 403 ? -2.717 23.475 24.437 1.00 59.59 403 SER A C 1
ATOM 3228 O O . SER A 1 403 ? -3.412 24.432 24.094 1.00 59.59 403 SER A O 1
ATOM 3230 N N . SER A 1 404 ? -2.211 23.384 25.670 1.00 63.53 404 SER A N 1
ATOM 3231 C CA . SER A 1 404 ? -2.403 24.417 26.686 1.00 63.53 404 SER A CA 1
ATOM 3232 C C . SER A 1 404 ? -1.632 25.694 26.310 1.00 63.53 404 SER A C 1
ATOM 3234 O O . SER A 1 404 ? -0.419 25.624 26.089 1.00 63.53 404 SER A O 1
ATOM 3236 N N . PRO A 1 405 ? -2.282 26.876 26.266 1.00 63.84 405 PRO A N 1
ATOM 3237 C CA . PRO A 1 405 ? -1.603 28.138 25.999 1.00 63.84 405 PRO A CA 1
ATOM 3238 C C . PRO A 1 405 ? -0.450 28.326 26.982 1.00 63.84 405 PRO A C 1
ATOM 3240 O O . PRO A 1 405 ? -0.647 28.201 28.195 1.00 63.84 405 PRO A O 1
ATOM 3243 N N . LYS A 1 406 ? 0.752 28.639 26.479 1.00 59.38 406 LYS A N 1
ATOM 3244 C CA . LYS A 1 406 ? 1.852 29.032 27.366 1.00 59.38 406 LYS A CA 1
ATOM 3245 C C . LYS A 1 406 ? 1.357 30.193 28.235 1.00 59.38 406 LYS A C 1
ATOM 3247 O O . LYS A 1 406 ? 0.838 31.162 27.673 1.00 59.38 406 LYS A O 1
ATOM 3252 N N . PRO A 1 407 ? 1.483 30.107 29.571 1.00 63.56 407 PRO A N 1
ATOM 3253 C CA . PRO A 1 407 ? 1.090 31.207 30.433 1.00 63.56 407 PRO A CA 1
ATOM 3254 C C . PRO A 1 407 ? 1.845 32.471 29.994 1.00 63.56 407 PRO A C 1
ATOM 3256 O O . PRO A 1 407 ? 3.016 32.367 29.611 1.00 63.56 407 PRO A O 1
ATOM 3259 N N . PRO A 1 408 ? 1.178 33.639 29.979 1.00 64.38 408 PRO A N 1
ATOM 3260 C CA . PRO A 1 408 ? 1.817 34.884 29.578 1.00 64.38 408 PRO A CA 1
ATOM 3261 C C . PRO A 1 408 ? 3.044 35.141 30.460 1.00 64.38 408 PRO A C 1
ATOM 3263 O O . PRO A 1 408 ? 2.989 34.928 31.672 1.00 64.38 408 PRO A O 1
ATOM 3266 N N . ALA A 1 409 ? 4.144 35.523 29.805 1.00 65.88 409 ALA A N 1
ATOM 3267 C CA . ALA A 1 409 ? 5.450 35.757 30.418 1.00 65.88 409 ALA A CA 1
ATOM 3268 C C . ALA A 1 409 ? 5.484 37.017 31.289 1.00 65.88 409 ALA A C 1
ATOM 3270 O O . ALA A 1 409 ? 4.794 38.001 30.926 1.00 65.88 409 ALA A O 1
#

Foldseek 3Di:
DDDDDPPPDPPDDDDDDDDDDDPPPPPVVVVVVVVVVVVVVVVVVVVVVVVVVVVVVVVVVVVVVVVVVVVVVVVVVVVVVVVVVVVVVVVVVVVVVVVVVVVVVPDPPPPLPQQPWDDQDPFKTWGPDDPPDPDPDPDALAEEEEAFAADDPPDDLVRRQQQLQAAPQGSSDGCCVPAVQVLQPPPPHGGHYTYMTGRDHRYPDPPPVPPPRPPLLVRLVVVCCQAPPPPRHSPPVDALHYYHYHYAHVSLLSVLSNVVVNVVVLVVLVDPDDPPDDPPDDDPCVLVVSLVVSVCVQVPPPPDPDRPDAFEFEAEPWFDFDQDPNDTDTHQPDDPVSRPRPHPYYHYAPHHSSCLSHHNHNPGPSNVVVSVVNVVSSVVSVVDPCVPPPSSVVSVVSVVVVPDPDPDD

Radius of gyration: 46.87 Å; Cα contacts (8 Å, |Δi|>4): 387; chains: 1; bounding box: 134×70×117 Å

Solvent-accessible surface area (backbone atoms only — not comparable to full-atom values): 24690 Å² total; per-residue (Å²): 138,89,83,84,83,92,80,88,85,87,84,88,88,86,86,81,89,87,80,92,79,80,92,84,69,65,69,69,54,53,55,52,53,50,49,51,53,47,50,51,50,51,50,50,53,50,52,52,53,51,52,53,50,50,52,50,50,53,49,51,53,51,49,52,53,50,52,53,50,51,53,49,52,52,53,52,52,50,51,52,51,51,50,51,50,53,51,50,52,54,50,48,51,55,52,50,54,51,46,54,59,59,54,70,71,62,79,76,84,63,83,68,76,67,78,76,43,44,75,76,51,98,40,36,27,31,49,71,61,60,91,84,55,93,63,92,68,92,75,50,46,30,39,36,41,36,30,38,45,64,42,56,89,92,55,61,78,94,46,40,49,54,60,56,36,21,20,64,80,41,76,91,41,42,36,75,70,68,43,44,58,61,64,34,45,52,92,85,46,77,54,43,74,39,40,34,24,40,51,75,94,35,67,74,72,68,88,84,49,64,92,71,72,71,49,64,61,63,52,38,52,52,48,46,48,63,35,56,32,92,89,76,21,82,46,83,81,50,89,64,39,43,77,47,80,46,48,35,70,55,16,42,53,50,50,54,54,35,54,51,50,54,49,52,49,58,50,45,69,76,38,99,74,86,77,90,80,76,79,90,73,80,77,92,60,41,71,67,43,51,51,48,51,51,39,45,64,72,69,42,89,56,98,56,97,63,83,90,73,88,41,74,35,80,40,43,71,36,55,31,81,43,73,58,95,88,40,82,43,70,41,67,89,68,53,65,74,70,61,51,61,84,43,81,43,78,44,76,41,99,27,24,67,78,43,53,62,16,43,69,50,82,80,27,66,64,49,45,52,51,55,49,53,53,53,49,46,52,57,54,30,76,71,56,64,60,90,76,36,70,68,53,53,53,50,55,56,41,52,54,58,69,72,47,78,78,76,85,129

pLDDT: mean 73.29, std 17.61, range [28.06, 96.38]

Sequence (409 aa):
MLRMRTNDLEAGVREQAGAPGDVEYNVANGWFKGLIAYAFRAVNRFYTKSIIGICLMTWFTAAIKLTHQVVYITFFLGFAIIFLWAVIELVFQKVSSSKSLAQDYKLSRFPIKSCS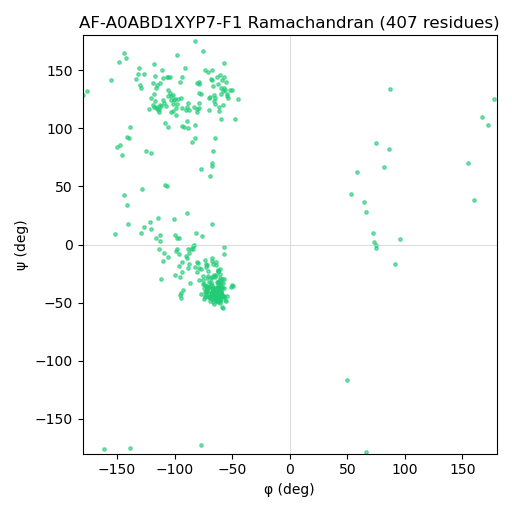GRKLQDRVYQLFPDPNLKEAAPSADVEIVLFHGLHMPDSDPEQLFWKTWKMRQDSDKVWPEVLLPNALQKDGKQISPRVLSVKYESRADLGDLGPDAGDEKLMVESLVEELIHPDDGPIGQKEGVPVILIGHDLGGLLIKSFVIEVEELADSILSDQHPMLRFMRVVNNQTARINSDFQTYRHGKAKFKASRFTSNAIHALYKTPVTVNGNEKSEQIVKEASARADNDIFYSVSANHFDVCRPKDENDLAFKILVREIREACSNSREVNFHQDPAYQRWLDALQRKSSPKPPA

Organism: NCBI:txid41844

Mean predicted aligned error: 16.03 Å